Protein AF-0000000072325919 (afdb_homodimer)

Sequence (540 aa):
MHAIIQIKIVNRNCNIVEYPRAKKIVVSGDIHGDFTQLVFKCCVQYEMTDTLIIVAGDCGFGFERPGYYEAVYNRCRDRLSKSNNWIAFIRGNHDNPAYFNRLPIKHQRWRTLSDYSVIKACGHTILCVGGATSIDRTLRMASNKFHLPNPADPLMPNLYWSNELPEFNKEKLNAIDQQCAVDTVITHTSPSFCELSSHNFLESWATHDADLLDDVRYERQVMDQIYDYLYSKNHPLSNWYYGHFHESWHAEIDQVRYHMLDIMELREILMHAIIQIKIVNRNCNIVEYPRAKKIVVSGDIHGDFTQLVFKCCVQYEMTDTLIIVAGDCGFGFERPGYYEAVYNRCRDRLSKSNNWIAFIRGNHDNPAYFNRLPIKHQRWRTLSDYSVIKACGHTILCVGGATSIDRTLRMASNKFHLPNPADPLMPNLYWSNELPEFNKEKLNAIDQQCAVDTVITHTSPSFCELSSHNFLESWATHDADLLDDVRYERQVMDQIYDYLYSKNHPLSNWYYGHFHESWHAEIDQVRYHMLDIMELREIL

pLDDT: mean 91.69, std 12.48, range [25.23, 98.88]

Radius of gyration: 23.76 Å; Cα contacts (8 Å, |Δi|>4): 1228; chains: 2; bounding box: 55×72×59 Å

InterPro domains:
  IPR004843 Calcineurin-like, phosphoesterase domain [PF00149] (24-192)
  IPR029052 Metallo-dependent phosphatase-like [G3DSA:3.60.21.10] (20-259)
  IPR029052 Metallo-dependent phosphatase-like [SSF56300] (24-250)

Foldseek 3Di:
DPPDFPQCPPDVLEGETELAQAQWEKEFFAAQQVPVVLLCCQCPVVVAASYEYEYLANPNAQQDFPVVVVVVCVVRVVSCVVRVAAYEYAHEQQHQLCCAVVWPFDDPRTTYHHAQYWYDYNNATEHEWEAADDLCVVVQCVDPQADDQDPVCSSHHHRGDPPRATDQDVPSVVVCLVPDQHAEYRYADAAPPDDDPDPVVSVVSCVRPVCRVVRNVVSNVSRVVVVVSSVVSPRNHAEYEHENRQDFDWDDDPNHIYTYHHHGRMDIDD/DPPDFPQCPPDVLEGETELAQAQWEKEFFAAQQVPVVLLCCQCPVVVAASYEYEYLANHNAQQDFPVVVVVVCVVRVVSCVVRVAAYEYAHEQQHQLCCAVVWPFDDPRTTYHHAQYWYDYNNATEHEWEAADDLCVVVQCVDPQADDQDPVCSSHHHRGDPPRATDQDVPSVVVCLVPDQHAEYRYADAAPPPDDPDPVVSVVSCVRPVCSVVRNVVSNVSRVVVVVSSVVSPRNHQEYEHENRQDFDWDDDPNHIYTYHHHGRMDIDD

Secondary structure (DSSP, 8-state):
------EEEEETTEEEEE-TT--EEEEE---TT-HHHHHIIIIIIS---SEEEEEES---TTSS-HHHHHHHHHHHHHHHHHHT-EEEEE--TTS-THHHHS---EETTEEE--TTEEEEETTEEEEEE-----TTHHHHHHSTT-----TT-TTS--S--TT-S----HHHHHHHHTT----EEEESS--TTS----HHHHHHHHTT-TTHHHHHHHHHHHHHHHHHHHHHTT----EEEE-SS---EEEEETTEEEEE--TT-EEE--/------EEEEETTEEEEE-TT--EEEEE---TT-HHHHHIIIIIIS---SEEEEE-S---TTSS-HHHHHHHHHHHHHHHHHHT-EEEE---TTS-THHHHS---EETTEEE--TTEEEEETTEEEEEE-----TTHHHHHHSTT-----TT-TTS--S--TT-S----HHHHHHHHTT----EEEESS--TTS----HHHHHHHHTT-TTHHHHHHHHHHHHHHHHHHHHHTT----EEEE-SS---EEEEETTEEEEE--TT-EEE--

Nearest PDB structures (foldseek):
  8dzk-assembly5_E  TM=5.997E-01  e=1.905E-08  Entamoeba histolytica
  5uki-assembly1_A  TM=5.700E-01  e=2.705E-08  Entamoeba histolytica
  5k78-assembly3_C  TM=5.866E-01  e=1.166E-07  Entamoeba histolytica
  3tgh-assembly1_A  TM=4.791E-01  e=5.914E-04  Plasmodium falciparum 3D7
  3dsc-assembly1_A  TM=3.867E-01  e=5.448E-03  Pyrococcus furiosus

Solvent-accessible surface area (backbone atoms only — not comparable to full-atom values): 28036 Å² total; per-residue (Å²): 130,80,80,69,67,56,68,52,72,74,50,100,60,28,49,38,40,44,38,88,76,30,72,43,42,32,38,28,10,26,44,71,52,43,60,65,57,50,48,41,45,42,44,59,73,64,54,45,55,26,27,34,35,35,32,21,8,23,49,34,50,30,64,47,48,68,69,53,56,52,52,54,44,66,71,42,47,62,56,31,58,75,30,47,31,33,38,40,36,36,39,10,34,63,18,44,59,51,49,26,72,67,37,80,42,69,48,88,50,41,25,43,41,37,71,63,22,32,39,37,41,75,90,41,28,32,40,32,40,30,16,22,69,60,77,56,46,64,62,36,62,68,34,90,69,36,61,77,86,43,87,93,45,66,60,57,49,37,63,70,56,93,78,18,54,46,76,77,53,68,69,44,50,50,45,36,59,77,74,46,65,40,28,30,38,38,20,7,48,54,37,71,89,49,92,67,82,68,66,69,63,53,52,66,44,32,76,75,32,89,60,46,63,59,48,51,51,46,40,16,48,38,36,40,51,52,50,51,50,41,55,75,70,65,34,66,54,39,38,35,39,22,16,82,72,62,41,78,47,73,51,74,56,96,74,23,39,38,37,38,21,18,66,60,32,76,44,70,66,129,130,82,80,69,62,55,67,51,71,75,52,101,61,29,48,38,40,44,38,87,76,31,72,44,41,34,39,26,10,27,44,69,51,43,60,64,56,51,48,41,45,42,45,60,74,65,56,45,53,27,26,34,35,36,32,21,7,24,50,36,50,30,63,48,49,70,69,52,55,51,52,53,44,65,70,41,48,62,57,31,57,75,30,48,31,32,36,41,36,33,38,10,36,63,19,41,60,50,49,26,73,69,38,79,42,68,48,88,49,41,27,43,42,37,72,63,23,32,38,38,42,73,90,42,29,30,40,32,41,31,16,22,71,60,75,58,45,64,62,34,63,67,35,90,67,35,58,78,88,43,88,94,44,68,61,59,50,36,63,70,55,92,79,18,54,46,76,76,52,68,69,44,50,50,44,36,60,76,74,47,64,40,27,31,38,39,20,7,46,56,37,69,90,46,91,68,82,67,66,70,62,53,52,65,43,32,76,74,31,88,60,45,64,59,47,50,51,47,41,16,48,37,37,42,50,52,50,51,50,41,54,75,70,66,33,65,55,39,37,36,39,21,16,80,72,62,39,77,48,72,50,75,56,96,75,23,38,37,38,38,22,18,68,59,33,74,44,70,66,128

Organism: Xylanibacter ruminicola (strain ATCC 19189 / DSM 19721 / CIP 105475 / JCM 8958 / 23) (NCBI:txid264731)

Structure (mmCIF, N/CA/C/O backbone):
data_AF-0000000072325919-model_v1
#
loop_
_entity.id
_entity.type
_entity.pdbx_description
1 polymer 'Calcineurin-like phosphoesterase domain-containing protein'
#
loop_
_atom_site.group_PDB
_atom_site.id
_atom_site.type_symbol
_atom_site.label_atom_id
_atom_site.label_alt_id
_atom_site.label_comp_id
_atom_site.label_asym_id
_atom_site.label_entity_id
_atom_site.label_seq_id
_atom_site.pdbx_PDB_ins_code
_atom_site.Cartn_x
_atom_site.Cartn_y
_atom_site.Cartn_z
_atom_site.occupancy
_atom_site.B_iso_or_equiv
_atom_site.auth_seq_id
_atom_site.auth_comp_id
_atom_site.auth_asym_id
_atom_site.auth_atom_id
_atom_site.pdbx_PDB_model_num
ATOM 1 N N . MET A 1 1 ? -28.641 -22.234 -2.959 1 25.23 1 MET A N 1
ATOM 2 C CA . MET A 1 1 ? -27.797 -23.25 -3.605 1 25.23 1 MET A CA 1
ATOM 3 C C . MET A 1 1 ? -26.328 -22.875 -3.477 1 25.23 1 MET A C 1
ATOM 5 O O . MET A 1 1 ? -25.922 -21.781 -3.861 1 25.23 1 MET A O 1
ATOM 9 N N . HIS A 1 2 ? -25.734 -23.406 -2.467 1 31.44 2 HIS A N 1
ATOM 10 C CA . HIS A 1 2 ? -24.344 -23.234 -2.055 1 31.44 2 HIS A CA 1
ATOM 11 C C . HIS A 1 2 ? -23.391 -23.516 -3.209 1 31.44 2 HIS A C 1
ATOM 13 O O . HIS A 1 2 ? -23.344 -24.641 -3.727 1 31.44 2 HIS A O 1
ATOM 19 N N . ALA A 1 3 ? -23.266 -22.578 -4.07 1 37.12 3 ALA A N 1
ATOM 20 C CA . ALA A 1 3 ? -22.375 -22.828 -5.203 1 37.12 3 ALA A CA 1
ATOM 21 C C . ALA A 1 3 ? -21.031 -23.391 -4.738 1 37.12 3 ALA A C 1
ATOM 23 O O . ALA A 1 3 ? -20.297 -22.719 -4.016 1 37.12 3 ALA A O 1
ATOM 24 N N . ILE A 1 4 ? -20.953 -24.75 -4.656 1 37.59 4 ILE A N 1
ATOM 25 C CA . ILE A 1 4 ? -19.844 -25.547 -4.168 1 37.59 4 ILE A CA 1
ATOM 26 C C . ILE A 1 4 ? -18.641 -25.391 -5.102 1 37.59 4 ILE A C 1
ATOM 28 O O . ILE A 1 4 ? -18.766 -25.547 -6.32 1 37.59 4 ILE A O 1
ATOM 32 N N . ILE A 1 5 ? -17.703 -24.531 -4.758 1 47.22 5 ILE A N 1
ATOM 33 C CA . ILE A 1 5 ? -16.406 -24.625 -5.402 1 47.22 5 ILE A CA 1
ATOM 34 C C . ILE A 1 5 ? -15.984 -26.078 -5.539 1 47.22 5 ILE A C 1
ATOM 36 O O . ILE A 1 5 ? -16.094 -26.859 -4.586 1 47.22 5 ILE A O 1
ATOM 40 N N . GLN A 1 6 ? -16 -26.703 -6.793 1 43.34 6 GLN A N 1
ATOM 41 C CA . GLN A 1 6 ? -15.453 -28.047 -6.977 1 43.34 6 GLN A CA 1
ATOM 42 C C . GLN A 1 6 ? -13.938 -28.016 -7.086 1 43.34 6 GLN A C 1
ATOM 44 O O . GLN A 1 6 ? -13.383 -27.375 -7.988 1 43.34 6 GLN A O 1
ATOM 49 N N . ILE A 1 7 ? -13.297 -27.984 -5.969 1 46.97 7 ILE A N 1
ATOM 50 C CA . ILE A 1 7 ? -11.859 -28.219 -6.004 1 46.97 7 ILE A CA 1
ATOM 51 C C . ILE A 1 7 ? -11.586 -29.656 -6.457 1 46.97 7 ILE A C 1
ATOM 53 O O . ILE A 1 7 ? -12.008 -30.609 -5.801 1 46.97 7 ILE A O 1
ATOM 57 N N . LYS A 1 8 ? -11.477 -29.938 -7.793 1 45.47 8 LYS A N 1
ATOM 58 C CA . LYS A 1 8 ? -11.148 -31.281 -8.281 1 45.47 8 LYS A CA 1
ATOM 59 C C . LYS A 1 8 ? -9.648 -31.547 -8.164 1 45.47 8 LYS A C 1
ATOM 61 O O . LYS A 1 8 ? -8.836 -30.875 -8.805 1 45.47 8 LYS A O 1
ATOM 66 N N . ILE A 1 9 ? -9.258 -32 -7.008 1 44.94 9 ILE A N 1
ATOM 67 C CA . ILE A 1 9 ? -7.887 -32.5 -6.934 1 44.94 9 ILE A CA 1
ATOM 68 C C . ILE A 1 9 ? -7.727 -33.688 -7.852 1 44.94 9 ILE A C 1
ATOM 70 O O . ILE A 1 9 ? -8.227 -34.781 -7.555 1 44.94 9 ILE A O 1
ATOM 74 N N . VAL A 1 10 ? -7.66 -33.562 -9.156 1 45.66 10 VAL A N 1
ATOM 75 C CA . VAL A 1 10 ? -7.656 -34.688 -10.062 1 45.66 10 VAL A CA 1
ATOM 76 C C . VAL A 1 10 ? -6.418 -35.562 -9.812 1 45.66 10 VAL A C 1
ATOM 78 O O . VAL A 1 10 ? -6.527 -36.75 -9.578 1 45.66 10 VAL A O 1
ATOM 81 N N . ASN A 1 11 ? -5.148 -35.062 -10.391 1 50.66 11 ASN A N 1
ATOM 82 C CA . ASN A 1 11 ? -3.883 -35.781 -10.289 1 50.66 11 ASN A CA 1
ATOM 83 C C . ASN A 1 11 ? -2.996 -35.188 -9.188 1 50.66 11 ASN A C 1
ATOM 85 O O . ASN A 1 11 ? -3.047 -34 -8.914 1 50.66 11 ASN A O 1
ATOM 89 N N . ARG A 1 12 ? -2.59 -36.094 -8.172 1 58.03 12 ARG A N 1
ATOM 90 C CA . ARG A 1 12 ? -1.839 -35.844 -6.953 1 58.03 12 ARG A CA 1
ATOM 91 C C . ARG A 1 12 ? -0.802 -34.75 -7.168 1 58.03 12 ARG A C 1
ATOM 93 O O . ARG A 1 12 ? -0.478 -34 -6.246 1 58.03 12 ARG A O 1
ATOM 100 N N . ASN A 1 13 ? -0.359 -34.469 -8.508 1 74.25 13 ASN A N 1
ATOM 101 C CA . ASN A 1 13 ? 0.747 -33.531 -8.703 1 74.25 13 ASN A CA 1
ATOM 102 C C . ASN A 1 13 ? 0.279 -32.25 -9.359 1 74.25 13 ASN A C 1
ATOM 104 O O . ASN A 1 13 ? 1.083 -31.344 -9.617 1 74.25 13 ASN A O 1
ATOM 108 N N . CYS A 1 14 ? -1.04 -32.188 -9.656 1 83.56 14 CYS A N 1
ATOM 109 C CA . CYS A 1 14 ? -1.566 -30.984 -10.281 1 83.56 14 CYS A CA 1
ATOM 110 C C . CYS A 1 14 ? -2.775 -30.469 -9.516 1 83.56 14 CYS A C 1
ATOM 112 O O . CYS A 1 14 ? -3.83 -31.094 -9.5 1 83.56 14 CYS A O 1
ATOM 114 N N . ASN A 1 15 ? -2.609 -29.375 -8.844 1 91.88 15 ASN A N 1
ATOM 115 C CA . ASN A 1 15 ? -3.695 -28.734 -8.109 1 91.88 15 ASN A CA 1
ATOM 116 C C . ASN A 1 15 ? -4.52 -27.812 -9.008 1 91.88 15 ASN A C 1
ATOM 118 O O . ASN A 1 15 ? -4.078 -26.719 -9.344 1 91.88 15 ASN A O 1
ATOM 122 N N . ILE A 1 16 ? -5.68 -28.312 -9.422 1 95.06 16 ILE A N 1
ATOM 123 C CA . ILE A 1 16 ? -6.562 -27.531 -10.289 1 95.06 16 ILE A CA 1
ATOM 124 C C . ILE A 1 16 ? -7.73 -26.984 -9.477 1 95.06 16 ILE A C 1
ATOM 126 O O . ILE A 1 16 ? -8.414 -27.734 -8.773 1 95.06 16 ILE A O 1
ATOM 130 N N . VAL A 1 17 ? -7.938 -25.719 -9.508 1 95.62 17 VAL A N 1
ATOM 131 C CA . VAL A 1 17 ? -9.055 -25.062 -8.844 1 95.62 17 VAL A CA 1
ATOM 132 C C . VAL A 1 17 ? -9.977 -24.438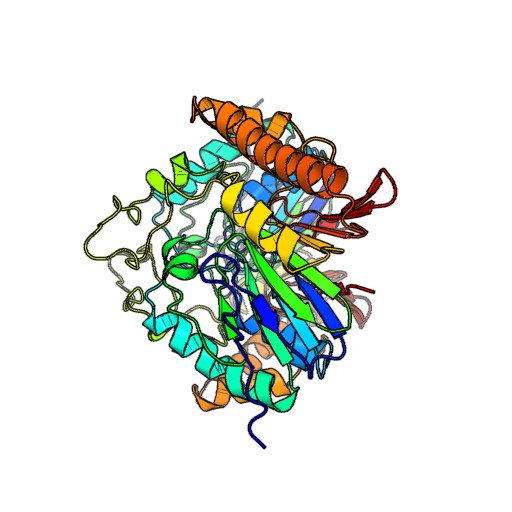 -9.891 1 95.62 17 VAL A C 1
ATOM 134 O O . VAL A 1 17 ? -9.531 -23.672 -10.75 1 95.62 17 VAL A O 1
ATOM 137 N N . GLU A 1 18 ? -11.266 -24.719 -9.789 1 96.31 18 GLU A N 1
ATOM 138 C CA . GLU A 1 18 ? -12.211 -24.25 -10.797 1 96.31 18 GLU A CA 1
ATOM 139 C C . GLU A 1 18 ? -13.219 -23.266 -10.211 1 96.31 18 GLU A C 1
ATOM 141 O O . GLU A 1 18 ? -13.648 -23.422 -9.07 1 96.31 18 GLU A O 1
ATOM 146 N N . TYR A 1 19 ? -13.531 -22.281 -10.992 1 97.06 19 TYR A N 1
ATOM 147 C CA . TYR A 1 19 ? -14.586 -21.312 -10.672 1 97.06 19 TYR A CA 1
ATOM 148 C C . TYR A 1 19 ? -15.625 -21.25 -11.781 1 97.06 19 TYR A C 1
ATOM 150 O O . TYR A 1 19 ? -15.695 -20.266 -12.523 1 97.06 19 TYR A O 1
ATOM 158 N N . PRO A 1 20 ? -16.469 -22.203 -11.836 1 96.19 20 PRO A N 1
ATOM 159 C CA . PRO A 1 20 ? -17.391 -22.328 -12.969 1 96.19 20 PRO A CA 1
ATOM 160 C C . PRO A 1 20 ? -18.438 -21.234 -13.023 1 96.19 20 PRO A C 1
ATOM 162 O O . PRO A 1 20 ? -19.031 -20.984 -14.078 1 96.19 20 PRO A O 1
ATOM 165 N N . ARG A 1 21 ? -18.688 -20.531 -11.922 1 96.56 21 ARG A N 1
ATOM 166 C CA . ARG A 1 21 ? -19.734 -19.531 -11.883 1 96.56 21 ARG A CA 1
ATOM 167 C C . ARG A 1 21 ? -19.172 -18.141 -12.164 1 96.56 21 ARG A C 1
ATOM 169 O O . ARG A 1 21 ? -19.938 -17.172 -12.258 1 96.56 21 ARG A O 1
ATOM 176 N N . ALA A 1 22 ? -17.844 -18.094 -12.188 1 98.12 22 ALA A N 1
ATOM 177 C CA . ALA A 1 22 ? -17.25 -16.797 -12.508 1 98.12 22 ALA A CA 1
ATOM 178 C C . ALA A 1 22 ? -17.516 -16.406 -13.961 1 98.12 22 ALA A C 1
ATOM 180 O O . ALA A 1 22 ? -17.438 -17.25 -14.859 1 98.12 22 ALA A O 1
ATOM 181 N N . LYS A 1 23 ? -17.844 -15.156 -14.188 1 98.5 23 LYS A N 1
ATOM 182 C CA . LYS A 1 23 ? -18.094 -14.656 -15.531 1 98.5 23 LYS A CA 1
ATOM 183 C C . LYS A 1 23 ? -16.984 -13.719 -16 1 98.5 23 LYS A C 1
ATOM 185 O O . LYS A 1 23 ? -16.875 -13.422 -17.188 1 98.5 23 LYS A O 1
ATOM 190 N N . LYS A 1 24 ? -16.234 -13.234 -15.031 1 98.56 24 LYS A N 1
ATOM 191 C CA . LYS A 1 24 ? -15.086 -12.375 -15.305 1 98.56 24 LYS A CA 1
ATOM 192 C C . LYS A 1 24 ? -13.898 -12.75 -14.43 1 98.56 24 LYS A C 1
ATOM 194 O O . LYS A 1 24 ? -14.07 -13.32 -13.344 1 98.56 24 LYS A O 1
ATOM 199 N N . ILE A 1 25 ? -12.711 -12.508 -14.938 1 98.81 25 ILE A N 1
ATOM 200 C CA . ILE A 1 25 ? -11.5 -12.648 -14.141 1 98.81 25 ILE A CA 1
ATOM 201 C C . ILE A 1 25 ? -10.742 -11.32 -14.109 1 98.81 25 ILE A C 1
ATOM 203 O O . ILE A 1 25 ? -10.523 -10.695 -15.148 1 98.81 25 ILE A O 1
ATOM 207 N N . VAL A 1 26 ? -10.391 -10.898 -12.898 1 98.81 26 VAL A N 1
ATOM 208 C CA . VAL A 1 26 ? -9.602 -9.695 -12.703 1 98.81 26 VAL A CA 1
ATOM 209 C C . VAL A 1 26 ? -8.336 -10.023 -11.906 1 98.81 26 VAL A C 1
ATOM 211 O O . VAL A 1 26 ? -8.398 -10.758 -10.914 1 98.81 26 VAL A O 1
ATOM 214 N N . VAL A 1 27 ? -7.195 -9.539 -12.406 1 98.81 27 VAL A N 1
ATOM 215 C CA . VAL A 1 27 ? -5.934 -9.719 -11.695 1 98.81 27 VAL A CA 1
ATOM 216 C C . VAL A 1 27 ? -5.566 -8.43 -10.969 1 98.81 27 VAL A C 1
ATOM 218 O O . VAL A 1 27 ? -5.695 -7.336 -11.523 1 98.81 27 VAL A O 1
ATOM 221 N N . SER A 1 28 ? -5.215 -8.539 -9.719 1 98.44 28 SER A N 1
ATOM 222 C CA . SER A 1 28 ? -4.777 -7.398 -8.922 1 98.44 28 SER A CA 1
ATOM 223 C C . SER A 1 28 ? -3.27 -7.422 -8.695 1 98.44 28 SER A C 1
ATOM 225 O O . SER A 1 28 ? -2.689 -8.484 -8.461 1 98.44 28 SER A O 1
ATOM 227 N N . GLY A 1 29 ? -2.648 -6.23 -8.727 1 97.06 29 GLY A N 1
ATOM 228 C CA . GLY A 1 29 ? -1.296 -6.109 -8.203 1 97.06 29 GLY A CA 1
ATOM 229 C C . GLY A 1 29 ? -1.225 -6.262 -6.695 1 97.06 29 GLY A C 1
ATOM 230 O O . GLY A 1 29 ? -2.199 -6.668 -6.059 1 97.06 29 GLY A O 1
ATOM 231 N N . ASP A 1 30 ? -0.077 -5.98 -6.145 1 96.75 30 ASP A N 1
ATOM 232 C CA . ASP A 1 30 ? 0.191 -6.152 -4.719 1 96.75 30 ASP A CA 1
ATOM 233 C C . ASP A 1 30 ? -0.844 -5.414 -3.873 1 96.75 30 ASP A C 1
ATOM 235 O O . ASP A 1 30 ? -1.235 -4.293 -4.199 1 96.75 30 ASP A O 1
ATOM 239 N N . ILE A 1 31 ? -1.271 -6.082 -2.746 1 95.75 31 ILE A N 1
ATOM 240 C CA . ILE A 1 31 ? -2.254 -5.391 -1.921 1 95.75 31 ILE A CA 1
ATOM 241 C C . ILE A 1 31 ? -1.648 -5.07 -0.556 1 95.75 31 ILE A C 1
ATOM 243 O O . ILE A 1 31 ? -2.203 -4.277 0.206 1 95.75 31 ILE A O 1
ATOM 247 N N . HIS A 1 32 ? -0.582 -5.699 -0.179 1 92.88 32 HIS A N 1
ATOM 248 C CA . HIS A 1 32 ? 0.231 -5.383 0.99 1 92.88 32 HIS A CA 1
ATOM 249 C C . HIS A 1 32 ? -0.614 -5.367 2.26 1 92.88 32 HIS A C 1
ATOM 251 O O . HIS A 1 32 ? -0.499 -4.449 3.076 1 92.88 32 HIS A O 1
ATOM 257 N N . GLY A 1 33 ? -1.508 -6.32 2.344 1 91.81 33 GLY A N 1
ATOM 258 C CA . GLY A 1 33 ? -2.256 -6.496 3.578 1 91.81 33 GLY A CA 1
ATOM 259 C C . GLY A 1 33 ? -3.592 -5.781 3.572 1 91.81 33 GLY A C 1
ATOM 260 O O . GLY A 1 33 ? -4.398 -5.953 4.488 1 91.81 33 GLY A O 1
ATOM 261 N N . ASP A 1 34 ? -3.854 -4.996 2.561 1 90.19 34 ASP A N 1
ATOM 262 C CA . ASP A 1 34 ? -5.102 -4.242 2.516 1 90.19 34 ASP A CA 1
ATOM 263 C C . ASP A 1 34 ? -6.219 -5.066 1.873 1 90.19 34 ASP A C 1
ATOM 265 O O . ASP A 1 34 ? -6.812 -4.648 0.877 1 90.19 34 ASP A O 1
ATOM 269 N N . PHE A 1 35 ? -6.598 -6.141 2.537 1 94.62 35 PHE A N 1
ATOM 270 C CA . PHE A 1 35 ? -7.609 -7.086 2.07 1 94.62 35 PHE A CA 1
ATOM 271 C C . PHE A 1 35 ? -8.977 -6.414 1.974 1 94.62 35 PHE A C 1
ATOM 273 O O . PHE A 1 35 ? -9.68 -6.566 0.973 1 94.62 35 PHE A O 1
ATOM 280 N N . THR A 1 36 ? -9.32 -5.668 2.953 1 90.44 36 THR A N 1
ATOM 281 C CA . THR A 1 36 ? -10.633 -5.051 3.008 1 90.44 36 THR A CA 1
ATOM 282 C C . THR A 1 36 ? -10.781 -3.984 1.928 1 90.44 36 THR A C 1
ATOM 284 O O . THR A 1 36 ? -11.859 -3.807 1.361 1 90.44 36 THR A O 1
ATOM 287 N N . GLN A 1 37 ? -9.648 -3.297 1.706 1 89.06 37 GLN A N 1
ATOM 288 C CA . GLN A 1 37 ? -9.68 -2.297 0.645 1 89.06 37 GLN A CA 1
ATOM 289 C C . GLN A 1 37 ? -9.906 -2.947 -0.718 1 89.06 37 GLN A C 1
ATOM 291 O O . GLN A 1 37 ? -10.602 -2.395 -1.569 1 89.06 37 GLN A O 1
ATOM 296 N N . LEU A 1 38 ? -9.281 -4.035 -0.922 1 95.19 38 LEU A N 1
ATOM 297 C CA . LEU A 1 38 ? -9.492 -4.75 -2.174 1 95.19 38 LEU A CA 1
ATOM 298 C C . LEU A 1 38 ? -10.961 -5.117 -2.35 1 95.19 38 LEU A C 1
ATOM 300 O O . LEU A 1 38 ? -11.539 -4.898 -3.42 1 95.19 38 LEU A O 1
ATOM 304 N N . VAL A 1 39 ? -11.555 -5.656 -1.301 1 95 39 VAL A N 1
ATOM 305 C CA . VAL A 1 39 ? -12.953 -6.055 -1.35 1 95 39 VAL A CA 1
ATOM 306 C C . VAL A 1 39 ? -13.836 -4.824 -1.573 1 95 39 VAL A C 1
ATOM 308 O O . VAL A 1 39 ? -14.773 -4.863 -2.377 1 95 39 VAL A O 1
ATOM 311 N N . PHE A 1 40 ? -13.531 -3.75 -0.902 1 89.88 40 PHE A N 1
ATOM 312 C CA . PHE A 1 40 ? -14.266 -2.504 -1.095 1 89.88 40 PHE A CA 1
ATOM 313 C C . PHE A 1 40 ? -14.188 -2.049 -2.547 1 89.88 40 PHE A C 1
ATOM 315 O O . PHE A 1 40 ? -15.211 -1.732 -3.16 1 89.88 40 PHE A O 1
ATOM 322 N N . LYS A 1 41 ? -12.961 -2.012 -3.059 1 91.38 41 LYS A N 1
ATOM 323 C CA . LYS A 1 41 ? -12.734 -1.552 -4.426 1 91.38 41 LYS A CA 1
ATOM 324 C C . LYS A 1 41 ? -13.492 -2.414 -5.43 1 91.38 41 LYS A C 1
ATOM 326 O O . LYS A 1 41 ? -14.195 -1.893 -6.301 1 91.38 41 LYS A O 1
ATOM 331 N N . CYS A 1 42 ? -13.461 -3.703 -5.242 1 95.62 42 CYS A N 1
ATOM 332 C CA . CYS A 1 42 ? -14.047 -4.617 -6.215 1 95.62 42 CYS A CA 1
ATOM 333 C C . CYS A 1 42 ? -15.562 -4.695 -6.051 1 95.62 42 CYS A C 1
ATOM 335 O O . CYS A 1 42 ? -16.297 -4.625 -7.035 1 95.62 42 CYS A O 1
ATOM 337 N N . CYS A 1 43 ? -16.031 -4.754 -4.824 1 94.06 43 CYS A N 1
ATOM 338 C CA . CYS A 1 43 ? -17.438 -5.074 -4.582 1 94.06 43 CYS A CA 1
ATOM 339 C C . CYS A 1 43 ? -18.266 -3.803 -4.473 1 94.06 43 CYS A C 1
ATOM 341 O O . CYS A 1 43 ? -19.453 -3.809 -4.797 1 94.06 43 CYS A O 1
ATOM 343 N N . VAL A 1 44 ? -17.688 -2.758 -4.016 1 89.25 44 VAL A N 1
ATOM 344 C CA . VAL A 1 44 ? -18.469 -1.565 -3.725 1 89.25 44 VAL A CA 1
ATOM 345 C C . VAL A 1 44 ? -18.141 -0.469 -4.734 1 89.25 44 VAL A C 1
ATOM 347 O O . VAL A 1 44 ? -19.031 0.023 -5.438 1 89.25 44 VAL A O 1
ATOM 350 N N . GLN A 1 45 ? -16.922 -0.158 -4.871 1 85.75 45 GLN A N 1
ATOM 351 C CA . GLN A 1 45 ? -16.531 0.94 -5.754 1 85.75 45 GLN A CA 1
ATOM 352 C C . GLN A 1 45 ? -16.812 0.596 -7.211 1 85.75 45 GLN A C 1
ATOM 354 O O . GLN A 1 45 ? -17.453 1.374 -7.93 1 85.75 45 GLN A O 1
ATOM 359 N N . TYR A 1 46 ? -16.328 -0.6 -7.621 1 92.31 46 TYR A N 1
ATOM 360 C CA . TYR A 1 46 ? -16.469 -0.972 -9.023 1 92.31 46 TYR A CA 1
ATOM 361 C C . TYR A 1 46 ? -17.688 -1.861 -9.227 1 92.31 46 TYR A C 1
ATOM 363 O O . TYR A 1 46 ? -18.031 -2.207 -10.359 1 92.31 46 TYR A O 1
ATOM 371 N N . GLU A 1 47 ? -18.359 -2.311 -8.133 1 94.31 47 GLU A N 1
ATOM 372 C CA . GLU A 1 47 ? -19.594 -3.092 -8.156 1 94.31 47 GLU A CA 1
ATOM 373 C C . GLU A 1 47 ? -19.453 -4.32 -9.047 1 94.31 47 GLU A C 1
ATOM 375 O O . GLU A 1 47 ? -20.328 -4.621 -9.859 1 94.31 47 GLU A O 1
ATOM 380 N N . MET A 1 48 ? -18.281 -4.93 -8.945 1 96.94 48 MET A N 1
ATOM 381 C CA . MET A 1 48 ? -18.062 -6.164 -9.695 1 96.94 48 MET A CA 1
ATOM 382 C C . MET A 1 48 ? -18.922 -7.297 -9.156 1 96.94 48 MET A C 1
ATOM 384 O O . MET A 1 48 ? -19.094 -7.43 -7.941 1 96.94 48 MET A O 1
ATOM 388 N N . THR A 1 49 ? -19.5 -8.062 -10.117 1 98.31 49 THR A N 1
ATOM 389 C CA . THR A 1 49 ? -20.266 -9.25 -9.75 1 98.31 49 THR A CA 1
ATOM 390 C C . THR A 1 49 ? -19.797 -10.461 -10.555 1 98.31 49 THR A C 1
ATOM 392 O O . THR A 1 49 ? -19.281 -10.32 -11.664 1 98.31 49 THR A O 1
ATOM 395 N N . ASP A 1 50 ? -19.969 -11.656 -9.969 1 98.62 50 ASP A N 1
ATOM 396 C CA . ASP A 1 50 ? -19.625 -12.906 -10.625 1 98.62 50 ASP A CA 1
ATOM 397 C C . ASP A 1 50 ? -18.172 -12.875 -11.133 1 98.62 50 ASP A C 1
ATOM 399 O O . ASP A 1 50 ? -17.906 -13.273 -12.266 1 98.62 50 ASP A O 1
ATOM 403 N N . THR A 1 51 ? -17.281 -12.281 -10.281 1 98.75 51 THR A N 1
ATOM 404 C CA . THR A 1 51 ? -15.922 -12.023 -10.711 1 98.75 51 THR A CA 1
ATOM 405 C C . THR A 1 51 ? -14.93 -12.789 -9.836 1 98.75 51 THR A C 1
ATOM 407 O O . THR A 1 51 ? -15.047 -12.789 -8.609 1 98.75 51 THR A O 1
ATOM 410 N N . LEU A 1 52 ? -14.016 -13.5 -10.5 1 98.75 52 LEU A N 1
ATOM 411 C CA . LEU A 1 52 ? -12.844 -14.031 -9.812 1 98.75 52 LEU A CA 1
ATOM 412 C C . LEU A 1 52 ? -11.711 -13.016 -9.797 1 98.75 52 LEU A C 1
ATOM 414 O O . LEU A 1 52 ? -11.258 -12.57 -10.859 1 98.75 52 LEU A O 1
ATOM 418 N N . ILE A 1 53 ? -11.305 -12.625 -8.578 1 98.81 53 ILE A N 1
ATOM 419 C CA . ILE A 1 53 ? -10.172 -11.719 -8.398 1 98.81 53 ILE A CA 1
ATOM 420 C C . ILE A 1 53 ? -8.938 -12.508 -7.98 1 98.81 53 ILE A C 1
ATOM 422 O O . ILE A 1 53 ? -8.969 -13.25 -7 1 98.81 53 ILE A O 1
ATOM 426 N N . ILE A 1 54 ? -7.859 -12.406 -8.758 1 98.88 54 ILE A N 1
ATOM 427 C CA . ILE A 1 54 ? -6.617 -13.102 -8.445 1 98.88 54 ILE A CA 1
ATOM 428 C C . ILE A 1 54 ? -5.535 -12.094 -8.078 1 98.88 54 ILE A C 1
ATOM 430 O O . ILE A 1 54 ? -5.199 -11.211 -8.867 1 98.88 54 ILE A O 1
ATOM 434 N N . VAL A 1 55 ? -4.984 -12.148 -6.855 1 98.88 55 VAL A N 1
ATOM 435 C CA . VAL A 1 55 ? -3.924 -11.25 -6.414 1 98.88 55 VAL A CA 1
ATOM 436 C C . VAL A 1 55 ? -2.564 -11.836 -6.785 1 98.88 55 VAL A C 1
ATOM 438 O O . VAL A 1 55 ? -2.23 -12.953 -6.379 1 98.88 55 VAL A O 1
ATOM 441 N N . ALA A 1 56 ? -1.773 -11.055 -7.5 1 98.62 56 ALA A N 1
ATOM 442 C CA . ALA A 1 56 ? -0.515 -11.547 -8.062 1 98.62 56 ALA A CA 1
ATOM 443 C C . ALA A 1 56 ? 0.624 -11.398 -7.055 1 98.62 56 ALA A C 1
ATOM 445 O O . ALA A 1 56 ? 1.706 -10.922 -7.398 1 98.62 56 ALA A O 1
ATOM 446 N N . GLY A 1 57 ? 0.363 -11.695 -5.824 1 98.31 57 GLY A N 1
ATOM 447 C CA . GLY A 1 57 ? 1.417 -11.766 -4.824 1 98.31 57 GLY A CA 1
ATOM 448 C C . GLY A 1 57 ? 1.498 -10.531 -3.953 1 98.31 57 GLY A C 1
ATOM 449 O O . GLY A 1 57 ? 0.837 -9.523 -4.23 1 98.31 57 GLY A O 1
ATOM 450 N N . ASP A 1 58 ? 2.309 -10.695 -2.854 1 97.75 58 ASP A N 1
ATOM 451 C CA . ASP A 1 58 ? 2.414 -9.664 -1.825 1 97.75 58 ASP A CA 1
ATOM 452 C C . ASP A 1 58 ? 1.035 -9.258 -1.313 1 97.75 58 ASP A C 1
ATOM 454 O O . ASP A 1 58 ? 0.686 -8.078 -1.329 1 97.75 58 ASP A O 1
ATOM 458 N N . CYS A 1 59 ? 0.394 -10.312 -0.868 1 98.12 59 CYS A N 1
ATOM 459 C CA . CYS A 1 59 ? -0.956 -10.188 -0.327 1 98.12 59 CYS A CA 1
ATOM 460 C C . CYS A 1 59 ? -0.927 -9.641 1.094 1 98.12 59 CYS A C 1
ATOM 462 O O . CYS A 1 59 ? -1.727 -8.766 1.442 1 98.12 59 CYS A O 1
ATOM 464 N N . GLY A 1 60 ? 0.009 -10.086 1.84 1 96.06 60 GLY A N 1
ATOM 465 C CA . GLY A 1 60 ? 0.115 -9.633 3.219 1 96.06 60 GLY A CA 1
ATOM 466 C C . GLY A 1 60 ? 0.02 -10.766 4.227 1 96.06 60 GLY A C 1
ATOM 467 O O . GLY A 1 60 ? -0.027 -10.531 5.434 1 96.06 60 GLY A O 1
ATOM 468 N N . PHE A 1 61 ? 0.049 -12.031 3.789 1 97.12 61 PHE A N 1
ATOM 469 C CA . PHE A 1 61 ? -0.036 -13.164 4.707 1 97.12 61 PHE A CA 1
ATOM 470 C C . PHE A 1 61 ? 1.296 -13.391 5.414 1 97.12 61 PHE A C 1
ATOM 472 O O . PHE A 1 61 ? 2.35 -13.406 4.77 1 97.12 61 PHE A O 1
ATOM 479 N N . GLY A 1 62 ? 1.246 -13.586 6.699 1 95.19 62 GLY A N 1
ATOM 480 C CA . GLY A 1 62 ? 2.443 -13.961 7.434 1 95.19 62 GLY A CA 1
ATOM 481 C C . GLY A 1 62 ? 2.893 -12.906 8.422 1 95.19 62 GLY A C 1
ATOM 482 O O . GLY A 1 62 ? 3.713 -13.188 9.305 1 95.19 62 GLY A O 1
ATOM 483 N N . PHE A 1 63 ? 2.301 -11.703 8.328 1 91.44 63 PHE A N 1
ATOM 484 C CA . PHE A 1 63 ? 2.662 -10.633 9.25 1 91.44 63 PHE A CA 1
ATOM 485 C C . PHE A 1 63 ? 1.83 -10.711 10.523 1 91.44 63 PHE A C 1
ATOM 487 O O . PHE A 1 63 ? 2.156 -10.062 11.523 1 91.44 63 PHE A O 1
ATOM 494 N N . GLU A 1 64 ? 0.741 -11.461 10.469 1 90.06 64 GLU A N 1
ATOM 495 C CA . GLU A 1 64 ? -0.166 -11.672 11.594 1 90.06 64 GLU A CA 1
ATOM 496 C C . GLU A 1 64 ? -0.441 -13.156 11.812 1 90.06 64 GLU A C 1
ATOM 498 O O . GLU A 1 64 ? -0.055 -13.992 10.992 1 90.06 64 GLU A O 1
ATOM 503 N N . ARG A 1 65 ? -1.062 -13.422 12.906 1 90.06 65 ARG A N 1
ATOM 504 C CA . ARG A 1 65 ? -1.467 -14.789 13.188 1 90.06 65 ARG A CA 1
ATOM 505 C C . ARG A 1 65 ? -2.688 -15.188 12.367 1 90.06 65 ARG A C 1
ATOM 507 O O . ARG A 1 65 ? -3.424 -14.32 11.883 1 90.06 65 ARG A O 1
ATOM 514 N N . PRO A 1 66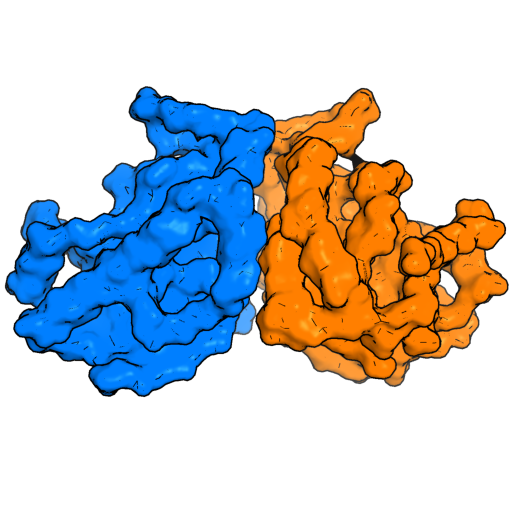 ? -2.887 -16.5 12.203 1 92.06 66 PRO A N 1
ATOM 515 C CA . PRO A 1 66 ? -4.008 -16.969 11.391 1 92.06 66 PRO A CA 1
ATOM 516 C C . PRO A 1 66 ? -5.348 -16.375 11.828 1 92.06 66 PRO A C 1
ATOM 518 O O . PRO A 1 66 ? -6.203 -16.078 10.992 1 92.06 66 PRO A O 1
ATOM 521 N N . GLY A 1 67 ? -5.492 -16.219 13.141 1 91.5 67 GLY A N 1
ATOM 522 C CA . GLY A 1 67 ? -6.734 -15.656 13.656 1 91.5 67 GLY A CA 1
ATOM 523 C C . GLY A 1 67 ? -7.055 -14.289 13.086 1 91.5 67 GLY A C 1
ATOM 524 O O . GLY A 1 67 ? -8.227 -13.953 12.883 1 91.5 67 GLY A O 1
ATOM 525 N N . TYR A 1 68 ? -6.051 -13.492 12.797 1 90.12 68 TYR A N 1
ATOM 526 C CA . TYR A 1 68 ? -6.234 -12.172 12.195 1 90.12 68 TYR A CA 1
ATOM 527 C C . TYR A 1 68 ? -6.859 -12.289 10.812 1 90.12 68 TYR A C 1
ATOM 529 O O . TYR A 1 68 ? -7.816 -11.578 10.492 1 90.12 68 TYR A O 1
ATOM 537 N N . TYR A 1 69 ? -6.395 -13.109 10.008 1 93.62 69 TYR A N 1
ATOM 538 C CA . TYR A 1 69 ? -6.875 -13.258 8.633 1 93.62 69 TYR A CA 1
ATOM 539 C C . TYR A 1 69 ? -8.297 -13.812 8.609 1 93.62 69 TYR A C 1
ATOM 541 O O . TYR A 1 69 ? -9.086 -13.453 7.734 1 93.62 69 TYR A O 1
ATOM 549 N N . GLU A 1 70 ? -8.586 -14.672 9.555 1 93.12 70 GLU A N 1
ATOM 550 C CA . GLU A 1 70 ? -9.961 -15.133 9.703 1 93.12 70 GLU A CA 1
ATOM 551 C C . GLU A 1 70 ? -10.898 -13.977 10.039 1 93.12 70 GLU A C 1
ATOM 553 O O . GLU A 1 70 ? -12.016 -13.898 9.516 1 93.12 70 GLU A O 1
ATOM 558 N N . ALA A 1 71 ? -10.422 -13.164 10.945 1 89.56 71 ALA A N 1
ATOM 559 C CA . ALA A 1 71 ? -11.227 -12 11.312 1 89.56 71 ALA A CA 1
ATOM 560 C C . ALA A 1 71 ? -11.43 -11.078 10.117 1 89.56 71 ALA A C 1
ATOM 562 O O . ALA A 1 71 ? -12.531 -10.555 9.906 1 89.56 71 ALA A O 1
ATOM 563 N N . VAL A 1 72 ? -10.383 -10.836 9.32 1 91 72 VAL A N 1
ATOM 564 C CA . VAL A 1 72 ? -10.492 -10.016 8.117 1 91 72 VAL A CA 1
ATOM 565 C C . VAL A 1 72 ? -11.5 -10.633 7.152 1 91 72 VAL A C 1
ATOM 567 O O . VAL A 1 72 ? -12.359 -9.93 6.609 1 91 72 VAL A O 1
ATOM 570 N N . TYR A 1 73 ? -11.367 -11.953 6.941 1 93.75 73 TYR A N 1
ATOM 571 C CA . TYR A 1 73 ? -12.305 -12.641 6.062 1 93.75 73 TYR A CA 1
ATOM 572 C C . TYR A 1 73 ? -13.742 -12.438 6.535 1 93.75 73 TYR A C 1
ATOM 574 O O . TYR A 1 73 ? -14.633 -12.18 5.727 1 93.75 73 TYR A O 1
ATOM 582 N N . ASN A 1 74 ? -13.969 -12.578 7.785 1 91 74 ASN A N 1
ATOM 583 C CA . ASN A 1 74 ? -15.312 -12.438 8.344 1 91 74 ASN A CA 1
ATOM 584 C C . ASN A 1 74 ? -15.891 -11.047 8.078 1 91 74 ASN A C 1
ATOM 586 O O . ASN A 1 74 ? -17.094 -10.898 7.914 1 91 74 ASN A O 1
ATOM 590 N N . ARG A 1 75 ? -15.023 -10.117 7.965 1 87.69 75 ARG A N 1
ATOM 591 C CA . ARG A 1 75 ? -15.469 -8.758 7.668 1 87.69 75 ARG A CA 1
ATOM 592 C C . ARG A 1 75 ? -15.812 -8.609 6.188 1 87.69 75 ARG A C 1
ATOM 594 O O . ARG A 1 75 ? -16.609 -7.746 5.812 1 87.69 75 ARG A O 1
ATOM 601 N N . CYS A 1 76 ? -15.219 -9.422 5.348 1 92.56 76 CYS A N 1
ATOM 602 C CA . CYS A 1 76 ? -15.328 -9.266 3.9 1 92.56 76 CYS A CA 1
ATOM 603 C C . CYS A 1 76 ? -16.344 -10.25 3.322 1 92.56 76 CYS A C 1
ATOM 605 O O . CYS A 1 76 ? -16.875 -10.031 2.238 1 92.56 76 CYS A O 1
ATOM 607 N N . ARG A 1 77 ? -16.625 -11.328 4.02 1 93.88 77 ARG A N 1
ATOM 608 C CA . ARG A 1 77 ? -17.297 -12.492 3.461 1 93.88 77 ARG A CA 1
ATOM 609 C C . ARG A 1 77 ? -18.703 -12.133 2.967 1 93.88 77 ARG A C 1
ATOM 611 O O . ARG A 1 77 ? -19.141 -12.633 1.933 1 93.88 77 ARG A O 1
ATOM 618 N N . ASP A 1 78 ? -19.453 -11.281 3.689 1 92.88 78 ASP A N 1
ATOM 619 C CA . ASP A 1 78 ? -20.812 -10.945 3.283 1 92.88 78 ASP A CA 1
ATOM 620 C C . ASP A 1 78 ? -20.812 -10.18 1.962 1 92.88 78 ASP A C 1
ATOM 622 O O . ASP A 1 78 ? -21.656 -10.438 1.094 1 92.88 78 ASP A O 1
ATOM 626 N N . ARG A 1 79 ? -19.906 -9.281 1.856 1 92.19 79 ARG A N 1
ATOM 627 C CA . ARG A 1 79 ? -19.812 -8.516 0.618 1 92.19 79 ARG A CA 1
ATOM 628 C C . ARG A 1 79 ? -19.422 -9.414 -0.553 1 92.19 79 ARG A C 1
ATOM 630 O O . ARG A 1 79 ? -19.969 -9.289 -1.647 1 92.19 79 ARG A O 1
ATOM 637 N N . LEU A 1 80 ? -18.484 -10.258 -0.33 1 96.56 80 LEU A N 1
ATOM 638 C CA . LEU A 1 80 ? -18.078 -11.203 -1.368 1 96.56 80 LEU A CA 1
ATOM 639 C C . LEU A 1 80 ? -19.25 -12.078 -1.792 1 96.56 80 LEU A C 1
ATOM 641 O O . LEU A 1 80 ? -19.453 -12.305 -2.986 1 96.56 80 LEU A O 1
ATOM 645 N N . SER A 1 81 ? -19.984 -12.531 -0.819 1 96.56 81 SER A N 1
ATOM 646 C CA . SER A 1 81 ? -21.125 -13.391 -1.093 1 96.56 81 SER A CA 1
ATOM 647 C C . SER A 1 81 ? -22.203 -12.641 -1.857 1 96.56 81 SER A C 1
ATOM 649 O O . SER A 1 81 ? -22.719 -13.141 -2.861 1 96.56 81 SER A O 1
ATOM 651 N N . LYS A 1 82 ? -22.531 -11.453 -1.411 1 95.25 82 LYS A N 1
ATOM 652 C CA . LYS A 1 82 ? -23.578 -10.656 -2.037 1 95.25 82 LYS A CA 1
ATOM 653 C C . LYS A 1 82 ? -23.25 -10.359 -3.496 1 95.25 82 LYS A C 1
ATOM 655 O O . LYS A 1 82 ? -24.125 -10.383 -4.355 1 95.25 82 LYS A O 1
ATOM 660 N N . SER A 1 83 ? -22 -10.078 -3.791 1 97.12 83 SER A N 1
ATOM 661 C CA . SER A 1 83 ? -21.578 -9.734 -5.145 1 97.12 83 SER A CA 1
ATOM 662 C C . SER A 1 83 ? -21.234 -10.984 -5.949 1 97.12 83 SER A C 1
ATOM 664 O O . SER A 1 83 ? -20.984 -10.906 -7.152 1 97.12 83 SER A O 1
ATOM 666 N N . ASN A 1 84 ? -21.219 -12.172 -5.352 1 98.25 84 ASN A N 1
ATOM 667 C CA . ASN A 1 84 ? -20.797 -13.422 -5.969 1 98.25 84 ASN A CA 1
ATOM 668 C C . ASN A 1 84 ? -19.391 -13.32 -6.539 1 98.25 84 ASN A C 1
ATOM 670 O O . ASN A 1 84 ? -19.156 -13.656 -7.703 1 98.25 84 ASN A O 1
ATOM 674 N N . ASN A 1 85 ? -18.531 -12.773 -5.723 1 98.56 85 ASN A N 1
ATOM 675 C CA . ASN A 1 85 ? -17.125 -12.617 -6.078 1 98.56 85 ASN A CA 1
ATOM 676 C C . ASN A 1 85 ? -16.234 -13.602 -5.309 1 98.56 85 ASN A C 1
ATOM 678 O O . ASN A 1 85 ? -16.625 -14.078 -4.238 1 98.56 85 ASN A O 1
ATOM 682 N N . TRP A 1 86 ? -15.07 -13.961 -5.891 1 98.5 86 TRP A N 1
ATOM 683 C CA . TRP A 1 86 ? -14.055 -14.82 -5.297 1 98.5 86 TRP A CA 1
ATOM 684 C C . TRP A 1 86 ? -12.688 -14.148 -5.348 1 98.5 86 TRP A C 1
ATOM 686 O O . TRP A 1 86 ? -12.398 -13.383 -6.27 1 98.5 86 TRP A O 1
ATOM 696 N N . ILE A 1 87 ? -11.922 -14.445 -4.352 1 98.69 87 ILE A N 1
ATOM 697 C CA . ILE A 1 87 ? -10.539 -13.984 -4.375 1 98.69 87 ILE A CA 1
ATOM 698 C C . ILE A 1 87 ? -9.594 -15.172 -4.215 1 98.69 87 ILE A C 1
ATOM 700 O O . ILE A 1 87 ? -9.766 -15.992 -3.307 1 98.69 87 ILE A O 1
ATOM 704 N N . ALA A 1 88 ? -8.703 -15.336 -5.105 1 98.56 88 ALA A N 1
ATOM 705 C CA . ALA A 1 88 ? -7.602 -16.297 -5.016 1 98.56 88 ALA A CA 1
ATOM 706 C C . ALA A 1 88 ? -6.262 -15.578 -4.875 1 98.56 88 ALA A C 1
ATOM 708 O O . ALA A 1 88 ? -6 -14.594 -5.57 1 98.56 88 ALA A O 1
ATOM 709 N N . PHE A 1 89 ? -5.414 -16.047 -3.939 1 98.69 89 PHE A N 1
ATOM 710 C CA . PHE A 1 89 ? -4.156 -15.383 -3.631 1 98.69 89 PHE A CA 1
ATOM 711 C C . PHE A 1 89 ? -2.967 -16.234 -4.07 1 98.69 89 PHE A C 1
ATOM 713 O O . PHE A 1 89 ? -2.885 -17.406 -3.727 1 98.69 89 PHE A O 1
ATOM 720 N N . ILE A 1 90 ? -2.133 -15.57 -4.797 1 98.25 90 ILE A N 1
ATOM 721 C CA . ILE A 1 90 ? -0.827 -16.125 -5.133 1 98.25 90 ILE A CA 1
ATOM 722 C C . ILE A 1 90 ? 0.248 -15.5 -4.254 1 98.25 90 ILE A C 1
ATOM 724 O O . ILE A 1 90 ? 0.135 -14.328 -3.867 1 98.25 90 ILE A O 1
ATOM 728 N N . ARG A 1 91 ? 1.313 -16.234 -3.912 1 98.06 91 ARG A N 1
ATOM 729 C CA . ARG A 1 91 ? 2.281 -15.711 -2.955 1 98.06 91 ARG A CA 1
ATOM 730 C C . ARG A 1 91 ? 3.24 -14.734 -3.627 1 98.06 91 ARG A C 1
ATOM 732 O O . ARG A 1 91 ? 3.623 -14.93 -4.781 1 98.06 91 ARG A O 1
ATOM 739 N N . GLY A 1 92 ? 3.615 -13.68 -2.92 1 98.5 92 GLY A N 1
ATOM 740 C CA . GLY A 1 92 ? 4.738 -12.828 -3.271 1 98.5 92 GLY A CA 1
ATOM 741 C C . GLY A 1 92 ? 5.949 -13.039 -2.383 1 98.5 92 GLY A C 1
ATOM 742 O O . GLY A 1 92 ? 6.047 -14.055 -1.689 1 98.5 92 GLY A O 1
ATOM 743 N N . ASN A 1 93 ? 6.914 -12.156 -2.467 1 98.25 93 ASN A N 1
ATOM 744 C CA . ASN A 1 93 ? 8.094 -12.297 -1.622 1 98.25 93 ASN A CA 1
ATOM 745 C C . ASN A 1 93 ? 7.809 -11.883 -0.182 1 98.25 93 ASN A C 1
ATOM 747 O O . ASN A 1 93 ? 8.477 -12.344 0.745 1 98.25 93 ASN A O 1
ATOM 751 N N . HIS A 1 94 ? 6.797 -11.094 -0.006 1 96.75 94 HIS A N 1
ATOM 752 C CA . HIS A 1 94 ? 6.422 -10.656 1.335 1 96.75 94 HIS A CA 1
ATOM 753 C C . HIS A 1 94 ? 5.227 -11.438 1.857 1 96.75 94 HIS A C 1
ATOM 755 O O . HIS A 1 94 ? 4.434 -10.922 2.65 1 96.75 94 HIS A O 1
ATOM 761 N N . ASP A 1 95 ? 5.086 -12.609 1.368 1 98 95 ASP A N 1
ATOM 762 C CA . ASP A 1 95 ? 4.094 -13.547 1.879 1 98 95 ASP A CA 1
ATOM 763 C C . ASP A 1 95 ? 4.762 -14.789 2.469 1 98 95 ASP A C 1
ATOM 765 O O . ASP A 1 95 ? 5.641 -15.383 1.844 1 98 95 ASP A O 1
ATOM 769 N N . ASN A 1 96 ? 4.348 -15.156 3.682 1 97.81 96 ASN A N 1
ATOM 770 C CA . ASN A 1 96 ? 4.832 -16.391 4.277 1 97.81 96 ASN A CA 1
ATOM 771 C C . ASN A 1 96 ? 4.457 -17.609 3.432 1 97.81 96 ASN A C 1
ATOM 773 O O . ASN A 1 96 ? 3.279 -17.938 3.305 1 97.81 96 ASN A O 1
ATOM 777 N N . PRO A 1 97 ? 5.477 -18.328 2.918 1 97.5 97 PRO A N 1
ATOM 778 C CA . PRO A 1 97 ? 5.18 -19.469 2.059 1 97.5 97 PRO A CA 1
ATOM 779 C C . PRO A 1 97 ? 4.305 -20.516 2.75 1 97.5 97 PRO A C 1
ATOM 781 O O . PRO A 1 97 ? 3.531 -21.219 2.09 1 97.5 97 PRO A O 1
ATOM 784 N N . ALA A 1 98 ? 4.316 -20.609 4.035 1 96.88 98 ALA A N 1
ATOM 785 C CA . ALA A 1 98 ? 3.559 -21.625 4.77 1 96.88 98 ALA A CA 1
ATOM 786 C C . ALA A 1 98 ? 2.057 -21.422 4.574 1 96.88 98 ALA A C 1
ATOM 788 O O . ALA A 1 98 ? 1.29 -22.391 4.613 1 96.88 98 ALA A O 1
ATOM 789 N N . TYR A 1 99 ? 1.658 -20.219 4.371 1 97.5 99 TYR A N 1
ATOM 790 C CA . TYR A 1 99 ? 0.242 -19.938 4.152 1 97.5 99 TYR A CA 1
ATOM 791 C C . TYR A 1 99 ? -0.204 -20.453 2.785 1 97.5 99 TYR A C 1
ATOM 793 O O . TYR A 1 99 ? -1.402 -20.562 2.521 1 97.5 99 TYR A O 1
ATOM 801 N N . PHE A 1 100 ? 0.674 -20.75 1.897 1 97.38 100 PHE A N 1
ATOM 802 C CA . PHE A 1 100 ? 0.362 -21.156 0.533 1 97.38 100 PHE A CA 1
ATOM 803 C C . PHE A 1 100 ? 0.664 -22.641 0.327 1 97.38 100 PHE A C 1
ATOM 805 O O . PHE A 1 100 ? 0.177 -23.25 -0.627 1 97.38 100 PHE A O 1
ATOM 812 N N . ASN A 1 101 ? 1.475 -23.188 1.193 1 92.12 101 ASN A N 1
ATOM 813 C CA . ASN A 1 101 ? 1.794 -24.609 1.13 1 92.12 101 ASN A CA 1
ATOM 814 C C . ASN A 1 101 ? 0.843 -25.438 1.992 1 92.12 101 ASN A C 1
ATOM 816 O O . ASN A 1 101 ? 0.402 -26.5 1.581 1 92.12 101 ASN A O 1
ATOM 820 N N . ARG A 1 102 ? 0.511 -24.875 3.131 1 83.19 102 ARG A N 1
ATOM 821 C CA . ARG A 1 102 ? -0.337 -25.594 4.07 1 83.19 102 ARG A CA 1
ATOM 822 C C . ARG A 1 102 ? -1.804 -25.219 3.887 1 83.19 102 ARG A C 1
ATOM 824 O O . ARG A 1 102 ? -2.693 -25.906 4.395 1 83.19 102 ARG A O 1
ATOM 831 N N . LEU A 1 103 ? -2.033 -24.203 3.291 1 83.88 103 LEU A N 1
ATOM 832 C CA . LEU A 1 103 ? -3.328 -23.719 2.836 1 83.88 103 LEU A CA 1
ATOM 833 C C . LEU A 1 103 ? -4.285 -23.531 4.012 1 83.88 103 LEU A C 1
ATOM 835 O O . LEU A 1 103 ? -5.406 -24.047 3.986 1 83.88 103 LEU A O 1
ATOM 839 N N . PRO A 1 104 ? -3.859 -22.766 5.02 1 83.44 104 PRO A N 1
ATOM 840 C CA . PRO A 1 104 ? -4.785 -22.5 6.125 1 83.44 104 PRO A CA 1
ATOM 841 C C . PRO A 1 104 ? -5.938 -21.594 5.723 1 83.44 104 PRO A C 1
ATOM 843 O O . PRO A 1 104 ? -6.957 -21.531 6.418 1 83.44 104 PRO A O 1
ATOM 846 N N . ILE A 1 105 ? -5.785 -20.844 4.672 1 91.38 105 ILE A N 1
ATOM 847 C CA . ILE A 1 105 ? -6.828 -20 4.105 1 91.38 105 ILE A CA 1
ATOM 848 C C . ILE A 1 105 ? -7.535 -20.734 2.973 1 91.38 105 ILE A C 1
ATOM 850 O O . ILE A 1 105 ? -7.055 -20.75 1.838 1 91.38 105 ILE A O 1
ATOM 854 N N . LYS A 1 106 ? -8.695 -21.328 3.242 1 93.62 106 LYS A N 1
ATOM 855 C CA . LYS A 1 106 ? -9.328 -22.219 2.271 1 93.62 106 LYS A CA 1
ATOM 856 C C . LYS A 1 106 ? -10.844 -22.016 2.254 1 93.62 106 LYS A C 1
ATOM 858 O O . LYS A 1 106 ? -11.602 -22.984 2.158 1 93.62 106 LYS A O 1
ATOM 863 N N . HIS A 1 107 ? -11.242 -20.766 2.43 1 94.88 107 HIS A N 1
ATOM 864 C CA . HIS A 1 107 ? -12.664 -20.469 2.303 1 94.88 107 HIS A CA 1
ATOM 865 C C . HIS A 1 107 ? -13.117 -20.562 0.851 1 94.88 107 HIS A C 1
ATOM 867 O O . HIS A 1 107 ? -12.297 -20.469 -0.068 1 94.88 107 HIS A O 1
ATOM 873 N N . GLN A 1 108 ? -14.359 -20.703 0.663 1 92.56 108 GLN A N 1
ATOM 874 C CA . GLN A 1 108 ? -14.93 -20.844 -0.672 1 92.56 108 GLN A CA 1
ATOM 875 C C . GLN A 1 108 ? -14.633 -19.609 -1.528 1 92.56 108 GLN A C 1
ATOM 877 O O . GLN A 1 108 ? -14.312 -19.734 -2.711 1 92.56 108 GLN A O 1
ATOM 882 N N . ARG A 1 109 ? -14.758 -18.469 -0.983 1 96.19 109 ARG A N 1
ATOM 883 C CA . ARG A 1 109 ? -14.648 -17.25 -1.777 1 96.19 109 ARG A CA 1
ATOM 884 C C . ARG A 1 109 ? -13.352 -16.516 -1.471 1 96.19 109 ARG A C 1
ATOM 886 O O . ARG A 1 109 ? -13.172 -15.359 -1.868 1 96.19 109 ARG A O 1
ATOM 893 N N . TRP A 1 110 ? -12.469 -17.125 -0.766 1 95.38 110 TRP A N 1
ATOM 894 C CA . TRP A 1 110 ? -11.242 -16.516 -0.271 1 95.38 110 TRP A CA 1
ATOM 895 C C . TRP A 1 110 ? -10.203 -17.578 0.067 1 95.38 110 TRP A C 1
ATOM 897 O O . TRP A 1 110 ? -10.289 -18.234 1.105 1 95.38 110 TRP A O 1
ATOM 907 N N . ARG A 1 111 ? -9.172 -17.75 -0.817 1 96.69 111 ARG A N 1
ATOM 908 C CA . ARG A 1 111 ? -8.242 -18.828 -0.535 1 96.69 111 ARG A CA 1
ATOM 909 C C . ARG A 1 111 ? -6.863 -18.531 -1.113 1 96.69 111 ARG A C 1
ATOM 911 O O . ARG A 1 111 ? -6.742 -17.812 -2.098 1 96.69 111 ARG A O 1
ATOM 918 N N . THR A 1 112 ? -5.855 -19.078 -0.491 1 98.06 112 THR A N 1
ATOM 919 C CA . THR A 1 112 ? -4.5 -19.078 -1.026 1 98.06 112 THR A CA 1
ATOM 920 C C . THR A 1 112 ? -4.266 -20.297 -1.918 1 98.06 112 THR A C 1
ATOM 922 O O . THR A 1 112 ? -4.895 -21.328 -1.73 1 98.06 112 THR A O 1
ATOM 925 N N . LEU A 1 113 ? -3.406 -20.172 -2.873 1 97.62 113 LEU A N 1
ATOM 926 C CA . LEU A 1 113 ? -3.053 -21.266 -3.779 1 97.62 113 LEU A CA 1
ATOM 927 C C . LEU A 1 113 ? -1.562 -21.578 -3.701 1 97.62 113 LEU A C 1
ATOM 929 O O . LEU A 1 113 ? -0.737 -20.672 -3.625 1 97.62 113 LEU A O 1
ATOM 933 N N . SER A 1 114 ? -1.261 -22.844 -3.721 1 97.12 114 SER A N 1
ATOM 934 C CA . SER A 1 114 ? 0.142 -23.234 -3.771 1 97.12 114 SER A CA 1
ATOM 935 C C . SER A 1 114 ? 0.747 -22.953 -5.145 1 97.12 114 SER A C 1
ATOM 937 O O . SER A 1 114 ? 0.027 -22.875 -6.141 1 97.12 114 SER A O 1
ATOM 939 N N . ASP A 1 115 ? 2.055 -22.797 -5.145 1 97.94 115 ASP A N 1
ATOM 940 C CA . ASP A 1 115 ? 2.748 -22.672 -6.422 1 97.94 115 ASP A CA 1
ATOM 941 C C . ASP A 1 115 ? 2.416 -23.828 -7.348 1 97.94 115 ASP A C 1
ATOM 943 O O . ASP A 1 115 ? 2.27 -24.969 -6.898 1 97.94 115 ASP A O 1
ATOM 947 N N . TYR A 1 116 ? 2.232 -23.453 -8.648 1 98 116 TYR A N 1
ATOM 948 C CA . TYR A 1 116 ? 1.941 -24.391 -9.734 1 98 116 TYR A CA 1
ATOM 949 C C . TYR A 1 116 ? 0.519 -24.922 -9.625 1 98 116 TYR A C 1
ATOM 951 O O . TYR A 1 116 ? 0.213 -26 -10.141 1 98 116 TYR A O 1
ATOM 959 N N . SER A 1 117 ? -0.31 -24.25 -8.914 1 97.25 117 SER A N 1
ATOM 960 C CA . SER A 1 117 ? -1.745 -24.469 -9.062 1 97.25 117 SER A CA 1
ATOM 961 C C . SER A 1 117 ? -2.258 -23.938 -10.391 1 97.25 117 SER A C 1
ATOM 963 O O . SER A 1 117 ? -1.68 -23 -10.953 1 97.25 117 SER A O 1
ATOM 965 N N . VAL A 1 118 ? -3.301 -24.562 -10.867 1 98.19 118 VAL A N 1
ATOM 966 C CA . VAL A 1 118 ? -3.949 -24.125 -12.094 1 98.19 118 VAL A CA 1
ATOM 967 C C . VAL A 1 118 ? -5.387 -23.703 -11.805 1 98.19 118 VAL A C 1
ATOM 969 O O . VAL A 1 118 ? -6.129 -24.438 -11.133 1 98.19 118 VAL A O 1
ATOM 972 N N . ILE A 1 119 ? -5.746 -22.516 -12.242 1 98.12 119 ILE A N 1
ATOM 973 C CA . ILE A 1 119 ? -7.121 -22.031 -12.133 1 98.12 119 ILE A CA 1
ATOM 974 C C . ILE A 1 119 ? -7.836 -22.203 -13.477 1 98.12 119 ILE A C 1
ATOM 976 O O . ILE A 1 119 ? -7.281 -21.859 -14.523 1 98.12 119 ILE A O 1
ATOM 980 N N . LYS A 1 120 ? -8.992 -22.719 -13.453 1 97.81 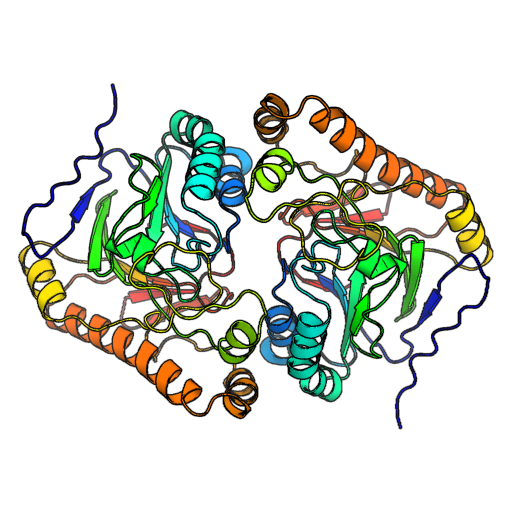120 LYS A N 1
ATOM 981 C CA . LYS A 1 120 ? -9.867 -22.734 -14.625 1 97.81 120 LYS A CA 1
ATOM 982 C C . LYS A 1 120 ? -11.109 -21.891 -14.398 1 97.81 120 LYS A C 1
ATOM 984 O O . LYS A 1 120 ? -11.883 -22.141 -13.477 1 97.81 120 LYS A O 1
ATOM 989 N N . ALA A 1 121 ? -11.234 -20.922 -15.172 1 97.94 121 ALA A N 1
ATOM 990 C CA . ALA A 1 121 ? -12.383 -20.016 -15.094 1 97.94 121 ALA A CA 1
ATOM 991 C C . ALA A 1 121 ? -12.555 -19.25 -16.391 1 97.94 121 ALA A C 1
ATOM 993 O O . ALA A 1 121 ? -11.57 -18.891 -17.047 1 97.94 121 ALA A O 1
ATOM 994 N N . CYS A 1 122 ? -13.797 -19.016 -16.844 1 98.12 122 CYS A N 1
ATOM 995 C CA . CYS A 1 122 ? -14.141 -18.172 -17.984 1 98.12 122 CYS A CA 1
ATOM 996 C C . CYS A 1 122 ? -13.406 -18.594 -19.234 1 98.12 122 CYS A C 1
ATOM 998 O O . CYS A 1 122 ? -12.953 -17.75 -20.016 1 98.12 122 CYS A O 1
ATOM 1000 N N . GLY A 1 123 ? -13.148 -19.875 -19.344 1 97.25 123 GLY A N 1
ATOM 1001 C CA . GLY A 1 123 ? -12.508 -20.406 -20.547 1 97.25 123 GLY A CA 1
ATOM 1002 C C . GLY A 1 123 ? -10.992 -20.297 -20.516 1 97.25 123 GLY A C 1
ATOM 1003 O O . GLY A 1 123 ? -10.32 -20.656 -21.469 1 97.25 123 GLY A O 1
ATOM 1004 N N . HIS A 1 124 ? -10.484 -19.781 -19.391 1 98.44 124 HIS A N 1
ATOM 1005 C CA . HIS A 1 124 ? -9.039 -19.656 -19.266 1 98.44 124 HIS A CA 1
ATOM 1006 C C . HIS A 1 124 ? -8.469 -20.766 -18.375 1 98.44 124 HIS A C 1
ATOM 1008 O O . HIS A 1 124 ? -9.141 -21.219 -17.453 1 98.44 124 HIS A O 1
ATOM 1014 N N . THR A 1 125 ? -7.328 -21.188 -18.719 1 98.5 125 THR A N 1
ATOM 1015 C CA . THR A 1 125 ? -6.48 -22.047 -17.906 1 98.5 125 THR A CA 1
ATOM 1016 C C . THR A 1 125 ? -5.234 -21.312 -17.438 1 98.5 125 THR A C 1
ATOM 1018 O O . THR A 1 125 ? -4.34 -21.016 -18.234 1 98.5 125 THR A O 1
ATOM 1021 N N . ILE A 1 126 ? -5.172 -21.047 -16.094 1 98.81 126 ILE A N 1
ATOM 1022 C CA . ILE A 1 126 ? -4.215 -20.078 -15.57 1 98.81 126 ILE A CA 1
ATOM 1023 C C . ILE A 1 126 ? -3.217 -20.781 -14.656 1 98.81 126 ILE A C 1
ATOM 1025 O O . ILE A 1 126 ? -3.596 -21.328 -13.617 1 98.81 126 ILE A O 1
ATOM 1029 N N . LEU A 1 127 ? -1.96 -20.766 -15.055 1 98.88 127 LEU A N 1
ATOM 1030 C CA . LEU A 1 127 ? -0.889 -21.266 -14.195 1 98.88 127 LEU A CA 1
ATOM 1031 C C . LEU A 1 127 ? -0.47 -20.203 -13.188 1 98.88 127 LEU A C 1
ATOM 1033 O O . LEU A 1 127 ? -0.212 -19.062 -13.562 1 98.88 127 LEU A O 1
ATOM 1037 N N . CYS A 1 128 ? -0.383 -20.562 -11.891 1 98.62 128 CYS A N 1
ATOM 1038 C CA . CYS A 1 128 ? -0.048 -19.625 -10.828 1 98.62 128 CYS A CA 1
ATOM 1039 C C . CYS A 1 128 ? 1.269 -20 -10.156 1 98.62 128 CYS A C 1
ATOM 1041 O O . CYS A 1 128 ? 1.404 -21.109 -9.625 1 98.62 128 CYS A O 1
ATOM 1043 N N . VAL A 1 129 ? 2.252 -19.125 -10.25 1 98.75 129 VAL A N 1
ATOM 1044 C CA . VAL A 1 129 ? 3.541 -19.344 -9.602 1 98.75 129 VAL A CA 1
ATOM 1045 C C . VAL A 1 129 ? 3.98 -18.078 -8.875 1 98.75 129 VAL A C 1
ATOM 1047 O O . VAL A 1 129 ? 4.113 -17.016 -9.484 1 98.75 129 VAL A O 1
ATOM 1050 N N . GLY A 1 130 ? 4.168 -18.203 -7.574 1 98.44 130 GLY A N 1
ATOM 1051 C CA . GLY A 1 130 ? 4.504 -17.047 -6.766 1 98.44 130 GLY A CA 1
ATOM 1052 C C . GLY A 1 130 ? 5.969 -17 -6.367 1 98.44 130 GLY A C 1
ATOM 1053 O O . GLY A 1 130 ? 6.773 -17.797 -6.855 1 98.44 130 GLY A O 1
ATOM 1054 N N . GLY A 1 131 ? 6.328 -16.062 -5.582 1 98.44 131 GLY A N 1
ATOM 1055 C CA . GLY A 1 131 ? 7.672 -15.867 -5.055 1 98.44 131 GLY A CA 1
ATOM 1056 C C . GLY A 1 131 ? 8.438 -14.766 -5.762 1 98.44 131 GLY A C 1
ATOM 1057 O O . GLY A 1 131 ? 8.164 -14.461 -6.926 1 98.44 131 GLY A O 1
ATOM 1058 N N . ALA A 1 132 ? 9.32 -14.25 -5.098 1 98.25 132 ALA A N 1
ATOM 1059 C CA . ALA A 1 132 ? 10.273 -13.234 -5.559 1 98.25 132 ALA A CA 1
ATOM 1060 C C . ALA A 1 132 ? 11.336 -12.961 -4.496 1 98.25 132 ALA A C 1
ATOM 1062 O O . ALA A 1 132 ? 11.492 -13.734 -3.545 1 98.25 132 ALA A O 1
ATOM 1063 N N . THR A 1 133 ? 12.148 -11.977 -4.836 1 96.81 133 THR A N 1
ATOM 1064 C CA . THR A 1 133 ? 13.219 -11.625 -3.916 1 96.81 133 THR A CA 1
ATOM 1065 C C . THR A 1 133 ? 12.875 -10.352 -3.145 1 96.81 133 THR A C 1
ATOM 1067 O O . THR A 1 133 ? 12.445 -9.359 -3.738 1 96.81 133 THR A O 1
ATOM 1070 N N . SER A 1 134 ? 13 -10.414 -1.821 1 95.94 134 SER A N 1
ATOM 1071 C CA . SER A 1 134 ? 12.914 -9.211 -1.008 1 95.94 134 SER A CA 1
ATOM 1072 C C . SER A 1 134 ? 14.211 -8.414 -1.064 1 95.94 134 SER A C 1
ATOM 1074 O O . SER A 1 134 ? 15.211 -8.789 -0.448 1 95.94 134 SER A O 1
ATOM 1076 N N . ILE A 1 135 ? 14.195 -7.301 -1.72 1 90.88 135 ILE A N 1
ATOM 1077 C CA . ILE A 1 135 ? 15.422 -6.527 -1.869 1 90.88 135 ILE A CA 1
ATOM 1078 C C . ILE A 1 135 ? 15.773 -5.859 -0.542 1 90.88 135 ILE A C 1
ATOM 1080 O O . ILE A 1 135 ? 16.938 -5.496 -0.312 1 90.88 135 ILE A O 1
ATOM 1084 N N . ASP A 1 136 ? 14.773 -5.711 0.348 1 90.19 136 ASP A N 1
ATOM 1085 C CA . ASP A 1 136 ? 14.977 -5.035 1.626 1 90.19 136 ASP A CA 1
ATOM 1086 C C . ASP A 1 136 ? 15.164 -6.047 2.756 1 90.19 136 ASP A C 1
ATOM 1088 O O . ASP A 1 136 ? 14.969 -5.715 3.928 1 90.19 136 ASP A O 1
ATOM 1092 N N . ARG A 1 137 ? 15.469 -7.262 2.426 1 94.31 137 ARG A N 1
ATOM 1093 C CA . ARG A 1 137 ? 15.477 -8.336 3.412 1 94.31 137 ARG A CA 1
ATOM 1094 C C . ARG A 1 137 ? 16.453 -8.023 4.547 1 94.31 137 ARG A C 1
ATOM 1096 O O . ARG A 1 137 ? 16.188 -8.375 5.703 1 94.31 137 ARG A O 1
ATOM 1103 N N . THR A 1 138 ? 17.594 -7.375 4.293 1 91 138 THR A N 1
ATOM 1104 C CA . THR A 1 138 ? 18.547 -7.086 5.363 1 91 138 THR A CA 1
ATOM 1105 C C . THR A 1 138 ? 17.938 -6.109 6.367 1 91 138 THR A C 1
ATOM 1107 O O . THR A 1 138 ? 18.172 -6.223 7.574 1 91 138 THR A O 1
ATOM 1110 N N . LEU A 1 139 ? 17.188 -5.176 5.891 1 86.44 139 LEU A N 1
ATOM 1111 C CA . LEU A 1 139 ? 16.5 -4.242 6.773 1 86.44 139 LEU A CA 1
ATOM 1112 C C . LEU A 1 139 ? 15.422 -4.957 7.586 1 86.44 139 LEU A C 1
ATOM 1114 O O . LEU A 1 139 ? 15.266 -4.695 8.781 1 86.44 139 LEU A O 1
ATOM 1118 N N . ARG A 1 140 ? 14.688 -5.816 6.965 1 90.31 140 ARG A N 1
ATOM 1119 C CA . ARG A 1 140 ? 13.633 -6.574 7.641 1 90.31 140 ARG A CA 1
ATOM 1120 C C . ARG A 1 140 ? 14.219 -7.477 8.719 1 90.31 140 ARG A C 1
ATOM 1122 O O . ARG A 1 140 ? 13.672 -7.57 9.82 1 90.31 140 ARG A O 1
ATOM 1129 N N . MET A 1 141 ? 15.336 -8.086 8.398 1 90.5 141 MET A N 1
ATOM 1130 C CA . MET A 1 141 ? 15.984 -8.984 9.344 1 90.5 141 MET A CA 1
ATOM 1131 C C . MET A 1 141 ? 16.594 -8.203 10.508 1 90.5 141 MET A C 1
ATOM 1133 O O . MET A 1 141 ? 16.859 -8.773 11.57 1 90.5 141 MET A O 1
ATOM 1137 N N . ALA A 1 142 ? 16.844 -6.93 10.32 1 84.31 142 ALA A N 1
ATOM 1138 C CA . ALA A 1 142 ? 17.422 -6.094 11.367 1 84.31 142 ALA A CA 1
ATOM 1139 C C . ALA A 1 142 ? 16.344 -5.582 12.312 1 84.31 142 ALA A C 1
ATOM 1141 O O . ALA A 1 142 ? 16.641 -5.066 13.391 1 84.31 142 ALA A O 1
ATOM 1142 N N . SER A 1 143 ? 15.086 -5.738 11.93 1 84.88 143 SER A N 1
ATOM 1143 C CA . SER A 1 143 ? 13.961 -5.324 12.758 1 84.88 143 SER A CA 1
ATOM 1144 C C . SER A 1 143 ? 13.875 -6.168 14.023 1 84.88 143 SER A C 1
ATOM 1146 O O . SER A 1 143 ? 14.172 -7.363 14.008 1 84.88 143 SER A O 1
ATOM 1148 N N . ASN A 1 144 ? 13.398 -5.582 15.125 1 80.94 144 ASN A N 1
ATOM 1149 C CA . ASN A 1 144 ? 13.211 -6.305 16.375 1 80.94 144 ASN A CA 1
ATOM 1150 C C . ASN A 1 144 ? 12.039 -7.277 16.297 1 80.94 144 ASN A C 1
ATOM 1152 O O . ASN A 1 144 ? 11.875 -8.133 17.156 1 80.94 144 ASN A O 1
ATOM 1156 N N . LYS A 1 145 ? 11.312 -7.23 15.273 1 85.19 145 LYS A N 1
ATOM 1157 C CA . LYS A 1 145 ? 10.156 -8.109 15.094 1 85.19 145 LYS A CA 1
ATOM 1158 C C . LYS A 1 145 ? 10.531 -9.344 14.273 1 85.19 145 LYS A C 1
ATOM 1160 O O . LYS A 1 145 ? 9.734 -10.273 14.148 1 85.19 145 LYS A O 1
ATOM 1165 N N . PHE A 1 146 ? 11.68 -9.258 13.758 1 89.38 146 PHE A N 1
ATOM 1166 C CA . PHE A 1 146 ? 12.148 -10.422 13.008 1 89.38 146 PHE A CA 1
ATOM 1167 C C . PHE A 1 146 ? 12.578 -11.531 13.961 1 89.38 146 PHE A C 1
ATOM 1169 O O . PHE A 1 146 ? 13.195 -11.266 14.992 1 89.38 146 PHE A O 1
ATOM 1176 N N . HIS A 1 147 ? 12.219 -12.789 13.57 1 90.31 147 HIS A N 1
ATOM 1177 C CA . HIS A 1 147 ? 12.719 -13.953 14.281 1 90.31 147 HIS A CA 1
ATOM 1178 C C . HIS A 1 147 ? 13.094 -15.078 13.312 1 90.31 147 HIS A C 1
ATOM 1180 O O . HIS A 1 147 ? 12.508 -15.18 12.234 1 90.31 147 HIS A O 1
ATOM 1186 N N . LEU A 1 148 ? 14 -15.852 13.797 1 89.75 148 LEU A N 1
ATOM 1187 C CA . LEU A 1 148 ? 14.367 -17.016 13 1 89.75 148 LEU A CA 1
ATOM 1188 C C . LEU A 1 148 ? 13.18 -17.984 12.867 1 89.75 148 LEU A C 1
ATOM 1190 O O . LEU A 1 148 ? 12.414 -18.156 13.82 1 89.75 148 LEU A O 1
ATOM 1194 N N . PRO A 1 149 ? 13.125 -18.5 11.641 1 86.44 149 PRO A N 1
ATOM 1195 C CA . PRO A 1 149 ? 12.016 -19.422 11.438 1 86.44 149 PRO A CA 1
ATOM 1196 C C . PRO A 1 149 ? 11.938 -20.5 12.516 1 86.44 149 PRO A C 1
ATOM 1198 O O . PRO A 1 149 ? 12.977 -21.016 12.969 1 86.44 149 PRO A O 1
ATOM 1201 N N . ASN A 1 150 ? 10.781 -20.703 13.023 1 90.38 150 ASN A N 1
ATOM 1202 C CA . ASN A 1 150 ? 10.477 -21.781 13.953 1 90.38 150 ASN A CA 1
ATOM 1203 C C . ASN A 1 150 ? 9.727 -22.922 13.273 1 90.38 150 ASN A C 1
ATOM 1205 O O . ASN A 1 150 ? 8.531 -22.797 12.992 1 90.38 150 ASN A O 1
ATOM 1209 N N . PRO A 1 151 ? 10.375 -24.062 13.023 1 90.38 151 PRO A N 1
ATOM 1210 C CA . PRO A 1 151 ? 9.719 -25.188 12.328 1 90.38 151 PRO A CA 1
ATOM 1211 C C . PRO A 1 151 ? 8.469 -25.672 13.055 1 90.38 151 PRO A C 1
ATOM 1213 O O . PRO A 1 151 ? 7.559 -26.219 12.422 1 90.38 151 PRO A O 1
ATOM 1216 N N . ALA A 1 152 ? 8.453 -25.5 14.375 1 92.88 152 ALA A N 1
ATOM 1217 C CA . ALA A 1 152 ? 7.324 -25.969 15.172 1 92.88 152 ALA A CA 1
ATOM 1218 C C . ALA A 1 152 ? 6.117 -25.047 15 1 92.88 152 ALA A C 1
ATOM 1220 O O . ALA A 1 152 ? 4.984 -25.438 15.297 1 92.88 152 ALA A O 1
ATOM 1221 N N . ASP A 1 153 ? 6.344 -23.875 14.523 1 94.56 153 ASP A N 1
ATOM 1222 C CA . ASP A 1 153 ? 5.27 -22.922 14.281 1 94.56 153 ASP A CA 1
ATOM 1223 C C . ASP A 1 153 ? 5.508 -22.141 12.992 1 94.56 153 ASP A C 1
ATOM 1225 O O . ASP A 1 153 ? 5.789 -20.938 13.023 1 94.56 153 ASP A O 1
ATOM 1229 N N . PRO A 1 154 ? 5.281 -22.781 11.859 1 94.81 154 PRO A N 1
ATOM 1230 C CA . PRO A 1 154 ? 5.59 -22.172 10.562 1 94.81 154 PRO A CA 1
ATOM 1231 C C . PRO A 1 154 ? 4.707 -20.969 10.25 1 94.81 154 PRO A C 1
ATOM 1233 O O . PRO A 1 154 ? 5 -20.203 9.328 1 94.81 154 PRO A O 1
ATOM 1236 N N . LEU A 1 155 ? 3.645 -20.797 11.031 1 95 155 LEU A N 1
ATOM 1237 C CA . LEU A 1 155 ? 2.713 -19.703 10.758 1 95 155 LEU A CA 1
ATOM 1238 C C . LEU A 1 155 ? 2.941 -18.531 11.719 1 95 155 LEU A C 1
ATOM 1240 O O . LEU A 1 155 ? 2.178 -17.562 11.719 1 95 155 LEU A O 1
ATOM 1244 N N . MET A 1 156 ? 4.023 -18.625 12.562 1 93.19 156 MET A N 1
ATOM 1245 C CA . MET A 1 156 ? 4.363 -17.516 13.453 1 93.19 156 MET A CA 1
ATOM 1246 C C . MET A 1 156 ? 4.668 -16.25 12.656 1 93.19 156 MET A C 1
ATOM 1248 O O . MET A 1 156 ? 5.387 -16.297 11.656 1 93.19 156 MET A O 1
ATOM 1252 N N . PRO A 1 157 ? 4.062 -15.094 13.047 1 92.88 157 PRO A N 1
ATOM 1253 C CA . PRO A 1 157 ? 4.301 -13.852 12.305 1 92.88 157 PRO A CA 1
ATOM 1254 C C . PRO A 1 157 ? 5.785 -13.508 12.188 1 92.88 157 PRO A C 1
ATOM 1256 O O . PRO A 1 157 ? 6.551 -13.75 13.125 1 92.88 157 PRO A O 1
ATOM 1259 N N . ASN A 1 158 ? 6.207 -12.977 11.094 1 94.56 158 ASN A N 1
ATOM 1260 C CA . ASN A 1 158 ? 7.586 -12.586 10.82 1 94.56 158 ASN A CA 1
ATOM 1261 C C . ASN A 1 158 ? 7.656 -11.477 9.773 1 94.56 158 ASN A C 1
ATOM 1263 O O . ASN A 1 158 ? 6.625 -11 9.297 1 94.56 158 ASN A O 1
ATOM 1267 N N . LEU A 1 159 ? 8.828 -11.047 9.43 1 92.81 159 LEU A N 1
ATOM 1268 C CA . LEU A 1 159 ? 9 -9.953 8.477 1 92.81 159 LEU A CA 1
ATOM 1269 C C . LEU A 1 159 ? 9.695 -10.438 7.211 1 92.81 159 LEU A C 1
ATOM 1271 O O . LEU A 1 159 ? 9.695 -9.75 6.188 1 92.81 159 LEU A O 1
ATOM 1275 N N . TYR A 1 160 ? 10.266 -11.625 7.352 1 95.69 160 TYR A N 1
ATOM 1276 C CA . TYR A 1 160 ? 11.031 -12.164 6.234 1 95.69 160 TYR A CA 1
ATOM 1277 C C . TYR A 1 160 ? 11.078 -13.688 6.285 1 95.69 160 TYR A C 1
ATOM 1279 O O . TYR A 1 160 ? 11.109 -14.273 7.367 1 95.69 160 TYR A O 1
ATOM 1287 N N . TRP A 1 161 ? 11.07 -14.336 5.09 1 96.69 161 TRP A N 1
ATOM 1288 C CA . TRP A 1 161 ? 11.156 -15.789 4.938 1 96.69 161 TRP A CA 1
ATOM 1289 C C . TRP A 1 161 ? 12.195 -16.156 3.879 1 96.69 161 TRP A C 1
ATOM 1291 O O . TRP A 1 161 ? 12.062 -15.781 2.713 1 96.69 161 TRP A O 1
ATOM 1301 N N . SER A 1 162 ? 13.148 -16.969 4.262 1 95.56 162 SER A N 1
ATOM 1302 C CA . SER A 1 162 ? 14.281 -17.266 3.389 1 95.56 162 SER A CA 1
ATOM 1303 C C . SER A 1 162 ? 13.859 -18.109 2.193 1 95.56 162 SER A C 1
ATOM 1305 O O . SER A 1 162 ? 14.555 -18.156 1.177 1 95.56 162 SER A O 1
ATOM 1307 N N . ASN A 1 163 ? 12.734 -18.812 2.295 1 96.5 163 ASN A N 1
ATOM 1308 C CA . ASN A 1 163 ? 12.242 -19.609 1.188 1 96.5 163 ASN A CA 1
ATOM 1309 C C . ASN A 1 163 ? 11.266 -18.828 0.312 1 96.5 163 ASN A C 1
ATOM 1311 O O . ASN A 1 163 ? 10.336 -19.406 -0.257 1 96.5 163 ASN A O 1
ATOM 1315 N N . GLU A 1 164 ? 11.453 -17.484 0.158 1 98 164 GLU A N 1
ATOM 1316 C CA . GLU A 1 164 ? 10.57 -16.594 -0.6 1 98 164 GLU A CA 1
ATOM 1317 C C . GLU A 1 164 ? 10.789 -16.766 -2.102 1 98 164 GLU A C 1
ATOM 1319 O O . GLU A 1 164 ? 9.914 -16.422 -2.9 1 98 164 GLU A O 1
ATOM 1324 N N . LEU A 1 165 ? 11.898 -17.297 -2.578 1 98.38 165 LEU A N 1
ATOM 1325 C CA . LEU A 1 165 ? 12.25 -17.344 -3.992 1 98.38 165 LEU A CA 1
ATOM 1326 C C . LEU A 1 165 ? 11.344 -18.312 -4.742 1 98.38 165 LEU A C 1
ATOM 1328 O O . LEU A 1 165 ? 10.898 -19.312 -4.18 1 98.38 165 LEU A O 1
ATOM 1332 N N . PRO A 1 166 ? 11.008 -17.969 -6.008 1 98.56 166 PRO A N 1
ATOM 1333 C CA . PRO A 1 166 ? 10.328 -18.969 -6.82 1 98.56 166 PRO A CA 1
ATOM 1334 C C . PRO A 1 166 ? 11.227 -20.156 -7.148 1 98.56 166 PRO A C 1
ATOM 1336 O O . PRO A 1 166 ? 12.453 -20.047 -7.121 1 98.56 166 PRO A O 1
ATOM 1339 N N . GLU A 1 167 ? 10.602 -21.25 -7.402 1 97.94 167 GLU A N 1
ATOM 1340 C CA . GLU A 1 167 ? 11.32 -22.469 -7.77 1 97.94 167 GLU A CA 1
ATOM 1341 C C . GLU A 1 167 ? 10.781 -23.062 -9.07 1 97.94 167 GLU A C 1
ATOM 1343 O O . GLU A 1 167 ? 9.57 -23.125 -9.273 1 97.94 167 GLU A O 1
ATOM 1348 N N . PHE A 1 168 ? 11.742 -23.359 -9.922 1 98.62 168 PHE A N 1
ATOM 1349 C CA . PHE A 1 168 ? 11.352 -24.109 -11.117 1 98.62 168 PHE A CA 1
ATOM 1350 C C . PHE A 1 168 ? 11.07 -25.562 -10.773 1 98.62 168 PHE A C 1
ATOM 1352 O O . PHE A 1 168 ? 11.891 -26.234 -10.156 1 98.62 168 PHE A O 1
ATOM 1359 N N . ASN A 1 169 ? 9.93 -26.047 -11.094 1 98 169 ASN A N 1
ATOM 1360 C CA . ASN A 1 169 ? 9.531 -27.422 -10.812 1 98 169 ASN A CA 1
ATOM 1361 C C . ASN A 1 169 ? 9.039 -28.125 -12.062 1 98 169 ASN A C 1
ATOM 1363 O O . ASN A 1 169 ? 7.848 -28.078 -12.375 1 98 169 ASN A O 1
ATOM 1367 N N . LYS A 1 170 ? 9.898 -28.812 -12.688 1 97.19 170 LYS A N 1
ATOM 1368 C CA . LYS A 1 170 ? 9.602 -29.484 -13.953 1 97.19 170 LYS A CA 1
ATOM 1369 C C . LYS A 1 170 ? 8.562 -30.578 -13.766 1 97.19 170 LYS A C 1
ATOM 1371 O O . LYS A 1 170 ? 7.719 -30.797 -14.633 1 97.19 170 LYS A O 1
ATOM 1376 N N . GLU A 1 171 ? 8.656 -31.281 -12.633 1 96.5 171 GLU A N 1
ATOM 1377 C CA . GLU A 1 171 ? 7.711 -32.344 -12.352 1 96.5 171 GLU A CA 1
ATOM 1378 C C . GLU A 1 171 ? 6.277 -31.828 -12.305 1 96.5 171 GLU A C 1
ATOM 1380 O O . GLU A 1 171 ? 5.371 -32.438 -12.891 1 96.5 171 GLU A O 1
ATOM 1385 N N . LYS A 1 172 ? 6.098 -30.719 -11.641 1 96.81 172 LYS A N 1
ATOM 1386 C CA . LYS A 1 172 ? 4.766 -30.125 -11.555 1 96.81 172 LYS A CA 1
ATOM 1387 C C . LYS A 1 172 ? 4.301 -29.625 -12.922 1 96.81 172 LYS A C 1
ATOM 1389 O O . LYS A 1 172 ? 3.135 -29.781 -13.281 1 96.81 172 LYS A O 1
ATOM 1394 N N . LEU A 1 173 ? 5.195 -29.078 -13.703 1 97.94 173 LEU A N 1
ATOM 1395 C CA . LEU A 1 173 ? 4.852 -28.594 -15.039 1 97.94 173 LEU A CA 1
ATOM 1396 C C . LEU A 1 173 ? 4.461 -29.766 -15.945 1 97.94 173 LEU A C 1
ATOM 1398 O O . LEU A 1 173 ? 3.523 -29.641 -16.734 1 97.94 173 LEU A O 1
ATOM 1402 N N . ASN A 1 174 ? 5.164 -30.844 -15.789 1 96.88 174 ASN A N 1
ATOM 1403 C CA . ASN A 1 174 ? 4.828 -32.031 -16.562 1 96.88 174 ASN A CA 1
ATOM 1404 C C . ASN A 1 174 ? 3.426 -32.531 -16.234 1 96.88 174 ASN A C 1
ATOM 1406 O O . ASN A 1 174 ? 2.672 -32.906 -17.141 1 96.88 174 ASN A O 1
ATOM 1410 N N . ALA A 1 175 ? 3.189 -32.562 -14.953 1 96.44 175 ALA A N 1
ATOM 1411 C CA . ALA A 1 175 ? 1.861 -33 -14.531 1 96.44 175 ALA A CA 1
ATOM 1412 C C . ALA A 1 175 ? 0.778 -32.094 -15.102 1 96.44 175 ALA A C 1
ATOM 1414 O O . ALA A 1 175 ? -0.273 -32.562 -15.539 1 96.44 175 ALA A O 1
ATOM 1415 N N . ILE A 1 176 ? 1.009 -30.797 -15.133 1 96.62 176 ILE A N 1
ATOM 1416 C CA . ILE A 1 176 ? 0.065 -29.812 -15.656 1 96.62 176 ILE A CA 1
ATOM 1417 C C . ILE A 1 176 ? -0.092 -30 -17.156 1 96.62 176 ILE A C 1
ATOM 1419 O O . ILE A 1 176 ? -1.21 -29.984 -17.688 1 96.62 176 ILE A O 1
ATOM 1423 N N . ASP A 1 177 ? 1 -30.203 -17.828 1 94.31 177 ASP A N 1
ATOM 1424 C CA . ASP A 1 177 ? 1.02 -30.375 -19.266 1 94.31 177 ASP A CA 1
ATOM 1425 C C . ASP A 1 177 ? 0.137 -31.547 -19.688 1 94.31 177 ASP A C 1
ATOM 1427 O O . ASP A 1 177 ? -0.506 -31.5 -20.75 1 94.31 177 ASP A O 1
ATOM 1431 N N . GLN A 1 178 ? 0.041 -32.5 -18.891 1 92.31 178 GLN A N 1
ATOM 1432 C CA . GLN A 1 178 ? -0.725 -33.719 -19.203 1 92.31 178 GLN A CA 1
ATOM 1433 C C . GLN A 1 178 ? -2.225 -33.469 -19.078 1 92.31 178 GLN A C 1
ATOM 1435 O O . GLN A 1 178 ? -3.035 -34.219 -19.641 1 92.31 178 GLN A O 1
ATOM 1440 N N . GLN A 1 179 ? -2.535 -32.375 -18.453 1 92.12 179 GLN A N 1
ATOM 1441 C CA . GLN A 1 179 ? -3.941 -32.219 -18.078 1 92.12 179 GLN A CA 1
ATOM 1442 C C . GLN A 1 179 ? -4.523 -30.922 -18.609 1 92.12 179 GLN A C 1
ATOM 1444 O O . GLN A 1 179 ? -5.742 -30.797 -18.766 1 92.12 179 GLN A O 1
ATOM 1449 N N . CYS A 1 180 ? -3.668 -30 -18.812 1 92.81 180 CYS A N 1
ATOM 1450 C CA . CYS A 1 180 ? -4.16 -28.656 -19.062 1 92.81 180 CYS A CA 1
ATOM 1451 C C . CYS A 1 180 ? -3.4 -28 -20.219 1 92.81 180 CYS A C 1
ATOM 1453 O O . CYS A 1 180 ? -2.23 -28.312 -20.453 1 92.81 180 CYS A O 1
ATOM 1455 N N . ALA A 1 181 ? -4.105 -27.203 -20.938 1 96.94 181 ALA A N 1
ATOM 1456 C CA . ALA A 1 181 ? -3.486 -26.266 -21.859 1 96.94 181 ALA A CA 1
ATOM 1457 C C . ALA A 1 181 ? -3.488 -24.844 -21.297 1 96.94 181 ALA A C 1
ATOM 1459 O O . ALA A 1 181 ? -4.523 -24.188 -21.281 1 96.94 181 ALA A O 1
ATOM 1460 N N . VAL A 1 182 ? -2.338 -24.406 -20.906 1 98.62 182 VAL A N 1
ATOM 1461 C CA . VAL A 1 182 ? -2.211 -23.125 -20.203 1 98.62 182 VAL A CA 1
ATOM 1462 C C . VAL A 1 182 ? -2.227 -21.984 -21.203 1 98.62 182 VAL A C 1
ATOM 1464 O O . VAL A 1 182 ? -1.435 -21.953 -22.141 1 98.62 182 VAL A O 1
ATOM 1467 N N . ASP A 1 183 ? -3.146 -21.047 -21 1 98.69 183 ASP A N 1
ATOM 1468 C CA . ASP A 1 183 ? -3.182 -19.891 -21.906 1 98.69 183 ASP A CA 1
ATOM 1469 C C . ASP A 1 183 ? -2.791 -18.609 -21.172 1 98.69 183 ASP A C 1
ATOM 1471 O O . ASP A 1 183 ? -2.506 -17.594 -21.812 1 98.69 183 ASP A O 1
ATOM 1475 N N . THR A 1 184 ? -2.754 -18.625 -19.875 1 98.88 184 THR A N 1
ATOM 1476 C CA . THR A 1 184 ? -2.432 -17.469 -19.047 1 98.88 184 THR A CA 1
ATOM 1477 C C . THR A 1 184 ? -1.534 -17.875 -17.875 1 98.88 184 THR A C 1
ATOM 1479 O O . THR A 1 184 ? -1.713 -18.938 -17.297 1 98.88 184 THR A O 1
ATOM 1482 N N . VAL A 1 185 ? -0.556 -17.031 -17.547 1 98.88 185 VAL A N 1
ATOM 1483 C CA . VAL A 1 185 ? 0.299 -17.219 -16.391 1 98.88 185 VAL A CA 1
ATOM 1484 C C . VAL A 1 185 ? 0.197 -16.016 -15.461 1 98.88 185 VAL A C 1
ATOM 1486 O O . VAL A 1 185 ? 0.183 -14.867 -15.93 1 98.88 185 VAL A O 1
ATOM 1489 N N . ILE A 1 186 ? 0.028 -16.25 -14.156 1 98.88 186 ILE A N 1
ATOM 1490 C CA . ILE A 1 186 ? 0.108 -15.203 -13.141 1 98.88 186 ILE A CA 1
ATOM 1491 C C . ILE A 1 186 ? 1.232 -15.523 -12.164 1 98.88 186 ILE A C 1
ATOM 1493 O O . ILE A 1 186 ? 1.226 -16.578 -11.523 1 98.88 186 ILE A O 1
ATOM 1497 N N . THR A 1 187 ? 2.209 -14.672 -12.133 1 98.81 187 THR A N 1
ATOM 1498 C CA . THR A 1 187 ? 3.35 -14.781 -11.227 1 98.81 187 THR A CA 1
ATOM 1499 C C . THR A 1 187 ? 3.498 -13.523 -10.383 1 98.81 187 THR A C 1
ATOM 1501 O O . THR A 1 187 ? 2.719 -12.578 -10.531 1 98.81 187 THR A O 1
ATOM 1504 N N . HIS A 1 188 ? 4.391 -13.531 -9.422 1 98.44 188 HIS A N 1
ATOM 1505 C CA . HIS A 1 188 ? 4.68 -12.305 -8.688 1 98.44 188 HIS A CA 1
ATOM 1506 C C . HIS A 1 188 ? 5.797 -11.508 -9.359 1 98.44 188 HIS A C 1
ATOM 1508 O O . HIS A 1 188 ? 5.688 -10.297 -9.516 1 98.44 188 HIS A O 1
ATOM 1514 N N . THR A 1 189 ? 6.836 -12.242 -9.758 1 97.19 189 THR A N 1
ATOM 1515 C CA . THR A 1 189 ? 7.887 -11.617 -10.562 1 97.19 189 THR A CA 1
ATOM 1516 C C . THR A 1 189 ? 7.723 -11.977 -12.039 1 97.19 189 THR A C 1
ATOM 1518 O O . THR A 1 189 ? 6.688 -12.508 -12.438 1 97.19 189 THR A O 1
ATOM 1521 N N . SER A 1 190 ? 8.727 -11.609 -12.914 1 96.75 190 SER A N 1
ATOM 1522 C CA . SER A 1 190 ? 8.5 -11.727 -14.352 1 96.75 190 SER A CA 1
ATOM 1523 C C . SER A 1 190 ? 9.734 -12.258 -15.07 1 96.75 190 SER A C 1
ATOM 1525 O O . SER A 1 190 ? 10.828 -12.273 -14.5 1 96.75 190 SER A O 1
ATOM 1527 N N . PRO A 1 191 ? 9.562 -12.727 -16.266 1 96.94 191 PRO A N 1
ATOM 1528 C CA . PRO A 1 191 ? 10.703 -13.133 -17.078 1 96.94 191 PRO A CA 1
ATOM 1529 C C . PRO A 1 191 ? 11.719 -12 -17.266 1 96.94 191 PRO A C 1
ATOM 1531 O O . PRO A 1 191 ? 11.367 -10.828 -17.156 1 96.94 191 PRO A O 1
ATOM 1534 N N . SER A 1 192 ? 12.953 -12.391 -17.594 1 94.88 192 SER A N 1
ATOM 1535 C CA . SER A 1 192 ? 14.062 -11.445 -17.656 1 94.88 192 SER A CA 1
ATOM 1536 C C . SER A 1 192 ? 13.906 -10.492 -18.844 1 94.88 192 SER A C 1
ATOM 1538 O O . SER A 1 192 ? 14.477 -9.398 -18.828 1 94.88 192 SER A O 1
ATOM 1540 N N . PHE A 1 193 ? 13.109 -10.859 -19.844 1 93.88 193 PHE A N 1
ATOM 1541 C CA . PHE A 1 193 ? 12.984 -10.031 -21.047 1 93.88 193 PHE A CA 1
ATOM 1542 C C . PHE A 1 193 ? 11.883 -8.992 -20.859 1 93.88 193 PHE A C 1
ATOM 1544 O O . PHE A 1 193 ? 11.695 -8.125 -21.719 1 93.88 193 PHE A O 1
ATOM 1551 N N . CYS A 1 194 ? 11.109 -9.117 -19.75 1 90.56 194 CYS A N 1
ATOM 1552 C CA . CYS A 1 194 ? 10.141 -8.078 -19.422 1 90.56 194 CYS A CA 1
ATOM 1553 C C . CYS A 1 194 ? 10.82 -6.879 -18.781 1 90.56 194 CYS A C 1
ATOM 1555 O O . CYS A 1 194 ? 11.891 -7.016 -18.172 1 90.56 194 CYS A O 1
ATOM 1557 N N . GLU A 1 195 ? 10.18 -5.711 -18.969 1 67.44 195 GLU A N 1
ATOM 1558 C CA . GLU A 1 195 ? 10.75 -4.445 -18.5 1 67.44 195 GLU A CA 1
ATOM 1559 C C . GLU A 1 195 ? 11.031 -4.484 -17 1 67.44 195 GLU A C 1
ATOM 1561 O O . GLU A 1 195 ? 10.234 -5.016 -16.234 1 67.44 195 GLU A O 1
ATOM 1566 N N . LEU A 1 196 ? 12.352 -4.414 -16.672 1 63.12 196 LEU A N 1
ATOM 1567 C CA . LEU A 1 196 ? 12.688 -4.227 -15.258 1 63.12 196 LEU A CA 1
ATOM 1568 C C . LEU A 1 196 ? 12.891 -2.75 -14.938 1 63.12 196 LEU A C 1
ATOM 1570 O O . LEU A 1 196 ? 13.273 -1.968 -15.812 1 63.12 196 LEU A O 1
ATOM 1574 N N . SER A 1 197 ? 12.266 -2.357 -13.859 1 56.97 197 SER A N 1
ATOM 1575 C CA . SER A 1 197 ? 12.703 -1.053 -13.375 1 56.97 197 SER A CA 1
ATOM 1576 C C . SER A 1 197 ? 14.227 -0.957 -13.344 1 56.97 197 SER A C 1
ATOM 1578 O O . SER A 1 197 ? 14.922 -1.965 -13.484 1 56.97 197 SER A O 1
ATOM 1580 N N . SER A 1 198 ? 14.844 0.187 -12.75 1 59.41 198 SER A N 1
ATOM 1581 C CA . SER A 1 198 ? 16.156 0.83 -12.828 1 59.41 198 SER A CA 1
ATOM 1582 C C . SER A 1 198 ? 17.203 0.027 -12.078 1 59.41 198 SER A C 1
ATOM 1584 O O . SER A 1 198 ? 17.031 -0.292 -10.898 1 59.41 198 SER A O 1
ATOM 1586 N N . HIS A 1 199 ? 18.156 -0.554 -12.695 1 61.06 199 HIS A N 1
ATOM 1587 C CA . HIS A 1 199 ? 19.375 -1.184 -12.203 1 61.06 199 HIS A CA 1
ATOM 1588 C C . HIS A 1 199 ? 19.969 -0.38 -11.055 1 61.06 199 HIS A C 1
ATOM 1590 O O . HIS A 1 199 ? 20.453 -0.954 -10.078 1 61.06 199 HIS A O 1
ATOM 1596 N N . ASN A 1 200 ? 19.906 0.815 -11.203 1 65.44 200 ASN A N 1
ATOM 1597 C CA . ASN A 1 200 ? 20.562 1.688 -10.227 1 65.44 200 ASN A CA 1
ATOM 1598 C C . ASN A 1 200 ? 19.922 1.552 -8.844 1 65.44 200 ASN A C 1
ATOM 1600 O O . ASN A 1 200 ? 20.625 1.59 -7.828 1 65.44 200 ASN A O 1
ATOM 1604 N N . PHE A 1 201 ? 18.734 1.258 -8.766 1 76.44 201 PHE A N 1
ATOM 1605 C CA . PHE A 1 201 ? 18.062 1.121 -7.488 1 76.44 201 PHE A CA 1
ATOM 1606 C C . PHE A 1 201 ? 18.484 -0.166 -6.785 1 76.44 201 PHE A C 1
ATOM 1608 O O . PHE A 1 201 ? 18.766 -0.16 -5.59 1 76.44 201 PHE A O 1
ATOM 1615 N N . LEU A 1 202 ? 18.734 -1.171 -7.547 1 83.25 202 LEU A N 1
ATOM 1616 C CA . LEU A 1 202 ? 19.109 -2.471 -6.996 1 83.25 202 LEU A CA 1
ATOM 1617 C C . LEU A 1 202 ? 20.516 -2.438 -6.43 1 83.25 202 LEU A C 1
ATOM 1619 O O . LEU A 1 202 ? 20.812 -3.105 -5.434 1 83.25 202 LEU A O 1
ATOM 1623 N N . GLU A 1 203 ? 21.359 -1.595 -7.012 1 82.12 203 GLU A N 1
ATOM 1624 C CA . GLU A 1 203 ? 22.766 -1.533 -6.605 1 82.12 203 GLU A CA 1
ATOM 1625 C C . GLU A 1 203 ? 22.906 -0.99 -5.184 1 82.12 203 GLU A C 1
ATOM 1627 O O . GLU A 1 203 ? 23.766 -1.438 -4.426 1 82.12 203 GLU A O 1
ATOM 1632 N N . SER A 1 204 ? 22.109 -0.084 -4.859 1 80.81 204 SER A N 1
ATOM 1633 C CA . SER A 1 204 ? 22.172 0.49 -3.521 1 80.81 204 SER A CA 1
ATOM 1634 C C . SER A 1 204 ? 21.812 -0.542 -2.459 1 80.81 204 SER A C 1
ATOM 1636 O O . SER A 1 204 ? 22.391 -0.553 -1.372 1 80.81 204 SER A O 1
ATOM 1638 N N . TRP A 1 205 ? 20.891 -1.365 -2.805 1 86.25 205 TRP A N 1
ATOM 1639 C CA . TRP A 1 205 ? 20.5 -2.432 -1.889 1 86.25 205 TRP A CA 1
ATOM 1640 C C . TRP A 1 205 ? 21.562 -3.516 -1.825 1 86.25 205 TRP A C 1
ATOM 1642 O O . TRP A 1 205 ? 21.812 -4.098 -0.765 1 86.25 205 TRP A O 1
ATOM 1652 N N . ALA A 1 206 ? 22.188 -3.699 -2.92 1 89.69 206 ALA A N 1
ATOM 1653 C CA . ALA A 1 206 ? 23.172 -4.77 -3.043 1 89.69 206 ALA A CA 1
ATOM 1654 C C . ALA A 1 206 ? 24.422 -4.473 -2.211 1 89.69 206 ALA A C 1
ATOM 1656 O O . ALA A 1 206 ? 25.172 -5.383 -1.856 1 89.69 206 ALA A O 1
ATOM 1657 N N . THR A 1 207 ? 24.641 -3.201 -1.821 1 88.06 207 THR A N 1
ATOM 1658 C CA . THR A 1 207 ? 25.781 -2.83 -0.99 1 88.06 207 THR A CA 1
ATOM 1659 C C . THR A 1 207 ? 25.672 -3.477 0.389 1 88.06 207 THR A C 1
ATOM 1661 O O . THR A 1 207 ? 26.688 -3.703 1.053 1 88.06 207 THR A O 1
ATOM 1664 N N . HIS A 1 208 ? 24.469 -3.881 0.795 1 87.81 208 HIS A N 1
ATOM 1665 C CA . HIS A 1 208 ? 24.25 -4.422 2.133 1 87.81 208 HIS A CA 1
ATOM 1666 C C . HIS A 1 208 ? 23.844 -5.887 2.076 1 87.81 208 HIS A C 1
ATOM 1668 O O . HIS A 1 208 ? 23.469 -6.469 3.098 1 87.81 208 HIS A O 1
ATOM 1674 N N . ASP A 1 209 ? 23.859 -6.453 0.923 1 93.44 209 ASP A N 1
ATOM 1675 C CA . ASP A 1 209 ? 23.422 -7.828 0.682 1 93.44 209 ASP A CA 1
ATOM 1676 C C . ASP A 1 209 ? 24.172 -8.438 -0.503 1 93.44 209 ASP A C 1
ATOM 1678 O O . ASP A 1 209 ? 23.75 -8.297 -1.651 1 93.44 209 ASP A O 1
ATOM 1682 N N . ALA A 1 210 ? 25.219 -9.211 -0.217 1 94.25 210 ALA A N 1
ATOM 1683 C CA . ALA A 1 210 ? 26.141 -9.695 -1.236 1 94.25 210 ALA A CA 1
ATOM 1684 C C . ALA A 1 210 ? 25.453 -10.664 -2.191 1 94.25 210 ALA A C 1
ATOM 1686 O O . ALA A 1 210 ? 25.859 -10.797 -3.35 1 94.25 210 ALA A O 1
ATOM 1687 N N . ASP A 1 211 ? 24.375 -11.32 -1.739 1 96.12 211 ASP A N 1
ATOM 1688 C CA . ASP A 1 211 ? 23.719 -12.352 -2.541 1 96.12 211 ASP A CA 1
ATOM 1689 C C . ASP A 1 211 ? 22.531 -11.773 -3.309 1 96.12 211 ASP A C 1
ATOM 1691 O O . ASP A 1 211 ? 21.906 -12.469 -4.121 1 96.12 211 ASP A O 1
ATOM 1695 N N . LEU A 1 212 ? 22.188 -10.477 -3.141 1 95.38 212 LEU A N 1
ATOM 1696 C CA . LEU A 1 212 ? 20.938 -9.898 -3.629 1 95.38 212 LEU A CA 1
ATOM 1697 C C . LEU A 1 212 ? 20.875 -9.969 -5.152 1 95.38 212 LEU A C 1
ATOM 1699 O O . LEU A 1 212 ? 19.859 -10.406 -5.707 1 95.38 212 LEU A O 1
ATOM 1703 N N . LEU A 1 213 ? 21.969 -9.539 -5.824 1 94.19 213 LEU A N 1
ATOM 1704 C CA . LEU A 1 213 ? 21.938 -9.477 -7.281 1 94.19 213 LEU A CA 1
ATOM 1705 C C . LEU A 1 213 ? 21.781 -10.867 -7.883 1 94.19 213 LEU A C 1
ATOM 1707 O O . LEU A 1 213 ? 21.094 -11.047 -8.883 1 94.19 213 LEU A O 1
ATOM 1711 N N . ASP A 1 214 ? 22.422 -11.859 -7.289 1 96 214 ASP A N 1
ATOM 1712 C CA . ASP A 1 214 ? 22.281 -13.242 -7.758 1 96 214 ASP A CA 1
ATOM 1713 C C . ASP A 1 214 ? 20.859 -13.75 -7.574 1 96 214 ASP A C 1
ATOM 1715 O O . ASP A 1 214 ? 20.312 -14.422 -8.453 1 96 214 ASP A O 1
ATOM 1719 N N . ASP A 1 215 ? 20.266 -13.445 -6.438 1 96.69 215 ASP A N 1
ATOM 1720 C CA . ASP A 1 215 ? 18.906 -13.891 -6.16 1 96.69 215 ASP A CA 1
ATOM 1721 C C . ASP A 1 215 ? 17.906 -13.242 -7.109 1 96.69 215 ASP A C 1
ATOM 1723 O O . ASP A 1 215 ? 16.969 -13.883 -7.57 1 96.69 215 ASP A O 1
ATOM 1727 N N . VAL A 1 216 ? 18.109 -11.961 -7.395 1 95.06 216 VAL A N 1
ATOM 1728 C CA . VAL A 1 216 ? 17.25 -11.234 -8.32 1 95.06 216 VAL A CA 1
ATOM 1729 C C . VAL A 1 216 ? 17.375 -11.836 -9.727 1 95.06 216 VAL A C 1
ATOM 1731 O O . VAL A 1 216 ? 16.391 -12 -10.43 1 95.06 216 VAL A O 1
ATOM 1734 N N . ARG A 1 217 ? 18.609 -12.172 -10.125 1 94.56 217 ARG A N 1
ATOM 1735 C CA . ARG A 1 217 ? 18.812 -12.836 -11.414 1 94.56 217 ARG A CA 1
ATOM 1736 C C . ARG A 1 217 ? 18.125 -14.195 -11.445 1 94.56 217 ARG A C 1
ATOM 1738 O O . ARG A 1 217 ? 17.484 -14.555 -12.438 1 94.56 217 ARG A O 1
ATOM 1745 N N . TYR A 1 218 ? 18.266 -14.914 -10.391 1 97.12 218 TYR A N 1
ATOM 1746 C CA . TYR A 1 218 ? 17.703 -16.266 -10.297 1 97.12 218 TYR A CA 1
ATOM 1747 C C . TYR A 1 218 ? 16.188 -16.234 -10.43 1 97.12 218 TYR A C 1
ATOM 1749 O O . TYR A 1 218 ? 15.609 -17.062 -11.141 1 97.12 218 TYR A O 1
ATOM 1757 N N . GLU A 1 219 ? 15.5 -15.289 -9.727 1 97.12 219 GLU A N 1
ATOM 1758 C CA . GLU A 1 219 ? 14.039 -15.266 -9.781 1 97.12 219 GLU A CA 1
ATOM 1759 C C . GLU A 1 219 ? 13.539 -15.055 -11.203 1 97.12 219 GLU A C 1
ATOM 1761 O O . GLU A 1 219 ? 12.539 -15.648 -11.617 1 97.12 219 GLU A O 1
ATOM 1766 N N . ARG A 1 220 ? 14.258 -14.281 -11.953 1 96.12 220 ARG A N 1
ATOM 1767 C CA . ARG A 1 220 ? 13.875 -14.023 -13.336 1 96.12 220 ARG A CA 1
ATOM 1768 C C . ARG A 1 220 ? 14.172 -15.234 -14.219 1 96.12 220 ARG A C 1
ATOM 1770 O O . ARG A 1 220 ? 13.406 -15.539 -15.133 1 96.12 220 ARG A O 1
ATOM 1777 N N . GLN A 1 221 ? 15.273 -15.867 -13.93 1 97.69 221 GLN A N 1
ATOM 1778 C CA . GLN A 1 221 ? 15.625 -17.078 -14.672 1 97.69 221 GLN A CA 1
ATOM 1779 C C . GLN A 1 221 ? 14.562 -18.156 -14.5 1 97.69 221 GLN A C 1
ATOM 1781 O O . GLN A 1 221 ? 14.258 -18.891 -15.453 1 97.69 221 GLN A O 1
ATOM 1786 N N . VAL A 1 222 ? 14.055 -18.266 -13.32 1 98.69 222 VAL A N 1
ATOM 1787 C CA . VAL A 1 222 ? 12.992 -19.234 -13.07 1 98.69 222 VAL A CA 1
ATOM 1788 C C . VAL A 1 222 ? 11.789 -18.922 -13.961 1 98.69 222 VAL A C 1
ATOM 1790 O O . VAL A 1 222 ? 11.195 -19.828 -14.547 1 98.69 222 VAL A O 1
ATOM 1793 N N . MET A 1 223 ? 11.414 -17.641 -14.156 1 98.44 223 MET A N 1
ATOM 1794 C CA . MET A 1 223 ? 10.305 -17.25 -15.016 1 98.44 223 MET A CA 1
ATOM 1795 C C . MET A 1 223 ? 10.617 -17.562 -16.484 1 98.44 223 MET A C 1
ATOM 1797 O O . MET A 1 223 ? 9.734 -17.984 -17.234 1 98.44 223 MET A O 1
ATOM 1801 N N . ASP A 1 224 ? 11.914 -17.344 -16.828 1 98.38 224 ASP A N 1
ATOM 1802 C CA . ASP A 1 224 ? 12.336 -17.703 -18.188 1 98.38 224 ASP A CA 1
ATOM 1803 C C . ASP A 1 224 ? 12.148 -19.203 -18.453 1 98.38 224 ASP A C 1
ATOM 1805 O O . ASP A 1 224 ? 11.68 -19.594 -19.516 1 98.38 224 ASP A O 1
ATOM 1809 N N . GLN A 1 225 ? 12.492 -19.969 -17.453 1 98.81 225 GLN A N 1
ATOM 1810 C CA . GLN A 1 225 ? 12.391 -21.422 -17.594 1 98.81 225 GLN A CA 1
ATOM 1811 C C . GLN A 1 225 ? 10.938 -21.859 -17.734 1 98.81 225 GLN A C 1
ATOM 1813 O O . GLN A 1 225 ? 10.633 -22.75 -18.516 1 98.81 225 GLN A O 1
ATOM 1818 N N . ILE A 1 226 ? 10.086 -21.234 -16.969 1 98.81 226 ILE A N 1
ATOM 1819 C CA . ILE A 1 226 ? 8.664 -21.562 -17.062 1 98.81 226 ILE A CA 1
ATOM 1820 C C . ILE A 1 226 ? 8.133 -21.172 -18.438 1 98.81 226 ILE A C 1
ATOM 1822 O O . ILE A 1 226 ? 7.43 -21.969 -19.078 1 98.81 226 ILE A O 1
ATOM 1826 N N . TYR A 1 227 ? 8.508 -20.016 -18.875 1 98.56 227 TYR A N 1
ATOM 1827 C CA . TYR A 1 227 ? 8.133 -19.562 -20.203 1 98.56 227 TYR A CA 1
ATOM 1828 C C . TYR A 1 227 ? 8.602 -20.547 -21.266 1 98.56 227 TYR A C 1
ATOM 1830 O O . TYR A 1 227 ? 7.816 -20.969 -22.125 1 98.56 227 TYR A O 1
ATOM 1838 N N . ASP A 1 228 ? 9.828 -20.906 -21.234 1 98.38 228 ASP A N 1
ATOM 1839 C CA . ASP A 1 228 ? 10.422 -21.797 -22.203 1 98.38 228 ASP A CA 1
ATOM 1840 C C . ASP A 1 228 ? 9.719 -23.156 -22.219 1 98.38 228 ASP A C 1
ATOM 1842 O O . ASP A 1 228 ? 9.484 -23.734 -23.281 1 98.38 228 ASP A O 1
ATOM 1846 N N . TYR A 1 229 ? 9.438 -23.594 -21.031 1 98.69 229 TYR A N 1
ATOM 1847 C CA . TYR A 1 229 ? 8.742 -24.875 -20.922 1 98.69 229 TYR A CA 1
ATOM 1848 C C . TYR A 1 229 ? 7.383 -24.812 -21.609 1 98.69 229 TYR A C 1
ATOM 1850 O O . TYR A 1 229 ? 7.062 -25.672 -22.438 1 98.69 229 TYR A O 1
ATOM 1858 N N . LEU A 1 230 ? 6.586 -23.812 -21.281 1 98.5 230 LEU A N 1
ATOM 1859 C CA . LEU A 1 230 ? 5.242 -23.703 -21.844 1 98.5 230 LEU A CA 1
ATOM 1860 C C . LEU A 1 230 ? 5.297 -23.562 -23.359 1 98.5 230 LEU A C 1
ATOM 1862 O O . LEU A 1 230 ? 4.492 -24.172 -24.078 1 98.5 230 LEU A O 1
ATOM 1866 N N . TYR A 1 231 ? 6.23 -22.844 -23.812 1 97.19 231 TYR A N 1
ATOM 1867 C CA . TYR A 1 231 ? 6.418 -22.672 -25.25 1 97.19 231 TYR A CA 1
ATOM 1868 C C . TYR A 1 231 ? 6.809 -23.984 -25.906 1 97.19 231 TYR A C 1
ATOM 1870 O O . TYR A 1 231 ? 6.246 -24.359 -26.938 1 97.19 231 TYR A O 1
ATOM 1878 N N . SER A 1 232 ? 7.738 -24.656 -25.297 1 97.81 232 SER A N 1
ATOM 1879 C CA . SER A 1 232 ? 8.242 -25.891 -25.859 1 97.81 232 SER A CA 1
ATOM 1880 C C . SER A 1 232 ? 7.145 -26.953 -25.938 1 97.81 232 SER A C 1
ATOM 1882 O O . SER A 1 232 ? 7.176 -27.828 -26.812 1 97.81 232 SER A O 1
ATOM 1884 N N . LYS A 1 233 ? 6.172 -26.906 -25.047 1 98.06 233 LYS A N 1
ATOM 1885 C CA . LYS A 1 233 ? 5.086 -27.891 -25 1 98.06 233 LYS A CA 1
ATOM 1886 C C . LYS A 1 233 ? 3.863 -27.375 -25.766 1 98.06 233 LYS A C 1
ATOM 1888 O O . LYS A 1 233 ? 2.795 -28 -25.703 1 98.06 233 LYS A O 1
ATOM 1893 N N . ASN A 1 234 ? 3.975 -26.266 -26.453 1 97.44 234 ASN A N 1
ATOM 1894 C CA . ASN A 1 234 ? 2.973 -25.688 -27.344 1 97.44 234 ASN A CA 1
ATOM 1895 C C . ASN A 1 234 ? 1.706 -25.312 -26.578 1 97.44 234 ASN A C 1
ATOM 1897 O O . ASN A 1 234 ? 0.595 -25.547 -27.062 1 97.44 234 ASN A O 1
ATOM 1901 N N . HIS A 1 235 ? 1.88 -24.891 -25.297 1 98.44 235 HIS A N 1
ATOM 1902 C CA . HIS A 1 235 ? 0.746 -24.281 -24.609 1 98.44 235 HIS A CA 1
ATOM 1903 C C . HIS A 1 235 ? 0.305 -23 -25.312 1 98.44 235 HIS A C 1
ATOM 1905 O O . HIS A 1 235 ? 1.139 -22.25 -25.828 1 98.44 235 HIS A O 1
ATOM 1911 N N . PRO A 1 236 ? -0.979 -22.734 -25.438 1 98.31 236 PRO A N 1
ATOM 1912 C CA . PRO A 1 236 ? -1.451 -21.531 -26.125 1 98.31 236 PRO A CA 1
ATOM 1913 C C . PRO A 1 236 ? -1.317 -20.266 -25.281 1 98.31 236 PRO A C 1
ATOM 1915 O O . PRO A 1 236 ? -2.283 -19.516 -25.125 1 98.31 236 PRO A O 1
ATOM 1918 N N . LEU A 1 237 ? -0.139 -20.031 -24.75 1 98.44 237 LEU A N 1
ATOM 1919 C CA . LEU A 1 237 ? 0.128 -18.906 -23.875 1 98.44 237 LEU A CA 1
ATOM 1920 C C . LEU A 1 237 ? -0.148 -17.578 -24.578 1 98.44 237 LEU A C 1
ATOM 1922 O O . LEU A 1 237 ? 0.406 -17.312 -25.656 1 98.44 237 LEU A O 1
ATOM 1926 N N . SER A 1 238 ? -1.023 -16.734 -23.938 1 98.25 238 SER A N 1
ATOM 1927 C CA . SER A 1 238 ? -1.386 -15.469 -24.562 1 98.25 238 SER A CA 1
ATOM 1928 C C . SER A 1 238 ? -1.27 -14.312 -23.578 1 98.25 238 SER A C 1
ATOM 1930 O O . SER A 1 238 ? -1.162 -13.148 -23.984 1 98.25 238 SER A O 1
ATOM 1932 N N . ASN A 1 239 ? -1.269 -14.633 -22.266 1 98.56 239 ASN A N 1
ATOM 1933 C CA . ASN A 1 239 ? -1.215 -13.578 -21.266 1 98.56 239 ASN A CA 1
ATOM 1934 C C . ASN A 1 239 ? -0.269 -13.938 -20.125 1 98.56 239 ASN A C 1
ATOM 1936 O O . ASN A 1 239 ? -0.191 -15.102 -19.719 1 98.56 239 ASN A O 1
ATOM 1940 N N . TRP A 1 240 ? 0.386 -12.938 -19.625 1 98.62 240 TRP A N 1
ATOM 1941 C CA . TRP A 1 240 ? 1.212 -13.039 -18.422 1 98.62 240 TRP A CA 1
ATOM 1942 C C . TRP A 1 240 ? 1.033 -11.812 -17.531 1 98.62 240 TRP A C 1
ATOM 1944 O O . TRP A 1 240 ? 1.303 -10.688 -17.953 1 98.62 240 TRP A O 1
ATOM 1954 N N . TYR A 1 241 ? 0.563 -12.016 -16.328 1 98.56 241 TYR A N 1
ATOM 1955 C CA . TYR A 1 241 ? 0.382 -10.938 -15.352 1 98.56 241 TYR A CA 1
ATOM 1956 C C . TYR A 1 241 ? 1.345 -11.094 -14.18 1 98.56 241 TYR A C 1
ATOM 1958 O O . TYR A 1 241 ? 1.607 -12.203 -13.727 1 98.56 241 TYR A O 1
ATOM 1966 N N . TYR A 1 242 ? 1.834 -9.961 -13.703 1 97.62 242 TYR A N 1
ATOM 1967 C CA . TYR A 1 242 ? 2.723 -10 -12.547 1 97.62 242 TYR A CA 1
ATOM 1968 C C . TYR A 1 242 ? 2.699 -8.68 -11.797 1 97.62 242 TYR A C 1
ATOM 1970 O O . TYR A 1 242 ? 2.203 -7.672 -12.305 1 97.62 242 TYR A O 1
ATOM 1978 N N . GLY A 1 243 ? 3.061 -8.688 -10.516 1 95.75 243 GLY A N 1
ATOM 1979 C CA . GLY A 1 243 ? 3.189 -7.52 -9.664 1 95.75 243 GLY A CA 1
ATOM 1980 C C . GLY A 1 243 ? 4.621 -7.234 -9.25 1 95.75 243 GLY A C 1
ATOM 1981 O O . GLY A 1 243 ? 5.488 -7.039 -10.102 1 95.75 243 GLY A O 1
ATOM 1982 N N . HIS A 1 244 ? 4.941 -7.156 -8.047 1 94.19 244 HIS A N 1
ATOM 1983 C CA . HIS A 1 244 ? 6.266 -7.191 -7.441 1 94.19 244 HIS A CA 1
ATOM 1984 C C . HIS A 1 244 ? 6.98 -5.852 -7.602 1 94.19 244 HIS A C 1
ATOM 1986 O O . HIS A 1 244 ? 7.621 -5.367 -6.664 1 94.19 244 HIS A O 1
ATOM 1992 N N . PHE A 1 245 ? 6.77 -5.156 -8.797 1 90.06 245 PHE A N 1
ATOM 1993 C CA . PHE A 1 245 ? 7.617 -4.02 -9.141 1 90.06 245 PHE A CA 1
ATOM 1994 C C . PHE A 1 245 ? 6.879 -2.707 -8.898 1 90.06 245 PHE A C 1
ATOM 1996 O O . PHE A 1 245 ? 7.465 -1.63 -9.023 1 90.06 245 PHE A O 1
ATOM 2003 N N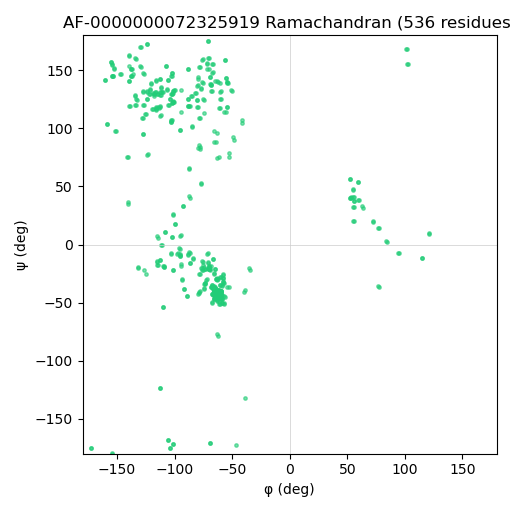 . HIS A 1 246 ? 5.664 -2.721 -8.602 1 88.81 246 HIS A N 1
ATOM 2004 C CA . HIS A 1 246 ? 4.84 -1.59 -8.195 1 88.81 246 HIS A CA 1
ATOM 2005 C C . HIS A 1 246 ? 4.805 -0.515 -9.281 1 88.81 246 HIS A C 1
ATOM 2007 O O . HIS A 1 246 ? 4.898 0.677 -8.977 1 88.81 246 HIS A O 1
ATOM 2013 N N . GLU A 1 247 ? 4.758 -0.921 -10.492 1 86.44 247 GLU A N 1
ATOM 2014 C CA . GLU A 1 247 ? 4.57 -0.054 -11.656 1 86.44 247 GLU A CA 1
ATOM 2015 C C . GLU A 1 247 ? 3.525 -0.627 -12.609 1 86.44 247 GLU A C 1
ATOM 2017 O O . GLU A 1 247 ? 3.172 -1.805 -12.516 1 86.44 247 GLU A O 1
ATOM 2022 N N . SER A 1 248 ? 3.027 0.299 -13.422 1 89.5 248 SER A N 1
ATOM 2023 C CA . SER A 1 248 ? 2.121 -0.141 -14.477 1 89.5 248 SER A CA 1
ATOM 2024 C C . SER A 1 248 ? 2.832 -0.2 -15.82 1 89.5 248 SER A C 1
ATOM 2026 O O . SER A 1 248 ? 3.432 0.786 -16.266 1 89.5 248 SER A O 1
ATOM 2028 N N . TRP A 1 249 ? 2.84 -1.319 -16.422 1 90.88 249 TRP A N 1
ATOM 2029 C CA . TRP A 1 249 ? 3.49 -1.522 -17.719 1 90.88 249 TRP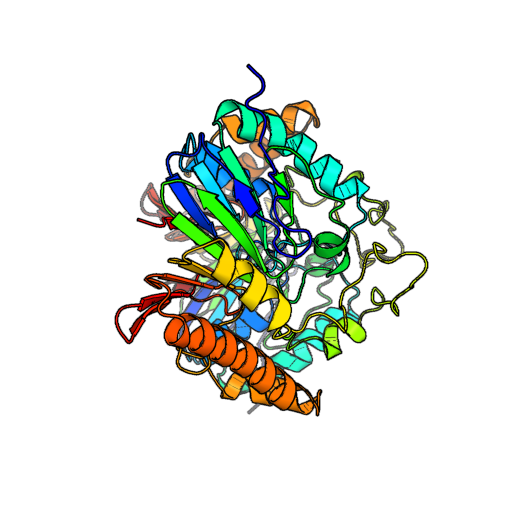 A CA 1
ATOM 2030 C C . TRP A 1 249 ? 2.838 -2.668 -18.484 1 90.88 249 TRP A C 1
ATOM 2032 O O . TRP A 1 249 ? 2.328 -3.615 -17.875 1 90.88 249 TRP A O 1
ATOM 2042 N N . HIS A 1 250 ? 2.766 -2.555 -19.797 1 94 250 HIS A N 1
ATOM 2043 C CA . HIS A 1 250 ? 2.307 -3.662 -20.625 1 94 250 HIS A CA 1
ATOM 2044 C C . HIS A 1 250 ? 3.016 -3.668 -21.984 1 94 250 HIS A C 1
ATOM 2046 O O . HIS A 1 250 ? 3.436 -2.617 -22.469 1 94 250 HIS A O 1
ATOM 2052 N N . ALA A 1 251 ? 3.223 -4.832 -22.469 1 94.94 251 ALA A N 1
ATOM 2053 C CA . ALA A 1 251 ? 3.828 -5.035 -23.781 1 94.94 251 ALA A CA 1
ATOM 2054 C C . ALA A 1 251 ? 3.414 -6.379 -24.375 1 94.94 251 ALA A C 1
ATOM 2056 O O . ALA A 1 251 ? 2.971 -7.273 -23.641 1 94.94 251 ALA A O 1
ATOM 2057 N N . GLU A 1 252 ? 3.451 -6.441 -25.656 1 95.81 252 GLU A N 1
ATOM 2058 C CA . GLU A 1 252 ? 3.309 -7.727 -26.344 1 95.81 252 GLU A CA 1
ATOM 2059 C C . GLU A 1 252 ? 4.652 -8.219 -26.875 1 95.81 252 GLU A C 1
ATOM 2061 O O . GLU A 1 252 ? 5.324 -7.516 -27.625 1 95.81 252 GLU A O 1
ATOM 2066 N N . ILE A 1 253 ? 5.023 -9.312 -26.422 1 95.12 253 ILE A N 1
ATOM 2067 C CA . ILE A 1 253 ? 6.266 -9.945 -26.859 1 95.12 253 ILE A CA 1
ATOM 2068 C C . ILE A 1 253 ? 5.984 -11.375 -27.312 1 95.12 253 ILE A C 1
ATOM 2070 O O . ILE A 1 253 ? 5.473 -12.188 -26.547 1 95.12 253 ILE A O 1
ATOM 2074 N N . ASP A 1 254 ? 6.266 -11.734 -28.562 1 94.44 254 ASP A N 1
ATOM 2075 C CA . ASP A 1 254 ? 6.078 -13.062 -29.141 1 94.44 254 ASP A CA 1
ATOM 2076 C C . ASP A 1 254 ? 4.629 -13.523 -28.984 1 94.44 254 ASP A C 1
ATOM 2078 O O . ASP A 1 254 ? 4.379 -14.641 -28.516 1 94.44 254 ASP A O 1
ATOM 2082 N N . GLN A 1 255 ? 3.742 -12.641 -29.109 1 95.38 255 GLN A N 1
ATOM 2083 C CA . GLN A 1 255 ? 2.305 -12.891 -29.172 1 95.38 255 GLN A CA 1
ATOM 2084 C C . GLN A 1 255 ? 1.74 -13.164 -27.781 1 95.38 255 GLN A C 1
ATOM 2086 O O . GLN A 1 255 ? 0.647 -13.719 -27.641 1 95.38 255 GLN A O 1
ATOM 2091 N N . VAL A 1 256 ? 2.508 -12.859 -26.781 1 97.75 256 VAL A N 1
ATOM 2092 C CA . VAL A 1 256 ? 2.037 -12.922 -25.406 1 97.75 256 VAL A CA 1
ATOM 2093 C C . VAL A 1 256 ? 1.948 -11.516 -24.828 1 97.75 256 VAL A C 1
ATOM 2095 O O . VAL A 1 256 ? 2.854 -10.703 -25.016 1 97.75 256 VAL A O 1
ATOM 2098 N N . ARG A 1 257 ? 0.853 -11.219 -24.234 1 97.94 257 ARG A N 1
ATOM 2099 C CA . ARG A 1 257 ? 0.67 -9.93 -23.578 1 97.94 257 ARG A CA 1
ATOM 2100 C C . ARG A 1 257 ? 1.146 -9.977 -22.125 1 97.94 257 ARG A C 1
ATOM 2102 O O . ARG A 1 257 ? 0.627 -10.75 -21.328 1 97.94 257 ARG A O 1
ATOM 2109 N N . TYR A 1 258 ? 2.113 -9.148 -21.828 1 97.81 258 TYR A N 1
ATOM 2110 C CA . TYR A 1 258 ? 2.648 -9.031 -20.484 1 97.81 258 TYR A CA 1
ATOM 2111 C C . TYR A 1 258 ? 2.107 -7.785 -19.781 1 97.81 258 TYR A C 1
ATOM 2113 O O . TYR A 1 258 ? 2.105 -6.695 -20.359 1 97.81 258 TYR A O 1
ATOM 2121 N N . HIS A 1 259 ? 1.606 -7.992 -18.578 1 97.31 259 HIS A N 1
ATOM 2122 C CA . HIS A 1 259 ? 1.063 -6.891 -17.781 1 97.31 259 HIS A CA 1
ATOM 2123 C C . HIS A 1 259 ? 1.726 -6.812 -16.422 1 97.31 259 HIS A C 1
ATOM 2125 O O . HIS A 1 259 ? 1.601 -7.738 -15.609 1 97.31 259 HIS A O 1
ATOM 2131 N N . MET A 1 260 ? 2.475 -5.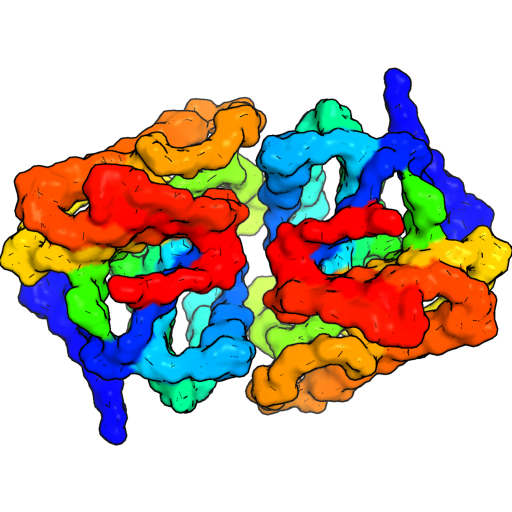762 -16.203 1 95.81 260 MET A N 1
ATOM 2132 C CA . MET A 1 260 ? 2.939 -5.398 -14.867 1 95.81 260 MET A CA 1
ATOM 2133 C C . MET A 1 260 ? 1.895 -4.562 -14.133 1 95.81 260 MET A C 1
ATOM 2135 O O . MET A 1 260 ? 1.451 -3.533 -14.641 1 95.81 260 MET A O 1
ATOM 2139 N N . LEU A 1 261 ? 1.58 -4.988 -12.977 1 95.25 261 LEU A N 1
ATOM 2140 C CA . LEU A 1 261 ? 0.509 -4.301 -12.266 1 95.25 261 LEU A CA 1
ATOM 2141 C C . LEU A 1 261 ? 1.061 -3.521 -11.07 1 95.25 261 LEU A C 1
ATOM 2143 O O . LEU A 1 261 ? 1.842 -4.059 -10.281 1 95.25 261 LEU A O 1
ATOM 2147 N N . ASP A 1 262 ? 0.694 -2.291 -10.93 1 90.94 262 ASP A N 1
ATOM 2148 C CA . ASP A 1 262 ? 1 -1.478 -9.758 1 90.94 262 ASP A CA 1
ATOM 2149 C C . ASP A 1 262 ? 0.188 -1.932 -8.547 1 90.94 262 ASP A C 1
ATOM 2151 O O . ASP A 1 262 ? -0.661 -2.818 -8.664 1 90.94 262 ASP A O 1
ATOM 2155 N N . ILE A 1 263 ? 0.45 -1.344 -7.438 1 91.62 263 ILE A N 1
ATOM 2156 C CA . ILE A 1 263 ? -0.234 -1.688 -6.195 1 91.62 263 ILE A CA 1
ATOM 2157 C C . ILE A 1 263 ? -1.744 -1.574 -6.391 1 91.62 263 ILE A C 1
ATOM 2159 O O . ILE A 1 263 ? -2.248 -0.515 -6.77 1 91.62 263 ILE A O 1
ATOM 2163 N N . MET A 1 264 ? -2.475 -2.688 -6.234 1 93.94 264 MET A N 1
ATOM 2164 C CA . MET A 1 264 ? -3.922 -2.865 -6.301 1 93.94 264 MET A CA 1
ATOM 2165 C C . MET A 1 264 ? -4.473 -2.355 -7.629 1 93.94 264 MET A C 1
ATOM 2167 O O . MET A 1 264 ? -5.602 -1.863 -7.691 1 93.94 264 MET A O 1
ATOM 2171 N N . GLU A 1 265 ? -3.584 -2.25 -8.586 1 93.19 265 GLU A N 1
ATOM 2172 C CA . GLU A 1 265 ? -4.07 -2.061 -9.953 1 93.19 265 GLU A CA 1
ATOM 2173 C C . GLU A 1 265 ? -4.789 -3.309 -10.461 1 93.19 265 GLU A C 1
ATOM 2175 O O . GLU A 1 265 ? -4.312 -4.43 -10.266 1 93.19 265 GLU A O 1
ATOM 2180 N N . LEU A 1 266 ? -5.977 -3.088 -11.031 1 96.44 266 LEU A N 1
ATOM 2181 C CA . LEU A 1 266 ? -6.828 -4.184 -11.484 1 96.44 266 LEU A CA 1
ATOM 2182 C C . LEU A 1 266 ? -6.832 -4.277 -13.008 1 96.44 266 LEU A C 1
ATOM 2184 O O . LEU A 1 266 ? -6.922 -3.26 -13.695 1 96.44 266 LEU A O 1
ATOM 2188 N N . ARG A 1 267 ? -6.66 -5.477 -13.492 1 97.81 267 ARG A N 1
ATOM 2189 C CA . ARG A 1 267 ? -6.719 -5.73 -14.93 1 97.81 267 ARG A CA 1
ATOM 2190 C C . ARG A 1 267 ? -7.57 -6.961 -15.227 1 97.81 267 ARG A C 1
ATOM 2192 O O . ARG A 1 267 ? -7.359 -8.023 -14.648 1 97.81 267 ARG A O 1
ATOM 2199 N N . GLU A 1 268 ? -8.516 -6.836 -16.094 1 98 268 GLU A N 1
ATOM 2200 C CA . GLU A 1 268 ? -9.367 -7.949 -16.484 1 98 268 GLU A CA 1
ATOM 2201 C C . GLU A 1 268 ? -8.672 -8.844 -17.5 1 98 268 GLU A C 1
ATOM 2203 O O . GLU A 1 268 ? -7.98 -8.352 -18.406 1 98 268 GLU A O 1
ATOM 2208 N N . ILE A 1 269 ? -8.789 -10.117 -17.328 1 97.19 269 ILE A N 1
ATOM 2209 C CA . ILE A 1 269 ? -8.367 -11.055 -18.359 1 97.19 269 ILE A CA 1
ATOM 2210 C C . ILE A 1 269 ? -9.453 -11.164 -19.422 1 97.19 269 ILE A C 1
ATOM 2212 O O . ILE A 1 269 ? -10.594 -11.523 -19.125 1 97.19 269 ILE A O 1
ATOM 2216 N N . LEU A 1 270 ? -9.203 -10.828 -20.656 1 89.12 270 LEU A N 1
ATOM 2217 C CA . LEU A 1 270 ? -10.188 -10.828 -21.734 1 89.12 270 LEU A CA 1
ATOM 2218 C C . LEU A 1 270 ? -10.18 -12.156 -22.484 1 89.12 270 LEU A C 1
ATOM 2220 O O . LEU A 1 270 ? -9.133 -12.805 -22.594 1 89.12 270 LEU A O 1
ATOM 2224 N N . MET B 1 1 ? 28.203 22.766 0.173 1 25.41 1 MET B N 1
ATOM 2225 C CA . MET B 1 1 ? 27.375 23.734 0.883 1 25.41 1 MET B CA 1
ATOM 2226 C C . MET B 1 1 ? 26.094 23.078 1.415 1 25.41 1 MET B C 1
ATOM 2228 O O . MET B 1 1 ? 25.328 22.5 0.648 1 25.41 1 MET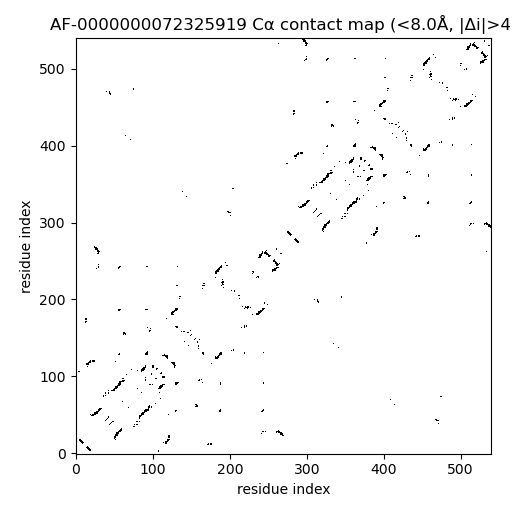 B O 1
ATOM 2232 N N . HIS B 1 2 ? 26.109 22.656 2.615 1 31.09 2 HIS B N 1
ATOM 2233 C CA . HIS B 1 2 ? 25.062 22.031 3.412 1 31.09 2 HIS B CA 1
ATOM 2234 C C . HIS B 1 2 ? 23.797 22.875 3.42 1 31.09 2 HIS B C 1
ATOM 2236 O O . HIS B 1 2 ? 23.797 24 3.914 1 31.09 2 HIS B O 1
ATOM 2242 N N . ALA B 1 3 ? 23.125 22.812 2.324 1 38.22 3 ALA B N 1
ATOM 2243 C CA . ALA B 1 3 ? 21.906 23.625 2.242 1 38.22 3 ALA B CA 1
ATOM 2244 C C . ALA B 1 3 ? 21.031 23.422 3.471 1 38.22 3 ALA B C 1
ATOM 2246 O O . ALA B 1 3 ? 20.578 22.312 3.75 1 38.22 3 ALA B O 1
ATOM 2247 N N . ILE B 1 4 ? 21.281 24.359 4.496 1 38.75 4 ILE B N 1
ATOM 2248 C CA . ILE B 1 4 ? 20.688 24.406 5.824 1 38.75 4 ILE B CA 1
ATOM 2249 C C . ILE B 1 4 ? 19.172 24.641 5.699 1 38.75 4 ILE B C 1
ATOM 2251 O O . ILE B 1 4 ? 18.75 25.578 5.02 1 38.75 4 ILE B O 1
ATOM 2255 N N . ILE B 1 5 ? 18.422 23.594 5.738 1 46.66 5 ILE B N 1
ATOM 2256 C CA . ILE B 1 5 ? 17.016 23.828 6.031 1 46.66 5 ILE B CA 1
ATOM 2257 C C . ILE B 1 5 ? 16.875 24.875 7.137 1 46.66 5 ILE B C 1
ATOM 2259 O O . ILE B 1 5 ? 17.578 24.797 8.148 1 46.66 5 ILE B O 1
ATOM 2263 N N . GLN B 1 6 ? 16.484 26.172 6.844 1 43.03 6 GLN B N 1
ATOM 2264 C CA . GLN B 1 6 ? 16.203 27.141 7.91 1 43.03 6 GLN B CA 1
ATOM 2265 C C . GLN B 1 6 ? 14.828 26.891 8.516 1 43.03 6 GLN B C 1
ATOM 2267 O O . GLN B 1 6 ? 13.812 26.953 7.82 1 43.03 6 GLN B O 1
ATOM 2272 N N . ILE B 1 7 ? 14.766 25.938 9.445 1 47.09 7 ILE B N 1
ATOM 2273 C CA . ILE B 1 7 ? 13.547 25.875 10.242 1 47.09 7 ILE B CA 1
ATOM 2274 C C . ILE B 1 7 ? 13.406 27.141 11.07 1 47.09 7 ILE B C 1
ATOM 2276 O O . ILE B 1 7 ? 14.273 27.453 11.898 1 47.09 7 ILE B O 1
ATOM 2280 N N . LYS B 1 8 ? 12.766 28.281 10.57 1 45.03 8 LYS B N 1
ATOM 2281 C CA . LYS B 1 8 ? 12.523 29.484 11.359 1 45.03 8 LYS B CA 1
ATOM 2282 C C . LYS B 1 8 ? 11.328 29.297 12.289 1 45.03 8 LYS B C 1
ATOM 2284 O O . LYS B 1 8 ? 10.203 29.109 11.828 1 45.03 8 LYS B O 1
ATOM 2289 N N . ILE B 1 9 ? 11.609 28.703 13.445 1 45.03 9 ILE B N 1
ATOM 2290 C CA . ILE B 1 9 ? 10.555 28.75 14.445 1 45.03 9 ILE B CA 1
ATOM 2291 C C . ILE B 1 9 ? 10.25 30.203 14.82 1 45.03 9 ILE B C 1
ATOM 2293 O O . ILE B 1 9 ? 11.047 30.859 15.484 1 45.03 9 ILE B O 1
ATOM 2297 N N . VAL B 1 10 ? 9.57 30.984 14.008 1 45.31 10 VAL B N 1
ATOM 2298 C CA . VAL B 1 10 ? 9.391 32.406 14.273 1 45.31 10 VAL B CA 1
ATOM 2299 C C . VAL B 1 10 ? 8.602 32.594 15.57 1 45.31 10 VAL B C 1
ATOM 2301 O O . VAL B 1 10 ? 9.047 33.312 16.469 1 45.31 10 VAL B O 1
ATOM 2304 N N . ASN B 1 11 ? 7.137 32.375 15.5 1 50.72 11 ASN B N 1
ATOM 2305 C CA . ASN B 1 11 ? 6.238 32.562 16.641 1 50.72 11 ASN B CA 1
ATOM 2306 C C . ASN B 1 11 ? 5.875 31.203 17.266 1 50.72 11 ASN B C 1
ATOM 2308 O O . ASN B 1 11 ? 5.805 30.188 16.578 1 50.72 11 ASN B O 1
ATOM 2312 N N . ARG B 1 12 ? 6.168 31.078 18.625 1 57.94 12 ARG B N 1
ATOM 2313 C CA . ARG B 1 12 ? 6.043 29.891 19.484 1 57.94 12 ARG B CA 1
ATOM 2314 C C . ARG B 1 12 ? 4.832 29.062 19.094 1 57.94 12 ARG B C 1
ATOM 2316 O O . ARG B 1 12 ? 4.836 27.844 19.25 1 57.94 12 ARG B O 1
ATOM 2323 N N . ASN B 1 13 ? 3.768 29.688 18.328 1 74.94 13 ASN B N 1
ATOM 2324 C CA . ASN B 1 13 ? 2.537 28.938 18.094 1 74.94 13 ASN B CA 1
ATOM 2325 C C . ASN B 1 13 ? 2.381 28.562 16.625 1 74.94 13 ASN B C 1
ATOM 2327 O O . ASN B 1 13 ? 1.385 27.953 16.234 1 74.94 13 ASN B O 1
ATOM 2331 N N . CYS B 1 14 ? 3.389 29 15.812 1 84.06 14 CYS B N 1
ATOM 2332 C CA . CYS B 1 14 ? 3.312 28.688 14.391 1 84.06 14 CYS B CA 1
ATOM 2333 C C . CYS B 1 14 ? 4.602 28.031 13.906 1 84.06 14 CYS B C 1
ATOM 2335 O O . CYS B 1 14 ? 5.652 28.672 13.867 1 84.06 14 CYS B O 1
ATOM 2337 N N . ASN B 1 15 ? 4.535 26.781 13.617 1 92.06 15 ASN B N 1
ATOM 2338 C CA . ASN B 1 15 ? 5.68 26.031 13.102 1 92.06 15 ASN B CA 1
ATOM 2339 C C . ASN B 1 15 ? 5.797 26.172 11.586 1 92.06 15 ASN B C 1
ATOM 2341 O O . ASN B 1 15 ? 5.043 25.547 10.844 1 92.06 15 ASN B O 1
ATOM 2345 N N . ILE B 1 16 ? 6.723 27.047 11.156 1 95.19 16 ILE B N 1
ATOM 2346 C CA . ILE B 1 16 ? 6.93 27.266 9.727 1 95.19 16 ILE B CA 1
ATOM 2347 C C . ILE B 1 16 ? 8.203 26.562 9.273 1 95.19 16 ILE B C 1
ATOM 2349 O O . ILE B 1 16 ? 9.273 26.734 9.875 1 95.19 16 ILE B O 1
ATOM 2353 N N . VAL B 1 17 ? 8.117 25.75 8.305 1 95.69 17 VAL B N 1
ATOM 2354 C CA . VAL B 1 17 ? 9.25 25.047 7.707 1 95.69 17 VAL B CA 1
ATOM 2355 C C . VAL B 1 17 ? 9.445 25.516 6.27 1 95.69 17 VAL B C 1
ATOM 2357 O O . VAL B 1 17 ? 8.508 25.484 5.465 1 95.69 17 VAL B O 1
ATOM 2360 N N . GLU B 1 18 ? 10.664 25.891 5.922 1 96.31 18 GLU B N 1
ATOM 2361 C CA . GLU B 1 18 ? 10.922 26.453 4.602 1 96.31 18 GLU B CA 1
ATOM 2362 C C . GLU B 1 18 ? 11.867 25.562 3.797 1 96.31 18 GLU B C 1
ATOM 2364 O O . GLU B 1 18 ? 12.797 24.969 4.352 1 96.31 18 GLU B O 1
ATOM 2369 N N . TYR B 1 19 ? 11.57 25.453 2.539 1 97.06 19 TYR B N 1
ATOM 2370 C CA . TYR B 1 19 ? 12.43 24.781 1.58 1 97.06 19 TYR B CA 1
ATOM 2371 C C . TYR B 1 19 ? 12.812 25.703 0.431 1 97.06 19 TYR B C 1
ATOM 2373 O O . TYR B 1 19 ? 12.328 25.531 -0.692 1 97.06 19 TYR B O 1
ATOM 2381 N N . PRO B 1 20 ? 13.719 26.562 0.659 1 96.19 20 PRO B N 1
ATOM 2382 C CA . PRO B 1 20 ? 14.016 27.625 -0.307 1 96.19 20 PRO B CA 1
ATOM 2383 C C . PRO B 1 20 ? 14.68 27.094 -1.579 1 96.19 20 PRO B C 1
ATOM 2385 O O . PRO B 1 20 ? 14.656 27.766 -2.613 1 96.19 20 PRO B O 1
ATOM 2388 N N . ARG B 1 21 ? 15.258 25.906 -1.547 1 96.62 21 ARG B N 1
ATOM 2389 C CA . ARG B 1 21 ? 15.977 25.391 -2.703 1 96.62 21 ARG B CA 1
ATOM 2390 C C . ARG B 1 21 ? 15.086 24.484 -3.555 1 96.62 21 ARG B C 1
ATOM 2392 O O . ARG B 1 21 ? 15.5 24.031 -4.621 1 96.62 21 ARG B O 1
ATOM 2399 N N . ALA B 1 22 ? 13.906 24.219 -2.99 1 98.12 22 ALA B N 1
ATOM 2400 C CA . ALA B 1 22 ? 12.984 23.422 -3.789 1 98.12 22 ALA B CA 1
ATOM 2401 C C . ALA B 1 22 ? 12.477 24.203 -4.996 1 98.12 22 ALA B C 1
ATOM 2403 O O . ALA B 1 22 ? 12.172 25.391 -4.883 1 98.12 22 ALA B O 1
ATOM 2404 N N . LYS B 1 23 ? 12.398 23.531 -6.129 1 98.5 23 LYS B N 1
ATOM 2405 C CA . LYS B 1 23 ? 11.898 24.156 -7.352 1 98.5 23 LYS B CA 1
ATOM 2406 C C . LYS B 1 23 ? 10.531 23.609 -7.742 1 98.5 23 LYS B C 1
ATOM 2408 O O . LYS B 1 23 ? 9.828 24.203 -8.562 1 98.5 23 LYS B O 1
ATOM 2413 N N . LYS B 1 24 ? 10.234 22.453 -7.184 1 98.56 24 LYS B N 1
ATOM 2414 C CA . LYS B 1 24 ? 8.938 21.812 -7.398 1 98.56 24 LYS B CA 1
ATOM 2415 C C . LYS B 1 24 ? 8.391 21.234 -6.098 1 98.56 24 LYS B C 1
ATOM 2417 O O . LYS B 1 24 ? 9.156 20.922 -5.18 1 98.56 24 LYS B O 1
ATOM 2422 N N . ILE B 1 25 ? 7.082 21.172 -6.008 1 98.81 25 ILE B N 1
ATOM 2423 C CA . ILE B 1 25 ? 6.418 20.484 -4.902 1 98.81 25 ILE B CA 1
ATOM 2424 C C . ILE B 1 25 ? 5.516 19.391 -5.449 1 98.81 25 ILE B C 1
ATOM 2426 O O . ILE B 1 25 ? 4.715 19.625 -6.355 1 98.81 25 ILE B O 1
ATOM 2430 N N . VAL B 1 26 ? 5.68 18.188 -4.895 1 98.81 26 VAL B N 1
ATOM 2431 C CA . VAL B 1 26 ? 4.836 17.047 -5.246 1 98.81 26 VAL B CA 1
ATOM 2432 C C . VAL B 1 26 ? 4.18 16.484 -3.99 1 98.81 26 VAL B C 1
ATOM 2434 O O . VAL B 1 26 ? 4.836 16.328 -2.957 1 98.81 26 VAL B O 1
ATOM 2437 N N . VAL B 1 27 ? 2.861 16.266 -4.074 1 98.81 27 VAL B N 1
ATOM 2438 C CA . VAL B 1 27 ? 2.135 15.648 -2.973 1 98.81 27 VAL B CA 1
ATOM 2439 C C . VAL B 1 27 ? 1.888 14.172 -3.281 1 98.81 27 VAL B C 1
ATOM 2441 O O . VAL B 1 27 ? 1.521 13.812 -4.402 1 98.81 27 VAL B O 1
ATOM 2444 N N . SER B 1 28 ? 2.174 13.32 -2.336 1 98.44 28 SER B N 1
ATOM 2445 C CA . SER B 1 28 ? 1.936 11.883 -2.465 1 98.44 28 SER B CA 1
ATOM 2446 C C . SER B 1 28 ? 0.738 11.445 -1.629 1 98.44 28 SER B C 1
ATOM 2448 O O . SER B 1 28 ? 0.557 11.914 -0.502 1 98.44 28 SER B O 1
ATOM 2450 N N . GLY B 1 29 ? -0.049 10.508 -2.176 1 97.06 29 GLY B N 1
ATOM 2451 C CA . GLY B 1 29 ? -1.002 9.789 -1.343 1 97.06 29 GLY B CA 1
ATOM 2452 C C . GLY B 1 29 ? -0.34 8.852 -0.351 1 97.06 29 GLY B C 1
ATOM 2453 O O . GLY B 1 29 ? 0.877 8.898 -0.162 1 97.06 29 GLY B O 1
ATOM 2454 N N . ASP B 1 30 ? -1.145 8.047 0.297 1 96.75 30 ASP B N 1
ATOM 2455 C CA . ASP B 1 30 ? -0.685 7.137 1.344 1 96.75 30 ASP B CA 1
ATOM 2456 C C . ASP B 1 30 ? 0.447 6.242 0.839 1 96.75 30 ASP B C 1
ATOM 2458 O O . ASP B 1 30 ? 0.405 5.762 -0.294 1 96.75 30 ASP B O 1
ATOM 2462 N N . ILE B 1 31 ? 1.47 6.027 1.736 1 95.81 31 ILE B N 1
ATOM 2463 C CA . ILE B 1 31 ? 2.557 5.172 1.273 1 95.81 31 ILE B CA 1
ATOM 2464 C C . ILE B 1 31 ? 2.594 3.893 2.104 1 95.81 31 ILE B C 1
ATOM 2466 O O . ILE B 1 31 ? 3.258 2.922 1.731 1 95.81 31 ILE B O 1
ATOM 2470 N N . HIS B 1 32 ? 1.982 3.861 3.242 1 92.94 32 HIS B N 1
ATOM 2471 C CA . HIS B 1 32 ? 1.755 2.678 4.062 1 92.94 32 HIS B CA 1
ATOM 2472 C C . HIS B 1 32 ? 3.066 1.964 4.375 1 92.94 32 HIS B C 1
ATOM 2474 O O . HIS B 1 32 ? 3.154 0.739 4.258 1 92.94 32 HIS B O 1
ATOM 2480 N N . GLY B 1 33 ? 4.07 2.76 4.66 1 91.88 33 GLY B N 1
ATOM 2481 C CA . GLY B 1 33 ? 5.32 2.186 5.129 1 91.88 33 GLY B CA 1
ATOM 2482 C C . GLY B 1 33 ? 6.324 1.952 4.016 1 91.88 33 GLY B C 1
ATOM 2483 O O . GLY B 1 33 ? 7.477 1.603 4.273 1 91.88 33 GLY B O 1
ATOM 2484 N N . ASP B 1 34 ? 5.926 2.148 2.787 1 90.31 34 ASP B N 1
ATOM 2485 C CA . ASP B 1 34 ? 6.828 1.902 1.668 1 90.31 34 ASP B CA 1
ATOM 2486 C C . ASP B 1 34 ? 7.664 3.141 1.355 1 90.31 34 ASP B C 1
ATOM 2488 O O . ASP B 1 34 ? 7.637 3.648 0.233 1 90.31 34 ASP B O 1
ATOM 2492 N N . PHE B 1 35 ? 8.516 3.508 2.303 1 94.75 35 PHE B N 1
ATOM 2493 C CA . PHE B 1 35 ? 9.367 4.691 2.219 1 94.75 35 PHE B CA 1
ATOM 2494 C C . PHE B 1 35 ? 10.367 4.559 1.075 1 94.75 35 PHE B C 1
ATOM 2496 O O . PHE B 1 35 ? 10.547 5.492 0.293 1 94.75 35 PHE B O 1
ATOM 2503 N N . THR B 1 36 ? 10.961 3.439 0.959 1 90.38 36 THR B N 1
ATOM 2504 C CA . THR B 1 36 ? 12 3.23 -0.042 1 90.38 36 THR B CA 1
ATOM 2505 C C . THR B 1 36 ? 11.414 3.252 -1.449 1 90.38 36 THR B C 1
ATOM 2507 O O . THR B 1 36 ? 12.047 3.73 -2.389 1 90.38 36 THR B O 1
ATOM 2510 N N . GLN B 1 37 ? 10.195 2.699 -1.524 1 88.94 37 GLN B N 1
ATOM 2511 C CA . GLN B 1 37 ? 9.531 2.734 -2.824 1 88.94 37 GLN B CA 1
ATOM 2512 C C . GLN B 1 37 ? 9.227 4.168 -3.25 1 88.94 37 GLN B C 1
ATOM 2514 O O . GLN B 1 37 ? 9.32 4.504 -4.434 1 88.94 37 GLN B O 1
ATOM 2519 N N . LEU B 1 38 ? 8.82 4.945 -2.332 1 95.19 38 LEU B N 1
ATOM 2520 C CA . LEU B 1 38 ? 8.57 6.348 -2.646 1 95.19 38 LEU B CA 1
ATOM 2521 C C . LEU B 1 38 ? 9.836 7.016 -3.172 1 95.19 38 LEU B C 1
ATOM 2523 O O . LEU B 1 38 ? 9.797 7.715 -4.188 1 95.19 38 LEU B O 1
ATOM 2527 N N . VAL B 1 39 ? 10.938 6.785 -2.475 1 95 39 VAL B N 1
ATOM 2528 C CA . VAL B 1 39 ? 12.211 7.379 -2.875 1 95 39 VAL B CA 1
ATOM 2529 C C . VAL B 1 39 ? 12.617 6.848 -4.246 1 95 39 VAL B C 1
ATOM 2531 O O . VAL B 1 39 ? 13.07 7.609 -5.105 1 95 39 VAL B O 1
ATOM 2534 N N . PHE B 1 40 ? 12.445 5.574 -4.469 1 89.81 40 PHE B N 1
ATOM 2535 C CA . PHE B 1 40 ? 12.742 4.98 -5.77 1 89.81 40 PHE B CA 1
ATOM 2536 C C . PHE B 1 40 ? 11.914 5.645 -6.863 1 89.81 40 PHE B C 1
ATOM 2538 O O . PHE B 1 40 ? 12.453 6.047 -7.898 1 89.81 40 PHE B O 1
ATOM 2545 N N . LYS B 1 41 ? 10.609 5.73 -6.621 1 91.38 41 LYS B N 1
ATOM 2546 C CA . LYS B 1 41 ? 9.695 6.301 -7.605 1 91.38 41 LYS B CA 1
ATOM 2547 C C . LYS B 1 41 ? 10.07 7.746 -7.93 1 91.38 41 LYS B C 1
ATOM 2549 O O . LYS B 1 41 ? 10.172 8.117 -9.102 1 91.38 41 LYS B O 1
ATOM 2554 N N . CYS B 1 42 ? 10.383 8.516 -6.922 1 95.62 42 CYS B N 1
ATOM 2555 C CA . CYS B 1 42 ? 10.633 9.938 -7.113 1 95.62 42 CYS B CA 1
ATOM 2556 C C . CYS B 1 42 ? 12.031 10.188 -7.66 1 95.62 42 CYS B C 1
ATOM 2558 O O . CYS B 1 42 ? 12.203 10.961 -8.602 1 95.62 42 CYS B O 1
ATOM 2560 N N . CYS B 1 43 ? 13.008 9.469 -7.145 1 94.06 43 CYS B N 1
ATOM 2561 C CA . CYS B 1 43 ? 14.398 9.812 -7.434 1 94.06 43 CYS B CA 1
ATOM 2562 C C . CYS B 1 43 ? 14.914 9.016 -8.625 1 94.06 43 CYS B C 1
ATOM 2564 O O . CYS B 1 43 ? 15.797 9.484 -9.352 1 94.06 43 CYS B O 1
ATOM 2566 N N . VAL B 1 44 ? 14.398 7.855 -8.812 1 89.25 44 VAL B N 1
ATOM 2567 C CA . VAL B 1 44 ? 14.977 6.98 -9.828 1 89.25 44 VAL B CA 1
ATOM 2568 C C . VAL B 1 44 ? 14.008 6.84 -11 1 89.25 44 VAL B C 1
ATOM 2570 O O . VAL B 1 44 ? 14.359 7.16 -12.141 1 89.25 44 VAL B O 1
ATOM 2573 N N . GLN B 1 45 ? 12.82 6.469 -10.734 1 85.75 45 GLN B N 1
ATOM 2574 C CA . GLN B 1 45 ? 11.867 6.23 -11.805 1 85.75 45 GLN B CA 1
ATOM 2575 C C . GLN B 1 45 ? 11.508 7.531 -12.523 1 85.75 45 GLN B C 1
ATOM 2577 O O . GLN B 1 45 ? 11.57 7.609 -13.75 1 85.75 45 GLN B O 1
ATOM 2582 N N . TYR B 1 46 ? 11.156 8.555 -11.711 1 92.31 46 TYR B N 1
ATOM 2583 C CA . TYR B 1 46 ? 10.711 9.805 -12.312 1 92.31 46 TYR B CA 1
ATOM 2584 C C . TYR B 1 46 ? 11.859 10.812 -12.375 1 92.31 46 TYR B C 1
ATOM 2586 O O . TYR B 1 46 ? 11.703 11.906 -12.922 1 92.31 46 TYR B O 1
ATOM 2594 N N . GLU B 1 47 ? 13.023 10.516 -11.758 1 94.25 47 GLU B N 1
ATOM 2595 C CA . GLU B 1 47 ? 14.242 11.328 -11.797 1 94.25 47 GLU B CA 1
ATOM 2596 C C . GLU B 1 47 ? 13.953 12.766 -11.391 1 94.25 47 GLU B C 1
ATOM 2598 O O . GLU B 1 47 ? 14.406 13.703 -12.047 1 94.25 47 GLU B O 1
ATOM 2603 N N . MET B 1 48 ? 13.125 12.883 -10.391 1 97 48 MET B N 1
ATOM 2604 C CA . MET B 1 48 ? 12.828 14.211 -9.859 1 97 48 MET B CA 1
ATOM 2605 C C . MET B 1 48 ? 14.055 14.805 -9.172 1 97 48 MET B C 1
ATOM 2607 O O . MET B 1 48 ? 14.789 14.102 -8.477 1 97 48 MET B O 1
ATOM 2611 N N . THR B 1 49 ? 14.258 16.125 -9.453 1 98.31 49 THR B N 1
ATOM 2612 C CA . THR B 1 49 ? 15.328 16.859 -8.789 1 98.31 49 THR B CA 1
ATOM 2613 C C . THR B 1 49 ? 14.797 18.156 -8.203 1 98.31 49 THR B C 1
ATOM 2615 O O . THR B 1 49 ? 13.805 18.719 -8.688 1 98.31 49 THR B O 1
ATOM 2618 N N . ASP B 1 50 ? 15.469 18.625 -7.145 1 98.69 50 ASP B N 1
ATOM 2619 C CA . ASP B 1 50 ? 15.109 19.891 -6.496 1 98.69 50 ASP B CA 1
ATOM 2620 C C . ASP B 1 50 ? 13.625 19.922 -6.137 1 98.69 50 ASP B C 1
ATOM 2622 O O . ASP B 1 50 ? 12.945 20.922 -6.379 1 98.69 50 ASP B O 1
ATOM 2626 N N . THR B 1 51 ? 13.125 18.734 -5.656 1 98.75 51 THR B N 1
ATOM 2627 C CA . THR B 1 51 ? 11.695 18.578 -5.438 1 98.75 51 THR B CA 1
ATOM 2628 C C . THR B 1 51 ? 11.391 18.312 -3.965 1 98.75 51 THR B C 1
ATOM 2630 O O . THR B 1 51 ? 12.062 17.5 -3.328 1 98.75 51 THR B O 1
ATOM 2633 N N . LEU B 1 52 ? 10.445 19.094 -3.428 1 98.81 52 LEU B N 1
ATOM 2634 C CA . LEU B 1 52 ? 9.859 18.766 -2.135 1 98.81 52 LEU B CA 1
ATOM 2635 C C . LEU B 1 52 ? 8.68 17.812 -2.301 1 98.81 52 LEU B C 1
ATOM 2637 O O . LEU B 1 52 ? 7.707 18.125 -2.992 1 98.81 52 LEU B O 1
ATOM 2641 N N . ILE B 1 53 ? 8.797 16.609 -1.697 1 98.81 53 ILE B N 1
ATOM 2642 C CA . ILE B 1 53 ? 7.719 15.633 -1.698 1 98.81 53 ILE B CA 1
ATOM 2643 C C . ILE B 1 53 ? 7 15.656 -0.351 1 98.81 53 ILE B C 1
ATOM 2645 O O . ILE B 1 53 ? 7.633 15.508 0.699 1 98.81 53 ILE B O 1
ATOM 2649 N N . ILE B 1 54 ? 5.695 15.891 -0.365 1 98.88 54 ILE B N 1
ATOM 2650 C CA . ILE B 1 54 ? 4.906 15.922 0.86 1 98.88 54 ILE B CA 1
ATOM 2651 C C . ILE B 1 54 ? 3.934 14.742 0.88 1 98.88 54 ILE B C 1
ATOM 2653 O O . ILE B 1 54 ? 3.1 14.602 -0.017 1 98.88 54 ILE B O 1
ATOM 2657 N N . VAL B 1 55 ? 4.031 13.836 1.855 1 98.88 55 VAL B N 1
ATOM 2658 C CA . VAL B 1 55 ? 3.135 12.695 1.978 1 98.88 55 VAL B CA 1
ATOM 2659 C C . VAL B 1 55 ? 1.907 13.086 2.799 1 98.88 55 VAL B C 1
ATOM 2661 O O . VAL B 1 55 ? 2.033 13.523 3.945 1 98.88 55 VAL B O 1
ATOM 2664 N N . ALA B 1 56 ? 0.731 12.875 2.227 1 98.62 56 ALA B N 1
ATOM 2665 C CA . ALA B 1 56 ? -0.514 13.352 2.822 1 98.62 56 ALA B CA 1
ATOM 2666 C C . ALA B 1 56 ? -1.067 12.336 3.82 1 98.62 56 ALA B C 1
ATOM 2668 O O . ALA B 1 56 ? -2.266 12.047 3.822 1 98.62 56 ALA B O 1
ATOM 2669 N N . GLY B 1 57 ? -0.216 11.734 4.59 1 98.31 57 GLY B N 1
ATOM 2670 C CA . GLY B 1 57 ? -0.653 10.891 5.688 1 98.31 57 GLY B CA 1
ATOM 2671 C C . GLY B 1 57 ? -0.573 9.406 5.371 1 98.31 57 GLY B C 1
ATOM 2672 O O . GLY B 1 57 ? -0.326 9.023 4.223 1 98.31 57 GLY B O 1
ATOM 2673 N N . ASP B 1 58 ? -0.744 8.617 6.48 1 97.75 58 ASP B N 1
ATOM 2674 C CA . ASP B 1 58 ? -0.568 7.168 6.402 1 97.75 58 ASP B CA 1
ATOM 2675 C C . ASP B 1 58 ? 0.777 6.809 5.777 1 97.75 58 ASP B C 1
ATOM 2677 O O . ASP B 1 58 ? 0.833 6.062 4.797 1 97.75 58 ASP B O 1
ATOM 2681 N N . CYS B 1 59 ? 1.757 7.363 6.461 1 98.12 59 CYS B N 1
ATOM 2682 C CA . CYS B 1 59 ? 3.146 7.18 6.059 1 98.12 59 CYS B CA 1
ATOM 2683 C C . CYS B 1 59 ? 3.666 5.816 6.492 1 98.12 59 CYS B C 1
ATOM 2685 O O . CYS B 1 59 ? 4.34 5.129 5.723 1 98.12 59 CYS B O 1
ATOM 2687 N N . GLY B 1 60 ? 3.303 5.426 7.652 1 96.12 60 GLY B N 1
ATOM 2688 C CA . GLY B 1 60 ? 3.758 4.145 8.172 1 96.12 60 GLY B CA 1
ATOM 2689 C C . GLY B 1 60 ? 4.527 4.266 9.469 1 96.12 60 GLY B C 1
ATOM 2690 O O . GLY B 1 60 ? 5.066 3.275 9.977 1 96.12 60 GLY B O 1
ATOM 2691 N N . PHE B 1 61 ? 4.562 5.441 10.102 1 97.19 61 PHE B N 1
ATOM 2692 C CA . PHE B 1 61 ? 5.285 5.617 11.359 1 97.19 61 PHE B CA 1
ATOM 2693 C C . PHE B 1 61 ? 4.5 5.027 12.523 1 97.19 61 PHE B C 1
ATOM 2695 O O . PHE B 1 61 ? 3.301 5.27 12.656 1 97.19 61 PHE B O 1
ATOM 2702 N N . GLY B 1 62 ? 5.168 4.297 13.367 1 95.12 62 GLY B N 1
ATOM 2703 C CA . GLY B 1 62 ? 4.543 3.818 14.594 1 95.12 62 GLY B CA 1
ATOM 2704 C C . GLY B 1 62 ? 4.398 2.309 14.641 1 95.12 62 GLY B C 1
ATOM 2705 O O . GLY B 1 62 ? 4.148 1.737 15.695 1 95.12 62 GLY B O 1
ATOM 2706 N N . PHE B 1 63 ? 4.625 1.643 13.492 1 91.38 63 PHE B N 1
ATOM 2707 C CA . PHE B 1 63 ? 4.52 0.189 13.445 1 91.38 63 PHE B CA 1
ATOM 2708 C C . PHE B 1 63 ? 5.836 -0.465 13.836 1 91.38 63 PHE B C 1
ATOM 2710 O O . PHE B 1 63 ? 5.883 -1.665 14.117 1 91.38 63 PHE B O 1
ATOM 2717 N N . GLU B 1 64 ? 6.906 0.326 13.82 1 90.06 64 GLU B N 1
ATOM 2718 C CA . GLU B 1 64 ? 8.25 -0.12 14.18 1 90.06 64 GLU B CA 1
ATOM 2719 C C . GLU B 1 64 ? 8.891 0.826 15.188 1 90.06 64 GLU B C 1
ATOM 2721 O O . GLU B 1 64 ? 8.352 1.898 15.469 1 90.06 64 GLU B O 1
ATOM 2726 N N . ARG B 1 65 ? 9.977 0.389 15.703 1 89.94 65 ARG B N 1
ATOM 2727 C CA . ARG B 1 65 ? 10.742 1.235 16.609 1 89.94 65 ARG B CA 1
ATOM 2728 C C . ARG B 1 65 ? 11.5 2.32 15.852 1 89.94 65 ARG B C 1
ATOM 2730 O O . ARG B 1 65 ? 11.734 2.189 14.648 1 89.94 65 ARG B O 1
ATOM 2737 N N . PRO B 1 66 ? 11.867 3.379 16.578 1 92 66 PRO B N 1
ATOM 2738 C CA . PRO B 1 66 ? 12.555 4.492 15.914 1 92 66 PRO B CA 1
ATOM 2739 C C . PRO B 1 66 ? 13.797 4.047 15.141 1 92 66 PRO B C 1
ATOM 2741 O O . PRO B 1 66 ? 14.086 4.59 14.07 1 92 66 PRO B O 1
ATOM 2744 N N . GLY B 1 67 ? 14.492 3.072 15.695 1 91.62 67 GLY B N 1
ATOM 2745 C CA . GLY B 1 67 ? 15.688 2.58 15.031 1 91.62 67 GLY B CA 1
ATOM 2746 C C . GLY B 1 67 ? 15.422 2.074 13.625 1 91.62 67 GLY B C 1
ATOM 2747 O O . GLY B 1 67 ? 16.281 2.203 12.742 1 91.62 67 GLY B O 1
ATOM 2748 N N . TYR B 1 68 ? 14.258 1.509 13.383 1 90.31 68 TYR B N 1
ATOM 2749 C CA . TYR B 1 68 ? 13.875 1.034 12.062 1 90.31 68 TYR B CA 1
ATOM 2750 C C . TYR B 1 68 ? 13.797 2.189 11.07 1 90.31 68 TYR B C 1
ATOM 2752 O O . TYR B 1 68 ? 14.328 2.096 9.953 1 90.31 68 TYR B O 1
ATOM 2760 N N . TYR B 1 69 ? 13.195 3.229 11.391 1 93.75 69 TYR B N 1
ATOM 2761 C CA . TYR B 1 69 ? 13.008 4.363 10.5 1 93.75 69 TYR B CA 1
ATOM 2762 C C . TYR B 1 69 ? 14.336 5.055 10.203 1 93.75 69 TYR B C 1
ATOM 2764 O O . TYR B 1 69 ? 14.547 5.57 9.102 1 93.75 69 TYR B O 1
ATOM 2772 N N . GLU B 1 70 ? 15.195 5.07 11.188 1 93.19 70 GLU B N 1
ATOM 2773 C CA . GLU B 1 70 ? 16.547 5.566 10.953 1 93.19 70 GLU B CA 1
ATOM 2774 C C . GLU B 1 70 ? 17.281 4.715 9.914 1 93.19 70 GLU B C 1
ATOM 2776 O O . GLU B 1 70 ? 17.984 5.242 9.055 1 93.19 70 GLU B O 1
ATOM 2781 N N . ALA B 1 71 ? 17.109 3.426 10.094 1 89.81 71 ALA B N 1
ATOM 2782 C CA . ALA B 1 71 ? 17.734 2.518 9.141 1 89.81 71 ALA B CA 1
ATOM 2783 C C . ALA B 1 71 ? 17.172 2.734 7.734 1 89.81 71 ALA B C 1
ATOM 2785 O O . ALA B 1 71 ? 17.922 2.727 6.754 1 89.81 71 ALA B O 1
ATOM 2786 N N . VAL B 1 72 ? 15.859 2.906 7.605 1 91.12 72 VAL B N 1
ATOM 2787 C CA . VAL B 1 72 ? 15.227 3.168 6.316 1 91.12 72 VAL B CA 1
ATOM 2788 C C . VAL B 1 72 ? 15.781 4.465 5.727 1 91.12 72 VAL B C 1
ATOM 2790 O O . VAL B 1 72 ? 16.125 4.516 4.547 1 91.12 72 VAL B O 1
ATOM 2793 N N . TYR B 1 73 ? 15.844 5.512 6.574 1 93.81 73 TYR B N 1
ATOM 2794 C CA . TYR B 1 73 ? 16.391 6.781 6.113 1 93.81 73 TYR B CA 1
ATOM 2795 C C . TYR B 1 73 ? 17.812 6.602 5.578 1 93.81 73 TYR B C 1
ATOM 2797 O O . TYR B 1 73 ? 18.156 7.148 4.531 1 93.81 73 TYR B O 1
ATOM 2805 N N . ASN B 1 74 ? 18.609 5.879 6.273 1 91.12 74 ASN B N 1
ATOM 2806 C CA . ASN B 1 74 ? 20 5.664 5.875 1 91.12 74 ASN B CA 1
ATOM 2807 C C . ASN B 1 74 ? 20.094 4.988 4.508 1 91.12 74 ASN B C 1
ATOM 2809 O O . ASN B 1 74 ? 21.031 5.234 3.75 1 91.12 74 ASN B O 1
ATOM 2813 N N . ARG B 1 75 ? 19.094 4.242 4.203 1 87.81 75 ARG B N 1
ATOM 2814 C CA . ARG B 1 75 ? 19.062 3.586 2.9 1 87.81 75 ARG B CA 1
ATOM 2815 C C . ARG B 1 75 ? 18.641 4.566 1.805 1 87.81 75 ARG B C 1
ATOM 2817 O O . ARG B 1 75 ? 18.984 4.375 0.635 1 87.81 75 ARG B O 1
ATOM 2824 N N . CYS B 1 76 ? 17.922 5.594 2.158 1 92.5 76 CYS B N 1
ATOM 2825 C CA . CYS B 1 76 ? 17.328 6.504 1.187 1 92.5 76 CYS B CA 1
ATOM 2826 C C . CYS B 1 76 ? 18.141 7.789 1.069 1 92.5 76 CYS B C 1
ATOM 2828 O O . CYS B 1 76 ? 18.062 8.484 0.056 1 92.5 76 CYS B O 1
ATOM 2830 N N . ARG B 1 77 ? 18.922 8.117 2.078 1 93.81 77 ARG B N 1
ATOM 2831 C CA . ARG B 1 77 ? 19.5 9.453 2.25 1 93.81 77 ARG B CA 1
ATOM 2832 C C . ARG B 1 77 ? 20.406 9.82 1.079 1 93.81 77 ARG B C 1
ATOM 2834 O O . ARG B 1 77 ? 20.406 10.969 0.629 1 93.81 77 ARG B O 1
ATOM 2841 N N . ASP B 1 78 ? 21.203 8.891 0.552 1 92.88 78 ASP B N 1
ATOM 2842 C CA . ASP B 1 78 ? 22.125 9.203 -0.536 1 92.88 78 ASP B CA 1
ATOM 2843 C C . ASP B 1 78 ? 21.359 9.578 -1.807 1 92.88 78 ASP B C 1
ATOM 2845 O O . ASP B 1 78 ? 21.734 10.516 -2.51 1 92.88 78 ASP B O 1
ATOM 2849 N N . ARG B 1 79 ? 20.328 8.836 -2.061 1 92.25 79 ARG B N 1
ATOM 2850 C CA . ARG B 1 79 ? 19.516 9.133 -3.238 1 92.25 79 ARG B CA 1
ATOM 2851 C C . ARG B 1 79 ? 18.828 10.492 -3.105 1 92.25 79 ARG B C 1
ATOM 2853 O O . ARG B 1 79 ? 18.781 11.266 -4.066 1 92.25 79 ARG B O 1
ATOM 2860 N N . LEU B 1 80 ? 18.297 10.742 -1.961 1 96.5 80 LEU B N 1
ATOM 2861 C CA . LEU B 1 80 ? 17.672 12.031 -1.713 1 96.5 80 LEU B CA 1
ATOM 2862 C C . LEU B 1 80 ? 18.672 13.172 -1.888 1 96.5 80 LEU B C 1
ATOM 2864 O O . LEU B 1 80 ? 18.344 14.188 -2.504 1 96.5 80 LEU B O 1
ATOM 2868 N N . SER B 1 81 ? 19.828 12.961 -1.373 1 96.56 81 SER B N 1
ATOM 2869 C CA . SER B 1 81 ? 20.875 13.984 -1.462 1 96.56 81 SER B CA 1
ATOM 2870 C C . SER B 1 81 ? 21.312 14.203 -2.906 1 96.56 81 SER B C 1
ATOM 2872 O O . SER B 1 81 ? 21.406 15.344 -3.369 1 96.56 81 SER B O 1
ATOM 2874 N N . LYS B 1 82 ? 21.547 13.133 -3.619 1 95.31 82 LYS B N 1
ATOM 2875 C CA . LYS B 1 82 ? 22.016 13.211 -5 1 95.31 82 LYS B CA 1
ATOM 2876 C C . LYS B 1 82 ? 21 13.945 -5.879 1 95.31 82 LYS B C 1
ATOM 2878 O O . LYS B 1 82 ? 21.375 14.719 -6.758 1 95.31 82 LYS B O 1
ATOM 2883 N N . SER B 1 83 ? 19.734 13.703 -5.664 1 97.12 83 SER B N 1
ATOM 2884 C CA . SER B 1 83 ? 18.672 14.305 -6.469 1 97.12 83 SER B CA 1
ATOM 2885 C C . SER B 1 83 ? 18.266 15.672 -5.91 1 97.12 83 SER B C 1
ATOM 2887 O O . SER B 1 83 ? 17.469 16.391 -6.52 1 97.12 83 SER B O 1
ATOM 2889 N N . ASN B 1 84 ? 18.766 16.078 -4.758 1 98.25 84 ASN B N 1
ATOM 2890 C CA . ASN B 1 84 ? 18.375 17.281 -4.051 1 98.25 84 ASN B CA 1
ATOM 2891 C C . ASN B 1 84 ? 16.859 17.328 -3.799 1 98.25 84 ASN B C 1
ATOM 2893 O O . ASN B 1 84 ? 16.203 18.312 -4.117 1 98.25 84 ASN B O 1
ATOM 2897 N N . ASN B 1 85 ? 16.391 16.203 -3.312 1 98.56 85 ASN B N 1
ATOM 2898 C CA . ASN B 1 85 ? 14.977 16.062 -2.971 1 98.56 85 ASN B CA 1
ATOM 2899 C C . ASN B 1 85 ? 14.766 16.047 -1.459 1 98.56 85 ASN B C 1
ATOM 2901 O O . ASN B 1 85 ? 15.68 15.727 -0.704 1 98.56 85 ASN B O 1
ATOM 2905 N N . TRP B 1 86 ? 13.57 16.469 -1 1 98.5 86 TRP B N 1
ATOM 2906 C CA . TRP B 1 86 ? 13.125 16.453 0.392 1 98.5 86 TRP B CA 1
ATOM 2907 C C . TRP B 1 86 ? 11.789 15.742 0.533 1 98.5 86 TRP B C 1
ATOM 2909 O O . TRP B 1 86 ? 10.961 15.781 -0.38 1 98.5 86 TRP B O 1
ATOM 2919 N N . ILE B 1 87 ? 11.648 15.109 1.644 1 98.69 87 ILE B N 1
ATOM 2920 C CA . ILE B 1 87 ? 10.344 14.531 1.951 1 98.69 87 ILE B CA 1
ATOM 2921 C C . ILE B 1 87 ? 9.844 15.062 3.291 1 98.69 87 ILE B C 1
ATOM 2923 O O . ILE B 1 87 ? 10.578 15.047 4.285 1 98.69 87 ILE B O 1
ATOM 2927 N N . ALA B 1 88 ? 8.695 15.609 3.314 1 98.56 88 ALA B N 1
ATOM 2928 C CA . ALA B 1 88 ? 7.98 15.992 4.527 1 98.56 88 ALA B CA 1
ATOM 2929 C C . ALA B 1 88 ? 6.738 15.125 4.73 1 98.56 88 ALA B C 1
ATOM 2931 O O . ALA B 1 88 ? 5.996 14.859 3.785 1 98.56 88 ALA B O 1
ATOM 2932 N N . PHE B 1 89 ? 6.531 14.656 5.984 1 98.69 89 PHE B N 1
ATOM 2933 C CA . PHE B 1 89 ? 5.449 13.727 6.277 1 98.69 89 PHE B CA 1
ATOM 2934 C C . PHE B 1 89 ? 4.395 14.383 7.16 1 98.69 89 PHE B C 1
ATOM 2936 O O . PHE B 1 89 ? 4.719 14.953 8.203 1 98.69 89 PHE B O 1
ATOM 2943 N N . ILE B 1 90 ? 3.207 14.25 6.68 1 98.19 90 ILE B N 1
ATOM 2944 C CA . ILE B 1 90 ? 2.035 14.602 7.473 1 98.19 90 ILE B CA 1
ATOM 2945 C C . ILE B 1 90 ? 1.385 13.336 8.023 1 98.19 90 ILE B C 1
ATOM 2947 O O . ILE B 1 90 ? 1.437 12.273 7.395 1 98.19 90 ILE B O 1
ATOM 2951 N N . ARG B 1 91 ? 0.777 13.398 9.219 1 98.12 91 ARG B N 1
ATOM 2952 C CA . ARG B 1 91 ? 0.279 12.172 9.828 1 98.12 91 ARG B CA 1
ATOM 2953 C C . ARG B 1 91 ? -1.062 11.766 9.227 1 98.12 91 ARG B C 1
ATOM 2955 O O . ARG B 1 91 ? -1.878 12.625 8.883 1 98.12 91 ARG B O 1
ATOM 2962 N N . GLY B 1 92 ? -1.288 10.477 9.078 1 98.5 92 GLY B N 1
ATOM 2963 C CA . GLY B 1 92 ? -2.598 9.898 8.812 1 98.5 92 GLY B CA 1
ATOM 2964 C C . GLY B 1 92 ? -3.191 9.195 10.023 1 98.5 92 GLY B C 1
ATOM 2965 O O . GLY B 1 92 ? -2.756 9.422 11.156 1 98.5 92 GLY B O 1
ATOM 2966 N N . ASN B 1 93 ? -4.242 8.445 9.82 1 98.25 93 ASN B N 1
ATOM 2967 C CA . ASN B 1 93 ? -4.848 7.73 10.938 1 98.25 93 ASN B CA 1
ATOM 2968 C C . ASN B 1 93 ? -4.023 6.512 11.336 1 98.25 93 ASN B C 1
ATOM 2970 O O . ASN B 1 93 ? -4.082 6.062 12.484 1 98.25 93 ASN B O 1
ATOM 2974 N N . HIS B 1 94 ? -3.23 6.035 10.43 1 96.69 94 HIS B N 1
ATOM 2975 C CA . HIS B 1 94 ? -2.385 4.883 10.711 1 96.69 94 HIS B CA 1
ATOM 2976 C C . HIS B 1 94 ? -0.948 5.309 11 1 96.69 94 HIS B C 1
ATOM 2978 O O . HIS B 1 94 ? -0.009 4.555 10.734 1 96.69 94 HIS B O 1
ATOM 2984 N N . ASP B 1 95 ? -0.812 6.492 11.445 1 98 95 ASP B N 1
ATOM 2985 C CA . ASP B 1 95 ? 0.473 6.992 11.922 1 98 95 ASP B CA 1
ATOM 2986 C C . ASP B 1 95 ? 0.416 7.32 13.414 1 98 95 ASP B C 1
ATOM 2988 O O . ASP B 1 95 ? -0.514 7.984 13.867 1 98 95 ASP B O 1
ATOM 2992 N N . ASN B 1 96 ? 1.419 6.832 14.164 1 97.75 96 ASN B N 1
ATOM 2993 C CA . ASN B 1 96 ? 1.523 7.195 15.57 1 97.75 96 ASN B CA 1
ATOM 2994 C C . ASN B 1 96 ? 1.705 8.703 15.75 1 97.75 96 ASN B C 1
ATOM 2996 O O . ASN B 1 96 ? 2.736 9.258 15.367 1 97.75 96 ASN B O 1
ATOM 3000 N N . PRO B 1 97 ? 0.729 9.352 16.422 1 97.5 97 PRO B N 1
ATOM 3001 C CA . PRO B 1 97 ? 0.826 10.805 16.578 1 97.5 97 PRO B CA 1
ATOM 3002 C C . PRO B 1 97 ? 2.109 11.234 17.281 1 97.5 97 PRO B C 1
ATOM 3004 O O . PRO B 1 97 ? 2.617 12.328 17.031 1 97.5 97 PRO B O 1
ATOM 3007 N N . ALA B 1 98 ? 2.697 10.422 18.078 1 96.88 98 ALA B N 1
ATOM 3008 C CA . ALA B 1 98 ? 3.895 10.773 18.828 1 96.88 98 ALA B CA 1
ATOM 3009 C C . ALA B 1 98 ? 5.066 11.07 17.906 1 96.88 98 ALA B C 1
ATOM 3011 O O . ALA B 1 98 ? 5.941 11.875 18.234 1 96.88 98 ALA B O 1
ATOM 3012 N N . TYR B 1 99 ? 5.078 10.438 16.766 1 97.5 99 TYR B N 1
ATOM 3013 C CA . TYR B 1 99 ? 6.152 10.68 15.812 1 97.5 99 TYR B CA 1
ATOM 3014 C C . TYR B 1 99 ? 6.016 12.062 15.188 1 97.5 99 TYR B C 1
ATOM 3016 O O . TYR B 1 99 ? 6.957 12.562 14.57 1 97.5 99 TYR B O 1
ATOM 3024 N N . PHE B 1 100 ? 4.906 12.719 15.297 1 97.38 100 PHE B N 1
ATOM 3025 C CA . PHE B 1 100 ? 4.637 14 14.664 1 97.38 100 PHE B CA 1
ATOM 3026 C C . PHE B 1 100 ? 4.578 15.117 15.703 1 97.38 100 PHE B C 1
ATOM 3028 O O . PHE B 1 100 ? 4.684 16.297 15.359 1 97.38 100 PHE B O 1
ATOM 3035 N N . ASN B 1 101 ? 4.387 14.734 16.938 1 92.06 101 ASN B N 1
ATOM 3036 C CA . ASN B 1 101 ? 4.367 15.703 18.031 1 92.06 101 ASN B CA 1
ATOM 3037 C C . ASN B 1 101 ? 5.75 15.875 18.656 1 92.06 101 ASN B C 1
ATOM 3039 O O . ASN B 1 101 ? 6.16 17 18.969 1 92.06 101 ASN B O 1
ATOM 3043 N N . ARG B 1 102 ? 6.457 14.766 18.766 1 82.81 102 ARG B N 1
ATOM 3044 C CA . ARG B 1 102 ? 7.77 14.797 19.391 1 82.81 102 ARG B CA 1
ATOM 3045 C C . ARG B 1 102 ? 8.883 14.953 18.359 1 82.81 102 ARG B C 1
ATOM 3047 O O . ARG B 1 102 ? 10.031 15.219 18.719 1 82.81 102 ARG B O 1
ATOM 3054 N N . LEU B 1 103 ? 8.594 14.711 17.203 1 83.75 103 LEU B N 1
ATOM 3055 C CA . LEU B 1 103 ? 9.398 14.953 16.016 1 83.75 103 LEU B CA 1
ATOM 3056 C C . LEU B 1 103 ? 10.727 14.211 16.109 1 83.75 103 LEU B C 1
ATOM 3058 O O . LEU B 1 103 ? 11.789 14.805 15.922 1 83.75 103 LEU B O 1
ATOM 3062 N N . PRO B 1 104 ? 10.656 12.891 16.344 1 83.56 104 PRO B N 1
ATOM 3063 C CA . PRO B 1 104 ? 11.906 12.133 16.359 1 83.56 104 PRO B CA 1
ATOM 3064 C C . PRO B 1 104 ? 12.539 12 14.969 1 83.56 104 PRO B C 1
ATOM 3066 O O . PRO B 1 104 ? 13.727 11.695 14.852 1 83.56 104 PRO B O 1
ATOM 3069 N N . ILE B 1 105 ? 11.773 12.172 13.945 1 91.44 105 ILE B N 1
ATOM 3070 C CA . ILE B 1 105 ? 12.242 12.172 12.57 1 91.44 105 ILE B CA 1
ATOM 3071 C C . ILE B 1 105 ? 12.492 13.609 12.109 1 91.44 105 ILE B C 1
ATOM 3073 O O . ILE B 1 105 ? 11.562 14.305 11.695 1 91.44 105 ILE B O 1
ATOM 3077 N N . LYS B 1 106 ? 13.734 14.062 12.133 1 93.44 106 LYS B N 1
ATOM 3078 C CA . LYS B 1 106 ? 14.023 15.477 11.906 1 93.44 106 LYS B CA 1
ATOM 3079 C C . LYS B 1 106 ? 15.281 15.648 11.055 1 93.44 106 LYS B C 1
ATOM 3081 O O . LYS B 1 106 ? 16.078 16.562 11.305 1 93.44 106 LYS B O 1
ATOM 3086 N N . HIS B 1 107 ? 15.461 14.734 10.133 1 94.94 107 HIS B N 1
ATOM 3087 C CA . HIS B 1 107 ? 16.562 14.891 9.195 1 94.94 107 HIS B CA 1
ATOM 3088 C C . HIS B 1 107 ? 16.312 16.047 8.227 1 94.94 107 HIS B C 1
ATOM 3090 O O . HIS B 1 107 ? 15.164 16.438 8.023 1 94.94 107 HIS B O 1
ATOM 3096 N N . GLN B 1 108 ? 17.312 16.516 7.645 1 92.69 108 GLN B N 1
ATOM 3097 C CA . GLN B 1 108 ? 17.219 17.656 6.727 1 92.69 108 GLN B CA 1
ATOM 3098 C C . GLN B 1 108 ? 16.328 17.328 5.535 1 92.69 108 GLN B C 1
ATOM 3100 O O . GLN B 1 108 ? 15.531 18.156 5.105 1 92.69 108 GLN B O 1
ATOM 3105 N N . ARG B 1 109 ? 16.453 16.188 5.008 1 96.31 109 ARG B N 1
ATOM 3106 C CA . ARG B 1 109 ? 15.75 15.859 3.775 1 96.31 109 ARG B CA 1
ATOM 3107 C C . ARG B 1 109 ? 14.617 14.875 4.039 1 96.31 109 ARG B C 1
ATOM 3109 O O . ARG B 1 109 ? 14.055 14.297 3.104 1 96.31 109 ARG B O 1
ATOM 3116 N N . TRP B 1 110 ? 14.305 14.648 5.27 1 95.44 110 TRP B N 1
ATOM 3117 C CA . TRP B 1 110 ? 13.344 13.633 5.691 1 95.44 110 TRP B CA 1
ATOM 3118 C C . TRP B 1 110 ? 12.812 13.938 7.09 1 95.44 110 TRP B C 1
ATOM 3120 O O . TRP B 1 110 ? 13.5 13.719 8.086 1 95.44 110 TRP B O 1
ATOM 3130 N N . ARG B 1 111 ? 11.555 14.453 7.176 1 96.75 111 ARG B N 1
ATOM 3131 C CA . ARG B 1 111 ? 11.102 14.836 8.508 1 96.75 111 ARG B CA 1
ATOM 3132 C C . ARG B 1 111 ? 9.586 14.75 8.617 1 96.75 111 ARG B C 1
ATOM 3134 O O . ARG B 1 111 ? 8.875 14.891 7.613 1 96.75 111 ARG B O 1
ATOM 3141 N N . THR B 1 112 ? 9.102 14.492 9.805 1 98.06 112 THR B N 1
ATOM 3142 C CA . THR B 1 112 ? 7.684 14.586 10.117 1 98.06 112 THR B CA 1
ATOM 3143 C C . THR B 1 112 ? 7.316 16 10.555 1 98.06 112 THR B C 1
ATOM 3145 O O . THR B 1 112 ? 8.156 16.734 11.094 1 98.06 112 THR B O 1
ATOM 3148 N N . LEU B 1 113 ? 6.113 16.406 10.328 1 97.62 113 LEU B N 1
ATOM 3149 C CA . LEU B 1 113 ? 5.609 17.719 10.727 1 97.62 113 LEU B CA 1
ATOM 3150 C C . LEU B 1 113 ? 4.418 17.578 11.672 1 97.62 113 LEU B C 1
ATOM 3152 O O . LEU B 1 113 ? 3.555 16.719 11.461 1 97.62 113 LEU B O 1
ATOM 3156 N N . SER B 1 114 ? 4.41 18.406 12.672 1 97.12 114 SER B N 1
ATOM 3157 C CA . SER B 1 114 ? 3.254 18.438 13.562 1 97.12 114 SER B CA 1
ATOM 3158 C C . SER B 1 114 ? 2.043 19.062 12.875 1 97.12 114 SER B C 1
ATOM 3160 O O . SER B 1 114 ? 2.191 19.828 11.922 1 97.12 114 SER B O 1
ATOM 3162 N N . ASP B 1 115 ? 0.873 18.703 13.359 1 97.94 115 ASP B N 1
ATOM 3163 C CA . ASP B 1 115 ? -0.341 19.344 12.867 1 97.94 115 ASP B CA 1
ATOM 3164 C C . ASP B 1 115 ? -0.242 20.875 12.992 1 97.94 115 ASP B C 1
ATOM 3166 O O . ASP B 1 115 ? 0.319 21.391 13.961 1 97.94 115 ASP B O 1
ATOM 3170 N N . TYR B 1 116 ? -0.751 21.531 11.914 1 98 116 TYR B N 1
ATOM 3171 C CA . TYR B 1 116 ? -0.806 22.984 11.812 1 98 116 TYR B CA 1
ATOM 3172 C C . TYR B 1 116 ? 0.584 23.578 11.586 1 98 116 TYR B C 1
ATOM 3174 O O . TYR B 1 116 ? 0.831 24.734 11.891 1 98 116 TYR B O 1
ATOM 3182 N N . SER B 1 117 ? 1.49 22.781 11.125 1 97.31 117 SER B N 1
ATOM 3183 C CA . SER B 1 117 ? 2.711 23.312 10.539 1 97.31 117 SER B CA 1
ATOM 3184 C C . SER B 1 117 ? 2.434 23.953 9.188 1 97.31 117 SER B C 1
ATOM 3186 O O . SER B 1 117 ? 1.485 23.578 8.492 1 97.31 117 SER B O 1
ATOM 3188 N N . VAL B 1 118 ? 3.248 24.938 8.867 1 98.25 118 VAL B N 1
ATOM 3189 C CA . VAL B 1 118 ? 3.156 25.594 7.574 1 98.25 118 VAL B CA 1
ATOM 3190 C C . VAL B 1 118 ? 4.449 25.391 6.793 1 98.25 118 VAL B C 1
ATOM 3192 O O . VAL B 1 118 ? 5.543 25.594 7.328 1 98.25 118 VAL B O 1
ATOM 3195 N N . ILE B 1 119 ? 4.316 24.938 5.559 1 98.12 119 ILE B N 1
ATOM 3196 C CA . ILE B 1 119 ? 5.457 24.797 4.66 1 98.12 119 ILE B CA 1
ATOM 3197 C C . ILE B 1 119 ? 5.496 25.984 3.689 1 98.12 119 ILE B C 1
ATOM 3199 O O . ILE B 1 119 ? 4.469 26.359 3.121 1 98.12 119 ILE B O 1
ATOM 3203 N N . LYS B 1 120 ? 6.613 26.562 3.531 1 97.81 120 LYS B N 1
ATOM 3204 C CA . LYS B 1 120 ? 6.84 27.562 2.486 1 97.81 120 LYS B CA 1
ATOM 3205 C C . LYS B 1 120 ? 7.844 27.047 1.454 1 97.81 120 LYS B C 1
ATOM 3207 O O . LYS B 1 120 ? 8.992 26.75 1.79 1 97.81 120 LYS B O 1
ATOM 3212 N N . ALA B 1 121 ? 7.406 26.922 0.3 1 97.94 121 ALA B N 1
ATOM 3213 C CA . ALA B 1 121 ? 8.25 26.469 -0.802 1 97.94 121 ALA B CA 1
ATOM 3214 C C . ALA B 1 121 ? 7.645 26.844 -2.15 1 97.94 121 ALA B C 1
ATOM 3216 O O . ALA B 1 121 ? 6.422 26.844 -2.311 1 97.94 121 ALA B O 1
ATOM 3217 N N . CYS B 1 122 ? 8.461 27.25 -3.131 1 98.19 122 CYS B N 1
ATOM 3218 C CA . CYS B 1 122 ? 8.07 27.5 -4.516 1 98.19 122 CYS B CA 1
ATOM 3219 C C . CYS B 1 122 ? 6.941 28.516 -4.59 1 98.19 122 CYS B C 1
ATOM 3221 O O . CYS B 1 122 ? 6.023 28.375 -5.395 1 98.19 122 CYS B O 1
ATOM 3223 N N . GLY B 1 123 ? 6.926 29.453 -3.664 1 97.31 123 GLY B N 1
ATOM 3224 C CA . GLY B 1 123 ? 5.93 30.516 -3.678 1 97.31 123 GLY B CA 1
ATOM 3225 C C . GLY B 1 123 ? 4.617 30.109 -3.039 1 97.31 123 GLY B C 1
ATOM 3226 O O . GLY B 1 123 ? 3.66 30.891 -3.02 1 97.31 123 GLY B O 1
ATOM 3227 N N . HIS B 1 124 ? 4.59 28.891 -2.516 1 98.5 124 HIS B N 1
ATOM 3228 C CA . HIS B 1 124 ? 3.373 28.422 -1.862 1 98.5 124 HIS B CA 1
ATOM 3229 C C . HIS B 1 124 ? 3.51 28.469 -0.344 1 98.5 124 HIS B C 1
ATOM 3231 O O . HIS B 1 124 ? 4.609 28.297 0.189 1 98.5 124 HIS B O 1
ATOM 3237 N N . THR B 1 125 ? 2.447 28.766 0.273 1 98.56 125 THR B N 1
ATOM 3238 C CA . THR B 1 125 ? 2.262 28.656 1.715 1 98.56 125 THR B CA 1
ATOM 3239 C C . THR B 1 125 ? 1.245 27.562 2.041 1 98.56 125 THR B C 1
ATOM 3241 O O . THR B 1 125 ? 0.047 27.734 1.809 1 98.56 125 THR B O 1
ATOM 3244 N N . ILE B 1 126 ? 1.756 26.438 2.65 1 98.81 126 ILE B N 1
ATOM 3245 C CA . ILE B 1 126 ? 0.975 25.219 2.723 1 98.81 126 ILE B CA 1
ATOM 3246 C C . ILE B 1 126 ? 0.672 24.875 4.184 1 98.81 126 ILE B C 1
ATOM 3248 O O . ILE B 1 126 ? 1.587 24.625 4.973 1 98.81 126 ILE B O 1
ATOM 3252 N N . LEU B 1 127 ? -0.601 24.891 4.531 1 98.88 127 LEU B N 1
ATOM 3253 C CA . LEU B 1 127 ? -1.033 24.438 5.844 1 98.88 127 LEU B CA 1
ATOM 3254 C C . LEU B 1 127 ? -1.15 22.906 5.879 1 98.88 127 LEU B C 1
ATOM 3256 O O . LEU B 1 127 ? -1.78 22.312 5.004 1 98.88 127 LEU B O 1
ATOM 3260 N N . CYS B 1 128 ? -0.562 22.25 6.895 1 98.62 128 CYS B N 1
ATOM 3261 C CA . CYS B 1 128 ? -0.553 20.797 7.012 1 98.62 128 CYS B CA 1
ATOM 3262 C C . CYS B 1 128 ? -1.311 20.344 8.25 1 98.62 128 CYS B C 1
ATOM 3264 O O . CYS B 1 128 ? -0.964 20.734 9.367 1 98.62 128 CYS B O 1
ATOM 3266 N N . VAL B 1 129 ? -2.371 19.594 8.055 1 98.75 129 VAL B N 1
ATOM 3267 C CA . VAL B 1 129 ? -3.145 19.047 9.164 1 98.75 129 VAL B CA 1
ATOM 3268 C C . VAL B 1 129 ? -3.447 17.562 8.906 1 98.75 129 VAL B C 1
ATOM 3270 O O . VAL B 1 129 ? -4.062 17.219 7.898 1 98.75 129 VAL B O 1
ATOM 3273 N N . GLY B 1 130 ? -2.988 16.734 9.805 1 98.44 130 GLY B N 1
ATOM 3274 C CA . GLY B 1 130 ? -3.146 15.297 9.617 1 98.44 130 GLY B CA 1
ATOM 3275 C C . GLY B 1 130 ? -4.238 14.703 10.484 1 98.44 130 GLY B C 1
ATOM 3276 O O . GLY B 1 130 ? -4.992 15.43 11.133 1 98.44 130 GLY B O 1
ATOM 3277 N N . GLY B 1 131 ? -4.375 13.43 10.461 1 98.44 131 GLY B N 1
ATOM 3278 C CA . GLY B 1 131 ? -5.328 12.664 11.25 1 98.44 131 GLY B CA 1
ATOM 3279 C C . GLY B 1 131 ? -6.543 12.227 10.453 1 98.44 131 GLY B C 1
ATOM 3280 O O . GLY B 1 131 ? -6.902 12.859 9.461 1 98.44 131 GLY B O 1
ATOM 3281 N N . ALA B 1 132 ? -7.109 11.234 10.875 1 98.31 132 ALA B N 1
ATOM 3282 C CA . ALA B 1 132 ? -8.344 10.648 10.367 1 98.31 132 ALA B CA 1
ATOM 3283 C C . ALA B 1 132 ? -8.828 9.516 11.266 1 98.31 132 ALA B C 1
ATOM 3285 O O . ALA B 1 132 ? -8.367 9.375 12.398 1 98.31 132 ALA B O 1
ATOM 3286 N N . THR B 1 133 ? -9.891 8.891 10.781 1 96.88 133 THR B N 1
ATOM 3287 C CA . THR B 1 133 ? -10.469 7.797 11.547 1 96.88 133 THR B CA 1
ATOM 3288 C C . THR B 1 133 ? -10.07 6.449 10.953 1 96.88 133 THR B C 1
ATOM 3290 O O . THR B 1 133 ? -10.18 6.246 9.742 1 96.88 133 THR B O 1
ATOM 3293 N N . SER B 1 134 ? -9.562 5.562 11.805 1 95.94 134 SER B N 1
ATOM 3294 C CA . SER B 1 134 ? -9.359 4.176 11.398 1 95.94 134 SER B CA 1
ATOM 3295 C C . SER B 1 134 ? -10.672 3.398 11.422 1 95.94 134 SER B C 1
ATOM 3297 O O . SER B 1 134 ? -11.172 3.049 12.492 1 95.94 134 SER B O 1
ATOM 3299 N N . ILE B 1 135 ? -11.18 3.07 10.281 1 90.94 135 ILE B N 1
ATOM 3300 C CA . ILE B 1 135 ? -12.469 2.391 10.234 1 90.94 135 ILE B CA 1
ATOM 3301 C C . ILE B 1 135 ? -12.305 0.942 10.688 1 90.94 135 ILE B C 1
ATOM 3303 O O . ILE B 1 135 ? -13.273 0.302 11.109 1 90.94 135 ILE B O 1
ATOM 3307 N N . ASP B 1 136 ? -11.062 0.411 10.625 1 90.12 136 ASP B N 1
ATOM 3308 C CA . ASP B 1 136 ? -10.789 -0.979 10.984 1 90.12 136 ASP B CA 1
ATOM 3309 C C . ASP B 1 136 ? -10.219 -1.082 12.398 1 90.12 136 ASP B C 1
ATOM 3311 O O . ASP B 1 136 ? -9.578 -2.076 12.742 1 90.12 136 ASP B O 1
ATOM 3315 N N . ARG B 1 137 ? -10.391 -0.065 13.172 1 94.25 137 ARG B N 1
ATOM 3316 C CA . ARG B 1 137 ? -9.727 0.01 14.469 1 94.25 137 ARG B CA 1
ATOM 3317 C C . ARG B 1 137 ? -10.109 -1.175 15.352 1 94.25 137 ARG B C 1
ATOM 3319 O O . ARG B 1 137 ? -9.289 -1.67 16.125 1 94.25 137 ARG B O 1
ATOM 3326 N N . THR B 1 138 ? -11.344 -1.684 15.289 1 90.81 138 THR B N 1
ATOM 3327 C CA . THR B 1 138 ? -11.727 -2.807 16.141 1 90.81 138 THR B CA 1
ATOM 3328 C C . THR B 1 138 ? -10.945 -4.062 15.766 1 90.81 138 THR B C 1
ATOM 3330 O O . THR B 1 138 ? -10.578 -4.855 16.625 1 90.81 138 THR B O 1
ATOM 3333 N N . LEU B 1 139 ? -10.711 -4.246 14.508 1 86.12 139 LEU B N 1
ATOM 3334 C CA . LEU B 1 139 ? -9.898 -5.367 14.055 1 86.12 139 LEU B CA 1
ATOM 3335 C C . LEU B 1 139 ? -8.453 -5.207 14.508 1 86.12 139 LEU B C 1
ATOM 3337 O O . LEU B 1 139 ? -7.816 -6.176 14.93 1 86.12 139 LEU B O 1
ATOM 3341 N N . ARG B 1 140 ? -7.922 -4.035 14.406 1 90.19 140 ARG B N 1
ATOM 3342 C CA . ARG B 1 140 ? -6.551 -3.754 14.82 1 90.19 140 ARG B CA 1
ATOM 3343 C C . ARG B 1 140 ? -6.375 -3.98 16.312 1 90.19 140 ARG B C 1
ATOM 3345 O O . ARG B 1 140 ? -5.379 -4.559 16.75 1 90.19 140 ARG B O 1
ATOM 3352 N N . MET B 1 141 ? -7.363 -3.547 17.062 1 90.38 141 MET B N 1
ATOM 3353 C CA . MET B 1 141 ? -7.301 -3.693 18.516 1 90.38 141 MET B CA 1
ATOM 3354 C C . MET B 1 141 ? -7.449 -5.156 18.922 1 90.38 141 MET B C 1
ATOM 3356 O O . MET B 1 141 ? -7.082 -5.539 20.031 1 90.38 141 MET B O 1
ATOM 3360 N N . ALA B 1 142 ? -8.016 -5.969 18.047 1 84.12 142 ALA B N 1
ATOM 3361 C CA . ALA B 1 142 ? -8.203 -7.387 18.344 1 84.12 142 ALA B CA 1
ATOM 3362 C C . ALA B 1 142 ? -6.938 -8.18 18.031 1 84.12 142 ALA B C 1
ATOM 3364 O O . ALA B 1 142 ? -6.809 -9.336 18.422 1 84.12 142 ALA B O 1
ATOM 3365 N N . SER B 1 143 ? -6 -7.559 17.344 1 84.56 143 SER B N 1
ATOM 3366 C CA . SER B 1 143 ? -4.73 -8.195 17 1 84.56 143 SER B CA 1
ATOM 3367 C C . SER B 1 143 ? -3.893 -8.445 18.25 1 84.56 143 SER B C 1
ATOM 3369 O O . SER B 1 143 ? -3.924 -7.656 19.203 1 84.56 143 SER B O 1
ATOM 3371 N N . ASN B 1 144 ? -3.096 -9.516 18.266 1 80.81 144 ASN B N 1
ATOM 3372 C CA . ASN B 1 144 ? -2.203 -9.82 19.375 1 80.81 144 ASN B CA 1
ATOM 3373 C C . ASN B 1 144 ? -1.032 -8.844 19.438 1 80.81 144 ASN B C 1
ATOM 3375 O O . ASN B 1 144 ? -0.311 -8.797 20.438 1 80.81 144 ASN B O 1
ATOM 3379 N N . LYS B 1 145 ? -0.893 -8.039 18.5 1 85.06 145 LYS B N 1
ATOM 3380 C CA . LYS B 1 145 ? 0.194 -7.066 18.453 1 85.06 145 LYS B CA 1
ATOM 3381 C C . LYS B 1 145 ? -0.256 -5.711 19 1 85.06 145 LYS B C 1
ATOM 3383 O O . LYS B 1 145 ? 0.562 -4.809 19.188 1 85.06 145 LYS B O 1
ATOM 3388 N N . PHE B 1 146 ? -1.496 -5.641 19.188 1 89.31 146 PHE B N 1
ATOM 3389 C CA . PHE B 1 146 ? -2.006 -4.406 19.781 1 89.31 146 PHE B CA 1
ATOM 3390 C C . PHE B 1 146 ? -1.702 -4.355 21.266 1 89.31 146 PHE B C 1
ATOM 3392 O O . PHE B 1 146 ? -1.806 -5.367 21.969 1 89.31 146 PHE B O 1
ATOM 3399 N N . HIS B 1 147 ? -1.302 -3.137 21.719 1 90.06 147 HIS B N 1
ATOM 3400 C CA . HIS B 1 147 ? -1.136 -2.891 23.141 1 90.06 147 HIS B CA 1
ATOM 3401 C C . HIS B 1 147 ? -1.716 -1.536 23.547 1 90.06 147 HIS B C 1
ATOM 3403 O O . HIS B 1 147 ? -1.744 -0.607 22.734 1 90.06 147 HIS B O 1
ATOM 3409 N N . LEU B 1 148 ? -2.133 -1.539 24.766 1 89.56 148 LEU B N 1
ATOM 3410 C CA . LEU B 1 148 ? -2.588 -0.256 25.297 1 89.56 148 LEU B CA 1
ATOM 3411 C C . LEU B 1 148 ? -1.443 0.753 25.328 1 89.56 148 LEU B C 1
ATOM 3413 O O . LEU B 1 148 ? -0.299 0.39 25.609 1 89.56 148 LEU B O 1
ATOM 3417 N N . PRO B 1 149 ? -1.859 1.963 24.969 1 86.25 149 PRO B N 1
ATOM 3418 C CA . PRO B 1 149 ? -0.811 2.986 24.984 1 86.25 149 PRO B CA 1
ATOM 3419 C C . PRO B 1 149 ? -0.026 3.008 26.297 1 86.25 149 PRO B C 1
ATOM 3421 O O . PRO B 1 149 ? -0.606 2.836 27.359 1 86.25 149 PRO B O 1
ATOM 3424 N N . ASN B 1 150 ? 1.238 3.039 26.188 1 90.31 150 ASN B N 1
ATOM 3425 C CA . ASN B 1 150 ? 2.154 3.209 27.297 1 90.31 150 ASN B CA 1
ATOM 3426 C C . ASN B 1 150 ? 2.723 4.625 27.359 1 90.31 150 ASN B C 1
ATOM 3428 O O . ASN B 1 150 ? 3.613 4.969 26.578 1 90.31 150 ASN B O 1
ATOM 3432 N N . PRO B 1 151 ? 2.279 5.461 28.297 1 90.31 151 PRO B N 1
ATOM 3433 C CA . PRO B 1 151 ? 2.756 6.844 28.375 1 90.31 151 PRO B CA 1
ATOM 3434 C C . PRO B 1 151 ? 4.27 6.941 28.547 1 90.31 151 PRO B C 1
ATOM 3436 O O . PRO B 1 151 ? 4.883 7.934 28.156 1 90.31 151 PRO B O 1
ATOM 3439 N N . ALA B 1 152 ? 4.848 5.918 29.172 1 92.75 152 ALA B N 1
ATOM 3440 C CA . ALA B 1 152 ? 6.289 5.914 29.422 1 92.75 152 ALA B CA 1
ATOM 3441 C C . ALA B 1 152 ? 7.07 5.637 28.141 1 92.75 152 ALA B C 1
ATOM 3443 O O . ALA B 1 152 ? 8.266 5.93 28.062 1 92.75 152 ALA B O 1
ATOM 3444 N N . ASP B 1 153 ? 6.426 5.094 27.172 1 94.38 153 ASP B N 1
ATOM 3445 C CA . ASP B 1 153 ? 7.051 4.809 25.891 1 94.38 153 ASP B CA 1
ATOM 3446 C C . ASP B 1 153 ? 6.094 5.105 24.734 1 94.38 153 ASP B C 1
ATOM 3448 O O . ASP B 1 153 ? 5.625 4.191 24.047 1 94.38 153 ASP B O 1
ATOM 3452 N N . PRO B 1 154 ? 5.906 6.371 24.438 1 94.62 154 PRO B N 1
ATOM 3453 C CA . PRO B 1 154 ? 4.922 6.777 23.438 1 94.62 154 PRO B CA 1
ATOM 3454 C C . PRO B 1 154 ? 5.297 6.32 22.016 1 94.62 154 PRO B C 1
ATOM 3456 O O . PRO B 1 154 ? 4.465 6.359 21.109 1 94.62 154 PRO B O 1
ATOM 3459 N N . LEU B 1 155 ? 6.543 5.875 21.859 1 94.88 155 LEU B N 1
ATOM 3460 C CA . LEU B 1 155 ? 6.996 5.488 20.531 1 94.88 155 LEU B CA 1
ATOM 3461 C C . LEU B 1 155 ? 7.004 3.973 20.375 1 94.88 155 LEU B C 1
ATOM 3463 O O . LEU B 1 155 ? 7.473 3.447 19.359 1 94.88 155 LEU B O 1
ATOM 3467 N N . MET B 1 156 ? 6.477 3.242 21.406 1 93.19 156 MET B N 1
ATOM 3468 C CA . MET B 1 156 ? 6.367 1.79 21.312 1 93.19 156 MET B CA 1
ATOM 3469 C C . MET B 1 156 ? 5.484 1.39 20.125 1 93.19 156 MET B C 1
ATOM 3471 O O . MET B 1 156 ? 4.414 1.966 19.922 1 93.19 156 MET B O 1
ATOM 3475 N N . PRO B 1 157 ? 5.953 0.428 19.281 1 92.75 157 PRO B N 1
ATOM 3476 C CA . PRO B 1 157 ? 5.156 0.016 18.125 1 92.75 157 PRO B CA 1
ATOM 3477 C C . PRO B 1 157 ? 3.75 -0.44 18.5 1 92.75 157 PRO B C 1
ATOM 3479 O O . PRO B 1 157 ? 3.564 -1.073 19.547 1 92.75 157 PRO B O 1
ATOM 3482 N N . ASN B 1 158 ? 2.771 -0.153 17.719 1 94.56 158 ASN B N 1
ATOM 3483 C CA . ASN B 1 158 ? 1.371 -0.506 17.922 1 94.56 158 ASN B CA 1
ATOM 3484 C C . ASN B 1 158 ? 0.607 -0.58 16.609 1 94.56 158 ASN B C 1
ATOM 3486 O O . ASN B 1 158 ? 1.188 -0.394 15.531 1 94.56 158 ASN B O 1
ATOM 3490 N N . LEU B 1 159 ? -0.657 -0.884 16.656 1 92.81 159 LEU B N 1
ATOM 3491 C CA . LEU B 1 159 ? -1.466 -1.03 15.445 1 92.81 159 LEU B CA 1
ATOM 3492 C C . LEU B 1 159 ? -2.551 0.04 15.391 1 92.81 159 LEU B C 1
ATOM 3494 O O . LEU B 1 159 ? -3.154 0.259 14.336 1 92.81 159 LEU B O 1
ATOM 3498 N N . TYR B 1 160 ? -2.734 0.662 16.531 1 95.69 160 TYR B N 1
ATOM 3499 C CA . TYR B 1 160 ? -3.803 1.651 16.625 1 95.69 160 TYR B CA 1
ATOM 3500 C C . TYR B 1 160 ? -3.506 2.676 17.719 1 95.69 160 TYR B C 1
ATOM 3502 O O . TYR B 1 160 ? -2.916 2.344 18.75 1 95.69 160 TYR B O 1
ATOM 3510 N N . TRP B 1 161 ? -3.922 3.949 17.484 1 96.62 161 TRP B N 1
ATOM 3511 C CA . TRP B 1 161 ? -3.771 5.051 18.438 1 96.62 161 TRP B CA 1
ATOM 3512 C C . TRP B 1 161 ? -5.074 5.832 18.562 1 96.62 161 TRP B C 1
ATOM 3514 O O . TRP B 1 161 ? -5.574 6.398 17.594 1 96.62 161 TRP B O 1
ATOM 3524 N N . SER B 1 162 ? -5.562 5.957 19.781 1 95.5 162 SER B N 1
ATOM 3525 C CA . SER B 1 162 ? -6.883 6.531 20.016 1 95.5 162 SER B CA 1
ATOM 3526 C C . SER B 1 162 ? -6.895 8.023 19.719 1 95.5 162 SER B C 1
ATOM 3528 O O . SER B 1 162 ? -7.953 8.617 19.5 1 95.5 162 SER B O 1
ATOM 3530 N N . ASN B 1 163 ? -5.73 8.672 19.734 1 96.5 163 ASN B N 1
ATOM 3531 C CA . ASN B 1 163 ? -5.645 10.094 19.438 1 96.5 163 ASN B CA 1
ATOM 3532 C C . ASN B 1 163 ? -5.367 10.344 17.969 1 96.5 163 ASN B C 1
ATOM 3534 O O . ASN B 1 163 ? -4.707 11.32 17.609 1 96.5 163 ASN B O 1
ATOM 3538 N N . GLU B 1 164 ? -5.879 9.469 17.031 1 98 164 GLU B N 1
ATOM 3539 C CA . GLU B 1 164 ? -5.645 9.539 15.602 1 98 164 GLU B CA 1
ATOM 3540 C C . GLU B 1 164 ? -6.492 10.641 14.961 1 98 164 GLU B C 1
ATOM 3542 O O . GLU B 1 164 ? -6.172 11.125 13.875 1 98 164 GLU B O 1
ATOM 3547 N N . LEU B 1 165 ? -7.562 11.117 15.57 1 98.38 165 LEU B N 1
ATOM 3548 C CA . LEU B 1 165 ? -8.508 12.055 14.977 1 98.38 165 LEU B CA 1
ATOM 3549 C C . LEU B 1 165 ? -7.863 13.43 14.789 1 98.38 165 LEU B C 1
ATOM 3551 O O . LEU B 1 165 ? -7.02 13.836 15.586 1 98.38 165 LEU B O 1
ATOM 3555 N N . PRO B 1 166 ? -8.227 14.125 13.68 1 98.56 166 PRO B N 1
ATOM 3556 C CA . PRO B 1 166 ? -7.812 15.523 13.602 1 98.56 166 PRO B CA 1
ATOM 3557 C C . PRO B 1 166 ? -8.5 16.406 14.648 1 98.56 166 PRO B C 1
ATOM 3559 O O . PRO B 1 166 ? -9.57 16.047 15.148 1 98.56 166 PRO B O 1
ATOM 3562 N N . GLU B 1 167 ? -7.852 17.484 14.961 1 97.88 167 GLU B N 1
ATOM 3563 C CA . GLU B 1 167 ? -8.398 18.438 15.922 1 97.88 167 GLU B CA 1
ATOM 3564 C C . GLU B 1 167 ? -8.414 19.844 15.336 1 97.88 167 GLU B C 1
ATOM 3566 O O . GLU B 1 167 ? -7.449 20.266 14.703 1 97.88 167 GLU B O 1
ATOM 3571 N N . PHE B 1 168 ? -9.578 20.438 15.508 1 98.62 168 PHE B N 1
ATOM 3572 C CA . PHE B 1 168 ? -9.633 21.859 15.156 1 98.62 168 PHE B CA 1
ATOM 3573 C C . PHE B 1 168 ? -8.938 22.703 16.219 1 98.62 168 PHE B C 1
ATOM 3575 O O . PHE B 1 168 ? -9.227 22.578 17.406 1 98.62 168 PHE B O 1
ATOM 3582 N N . ASN B 1 169 ? -8.008 23.484 15.844 1 98.06 169 ASN B N 1
ATOM 3583 C CA . ASN B 1 169 ? -7.25 24.328 16.766 1 98.06 169 ASN B CA 1
ATOM 3584 C C . ASN B 1 169 ? -7.25 25.781 16.312 1 98.06 169 ASN B C 1
ATOM 3586 O O . ASN B 1 169 ? -6.371 26.203 15.555 1 98.06 169 ASN B O 1
ATOM 3590 N N . LYS B 1 170 ? -8.148 26.531 16.828 1 97.25 170 LYS B N 1
ATOM 3591 C CA . LYS B 1 170 ? -8.336 27.922 16.422 1 97.25 170 LYS B CA 1
ATOM 3592 C C . LYS B 1 170 ? -7.125 28.766 16.812 1 97.25 170 LYS B C 1
ATOM 3594 O O . LYS B 1 170 ? -6.75 29.688 16.078 1 97.25 170 LYS B O 1
ATOM 3599 N N . GLU B 1 171 ? -6.547 28.453 17.969 1 96.5 171 GLU B N 1
ATOM 3600 C CA . GLU B 1 171 ? -5.379 29.203 18.438 1 96.5 171 GLU B CA 1
ATOM 3601 C C . GLU B 1 171 ? -4.227 29.094 17.438 1 96.5 171 GLU B C 1
ATOM 3603 O O . GLU B 1 171 ? -3.59 30.094 17.109 1 96.5 171 GLU B O 1
ATOM 3608 N N . LYS B 1 172 ? -3.988 27.891 16.969 1 96.88 172 LYS B N 1
ATOM 3609 C CA . LYS B 1 172 ? -2.918 27.703 15.992 1 96.88 172 LYS B CA 1
ATOM 3610 C C . LYS B 1 172 ? -3.248 28.375 14.664 1 96.88 172 LYS B C 1
ATOM 3612 O O . LYS B 1 172 ? -2.375 28.969 14.031 1 96.88 172 LYS B O 1
ATOM 3617 N N . LEU B 1 173 ? -4.488 28.344 14.266 1 98 173 LEU B N 1
ATOM 3618 C CA . LEU B 1 173 ? -4.902 28.984 13.023 1 98 173 LEU B CA 1
ATOM 3619 C C . LEU B 1 173 ? -4.75 30.5 13.125 1 98 173 LEU B C 1
ATOM 3621 O O . LEU B 1 173 ? -4.328 31.156 12.172 1 98 173 LEU B O 1
ATOM 3625 N N . ASN B 1 174 ? -5.07 31.016 14.289 1 96.88 174 ASN B N 1
ATOM 3626 C CA . ASN B 1 174 ? -4.895 32.438 14.508 1 96.88 174 ASN B CA 1
ATOM 3627 C C . ASN B 1 174 ? -3.43 32.844 14.391 1 96.88 174 ASN B C 1
ATOM 3629 O O . ASN B 1 174 ? -3.113 33.875 13.797 1 96.88 174 ASN B O 1
ATOM 3633 N N . ALA B 1 175 ? -2.625 32.031 15.023 1 96.5 175 ALA B N 1
ATOM 3634 C CA . ALA B 1 175 ? -1.194 32.312 14.945 1 96.5 175 ALA B CA 1
ATOM 3635 C C . ALA B 1 175 ? -0.704 32.281 13.5 1 96.5 175 ALA B C 1
ATOM 3637 O O . ALA B 1 175 ? 0.101 33.125 13.094 1 96.5 175 ALA B O 1
ATOM 3638 N N . ILE B 1 176 ? -1.181 31.359 12.703 1 96.81 176 ILE B N 1
ATOM 3639 C CA . ILE B 1 176 ? -0.803 31.219 11.305 1 96.81 176 ILE B CA 1
ATOM 3640 C C . ILE B 1 176 ? -1.322 32.406 10.5 1 96.81 176 ILE B C 1
ATOM 3642 O O . ILE B 1 176 ? -0.596 32.969 9.688 1 96.81 176 ILE B O 1
ATOM 3646 N N . ASP B 1 177 ? -2.525 32.781 10.781 1 94.56 177 ASP B N 1
ATOM 3647 C CA . ASP B 1 177 ? -3.17 33.906 10.094 1 94.56 177 ASP B CA 1
ATOM 3648 C C . ASP B 1 177 ? -2.357 35.188 10.25 1 94.56 177 ASP B C 1
ATOM 3650 O O . ASP B 1 177 ? -2.295 36 9.328 1 94.56 177 ASP B O 1
ATOM 3654 N N . GLN B 1 178 ? -1.709 35.344 11.312 1 92.69 178 GLN B N 1
ATOM 3655 C CA . GLN B 1 178 ? -0.943 36.562 11.609 1 92.69 178 GLN B CA 1
ATOM 3656 C C . GLN B 1 178 ? 0.36 36.594 10.812 1 92.69 178 GLN B C 1
ATOM 3658 O O . GLN B 1 178 ? 0.952 37.656 10.625 1 92.69 178 GLN B O 1
ATOM 3663 N N . GLN B 1 179 ? 0.694 35.438 10.281 1 92.44 179 GLN B N 1
ATOM 3664 C CA . GLN B 1 179 ? 2.049 35.375 9.742 1 92.44 179 GLN B CA 1
ATOM 3665 C C . GLN B 1 179 ? 2.041 34.906 8.281 1 92.44 179 GLN B C 1
ATOM 3667 O O . GLN B 1 179 ? 3 35.156 7.551 1 92.44 179 GLN B O 1
ATOM 3672 N N . CYS B 1 180 ? 1.012 34.25 7.93 1 92.81 180 CYS B N 1
ATOM 3673 C CA . CYS B 1 180 ? 1.042 33.562 6.641 1 92.81 180 CYS B CA 1
ATOM 3674 C C . CYS B 1 180 ? -0.27 33.75 5.887 1 92.81 180 CYS B C 1
ATOM 3676 O O . CYS B 1 180 ? -1.326 33.906 6.504 1 92.81 180 CYS B O 1
ATOM 3678 N N . ALA B 1 181 ? -0.141 33.844 4.617 1 97.06 181 ALA B N 1
ATOM 3679 C CA . ALA B 1 181 ? -1.29 33.719 3.725 1 97.06 181 ALA B CA 1
ATOM 3680 C C . ALA B 1 181 ? -1.316 32.312 3.078 1 97.06 181 ALA B C 1
ATOM 3682 O O . ALA B 1 181 ? -0.559 32.062 2.141 1 97.06 181 ALA B O 1
ATOM 3683 N N . VAL B 1 182 ? -2.217 31.516 3.525 1 98.62 182 VAL B N 1
ATOM 3684 C CA . VAL B 1 182 ? -2.264 30.109 3.115 1 98.62 182 VAL B CA 1
ATOM 3685 C C . VAL B 1 182 ? -2.941 30 1.754 1 98.62 182 VAL B C 1
ATOM 3687 O O . VAL B 1 182 ? -4.062 30.469 1.568 1 98.62 182 VAL B O 1
ATOM 3690 N N . ASP B 1 183 ? -2.25 29.391 0.792 1 98.75 183 ASP B N 1
ATOM 3691 C CA . ASP B 1 183 ? -2.865 29.219 -0.521 1 98.75 183 ASP B CA 1
ATOM 3692 C C . ASP B 1 183 ? -3.129 27.734 -0.807 1 98.75 183 ASP B C 1
ATOM 3694 O O . ASP B 1 183 ? -3.875 27.406 -1.729 1 98.75 183 ASP B O 1
ATOM 3698 N N . THR B 1 184 ? -2.553 26.844 -0.027 1 98.88 184 THR B N 1
ATOM 3699 C CA . THR B 1 184 ? -2.691 25.406 -0.207 1 98.88 184 THR B CA 1
ATOM 3700 C C . THR B 1 184 ? -2.852 24.703 1.14 1 98.88 184 THR B C 1
ATOM 3702 O O . THR B 1 184 ? -2.213 25.094 2.123 1 98.88 184 THR B O 1
ATOM 3705 N N . VAL B 1 185 ? -3.715 23.703 1.195 1 98.88 185 VAL B N 1
ATOM 3706 C CA . VAL B 1 185 ? -3.881 22.859 2.383 1 98.88 185 VAL B CA 1
ATOM 3707 C C . VAL B 1 185 ? -3.617 21.406 2.029 1 98.88 185 VAL B C 1
ATOM 3709 O O . VAL B 1 185 ? -4.047 20.922 0.977 1 98.88 185 VAL B O 1
ATOM 3712 N N . ILE B 1 186 ? -2.828 20.703 2.844 1 98.88 186 ILE B N 1
ATOM 3713 C CA . ILE B 1 186 ? -2.643 19.266 2.742 1 98.88 186 ILE B CA 1
ATOM 3714 C C . ILE B 1 186 ? -3.104 18.594 4.031 1 98.88 186 ILE B C 1
ATOM 3716 O O . ILE B 1 186 ? -2.594 18.891 5.113 1 98.88 186 ILE B O 1
ATOM 3720 N N . THR B 1 187 ? -4.102 17.781 3.922 1 98.81 187 THR B N 1
ATOM 3721 C CA . THR B 1 187 ? -4.648 17 5.031 1 98.81 187 THR B CA 1
ATOM 3722 C C . THR B 1 187 ? -4.652 15.516 4.703 1 98.81 187 THR B C 1
ATOM 3724 O O . THR B 1 187 ? -4.254 15.117 3.609 1 98.81 187 THR B O 1
ATOM 3727 N N . HIS B 1 188 ? -4.973 14.688 5.676 1 98.44 188 HIS B N 1
ATOM 3728 C CA . HIS B 1 188 ? -5.133 13.266 5.383 1 98.44 188 HIS B CA 1
ATOM 3729 C C . HIS B 1 188 ? -6.57 12.945 4.977 1 98.44 188 HIS B C 1
ATOM 3731 O O . HIS B 1 188 ? -6.797 12.234 3.996 1 98.44 188 HIS B O 1
ATOM 3737 N N . THR B 1 189 ? -7.5 13.516 5.723 1 97.25 189 THR B N 1
ATOM 3738 C CA . THR B 1 189 ? -8.898 13.422 5.328 1 97.25 189 THR B CA 1
ATOM 3739 C C . THR B 1 189 ? -9.367 14.711 4.66 1 97.25 189 THR B C 1
ATOM 3741 O O . THR B 1 189 ? -8.547 15.57 4.316 1 97.25 189 THR B O 1
ATOM 3744 N N . SER B 1 190 ? -10.719 14.852 4.387 1 96.81 190 SER B N 1
ATOM 3745 C CA . SER B 1 190 ? -11.156 15.961 3.547 1 96.81 190 SER B CA 1
ATOM 3746 C C . SER B 1 190 ? -12.445 16.578 4.078 1 96.81 190 SER B C 1
ATOM 3748 O O . SER B 1 190 ? -13.133 15.984 4.91 1 96.81 190 SER B O 1
ATOM 3750 N N . PRO B 1 191 ? -12.742 17.781 3.643 1 97 191 PRO B N 1
ATOM 3751 C CA . PRO B 1 191 ? -14.023 18.391 3.988 1 97 191 PRO B CA 1
ATOM 3752 C C . PRO B 1 191 ? -15.219 17.531 3.572 1 97 191 PRO B C 1
ATOM 3754 O O . PRO B 1 191 ? -15.102 16.688 2.674 1 97 191 PRO B O 1
ATOM 3757 N N . SER B 1 192 ? -16.359 17.781 4.23 1 95 192 SER B N 1
ATOM 3758 C CA . SER B 1 192 ? -17.531 16.938 4.059 1 95 192 SER B CA 1
ATOM 3759 C C . SER B 1 192 ? -18.141 17.109 2.668 1 95 192 SER B C 1
ATOM 3761 O O . SER B 1 192 ? -18.844 16.234 2.18 1 95 192 SER B O 1
ATOM 3763 N N . PHE B 1 193 ? -17.844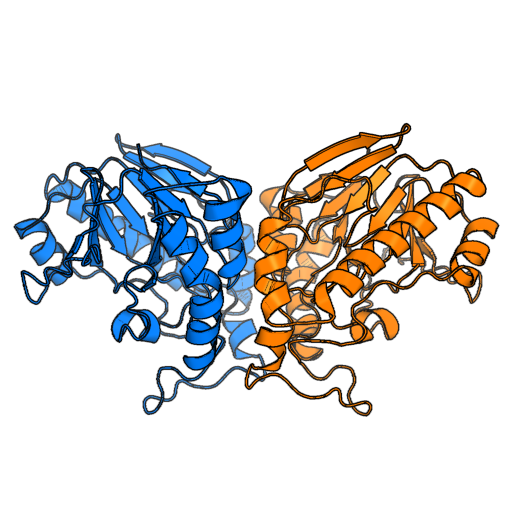 18.219 1.982 1 94.06 193 PHE B N 1
ATOM 3764 C CA . PHE B 1 193 ? -18.453 18.484 0.685 1 94.06 193 PHE B CA 1
ATOM 3765 C C . PHE B 1 193 ? -17.625 17.859 -0.437 1 94.06 193 PHE B C 1
ATOM 3767 O O . PHE B 1 193 ? -18.031 17.891 -1.601 1 94.06 193 PHE B O 1
ATOM 3774 N N . CYS B 1 194 ? -16.438 17.344 -0.098 1 90.88 194 CYS B N 1
ATOM 3775 C CA . CYS B 1 194 ? -15.664 16.578 -1.072 1 90.88 194 CYS B CA 1
ATOM 3776 C C . CYS B 1 194 ? -16.203 15.172 -1.218 1 90.88 194 CYS B C 1
ATOM 3778 O O . CYS B 1 194 ? -16.844 14.648 -0.302 1 90.88 194 CYS B O 1
ATOM 3780 N N . GLU B 1 195 ? -15.969 14.625 -2.408 1 67.56 195 GLU B N 1
ATOM 3781 C CA . GLU B 1 195 ? -16.531 13.32 -2.744 1 67.56 195 GLU B CA 1
ATOM 3782 C C . GLU B 1 195 ? -16.141 12.266 -1.72 1 67.56 195 GLU B C 1
ATOM 3784 O O . GLU B 1 195 ? -14.992 12.242 -1.259 1 67.56 195 GLU B O 1
ATOM 3789 N N . LEU B 1 196 ? -17.188 11.758 -0.986 1 62.09 196 LEU B N 1
ATOM 3790 C CA . LEU B 1 196 ? -16.922 10.594 -0.147 1 62.09 196 LEU B CA 1
ATOM 3791 C C . LEU B 1 196 ? -17.266 9.305 -0.878 1 62.09 196 LEU B C 1
ATOM 3793 O O . LEU B 1 196 ? -18.188 9.281 -1.697 1 62.09 196 LEU B O 1
ATOM 3797 N N . SER B 1 197 ? -16.328 8.508 -1.172 1 56.66 197 SER B N 1
ATOM 3798 C CA . SER B 1 197 ? -16.781 7.27 -1.793 1 56.66 197 SER B CA 1
ATOM 3799 C C . SER B 1 197 ? -18.062 6.762 -1.149 1 56.66 197 SER B C 1
ATOM 3801 O O . SER B 1 197 ? -18.578 7.379 -0.215 1 56.66 197 SER B O 1
ATOM 3803 N N . SER B 1 198 ? -18.219 5.324 -0.715 1 59.03 198 SER B N 1
ATOM 3804 C CA . SER B 1 198 ? -19.438 4.531 -0.6 1 59.03 198 SER B CA 1
ATOM 3805 C C . SER B 1 198 ? -19.875 4.398 0.854 1 59.03 198 SER B C 1
ATOM 3807 O O . SER B 1 198 ? -19.141 3.869 1.687 1 59.03 198 SER B O 1
ATOM 3809 N N . HIS B 1 199 ? -20.891 5.07 1.297 1 60.88 199 HIS B N 1
ATOM 3810 C CA . HIS B 1 199 ? -21.609 4.918 2.557 1 60.88 199 HIS B CA 1
ATOM 3811 C C . HIS B 1 199 ? -21.781 3.445 2.916 1 60.88 199 HIS B C 1
ATOM 3813 O O . HIS B 1 199 ? -21.656 3.066 4.082 1 60.88 199 HIS B O 1
ATOM 3819 N N . ASN B 1 200 ? -22.062 2.742 1.967 1 64.94 200 ASN B N 1
ATOM 3820 C CA . ASN B 1 200 ? -22.359 1.333 2.205 1 64.94 200 ASN B CA 1
ATOM 3821 C C . ASN B 1 200 ? -21.156 0.604 2.797 1 64.94 200 ASN B C 1
ATOM 3823 O O . ASN B 1 200 ? -21.312 -0.26 3.66 1 64.94 200 ASN B O 1
ATOM 3827 N N . PHE B 1 201 ? -20.062 0.977 2.529 1 76.62 201 PHE B N 1
ATOM 3828 C CA . PHE B 1 201 ? -18.859 0.325 3.041 1 76.62 201 PHE B CA 1
ATOM 3829 C C . PHE B 1 201 ? -18.656 0.66 4.512 1 76.62 201 PHE B C 1
ATOM 3831 O O . PHE B 1 201 ? -18.359 -0.225 5.32 1 76.62 201 PHE B O 1
ATOM 3838 N N . LEU B 1 202 ? -19.031 1.841 4.883 1 83 202 LEU B N 1
ATOM 3839 C CA . LEU B 1 202 ? -18.844 2.297 6.254 1 83 202 LEU B CA 1
ATOM 3840 C C . LEU B 1 202 ? -19.812 1.6 7.199 1 83 202 LEU B C 1
ATOM 3842 O O . LEU B 1 202 ? -19.469 1.327 8.352 1 83 202 LEU B O 1
ATOM 3846 N N . GLU B 1 203 ? -20.969 1.245 6.688 1 81.75 203 GLU B N 1
ATOM 3847 C CA . GLU B 1 203 ? -22.016 0.644 7.52 1 81.75 203 GLU B CA 1
ATOM 3848 C C . GLU B 1 203 ? -21.594 -0.734 8.023 1 81.75 203 GLU B C 1
ATOM 3850 O O . GLU B 1 203 ? -21.891 -1.107 9.156 1 81.75 203 GLU B O 1
ATOM 3855 N N . SER B 1 204 ? -20.938 -1.434 7.223 1 80.56 204 SER B N 1
ATOM 3856 C CA . SER B 1 204 ? -20.5 -2.764 7.621 1 80.56 204 SER B CA 1
ATOM 3857 C C . SER B 1 204 ? -19.484 -2.691 8.758 1 80.56 204 SER B C 1
ATOM 3859 O O . SER B 1 204 ? -19.484 -3.539 9.656 1 80.56 204 SER B O 1
ATOM 3861 N N . TRP B 1 205 ? -18.688 -1.688 8.703 1 86.19 205 TRP B N 1
ATOM 3862 C CA . TRP B 1 205 ? -17.703 -1.487 9.773 1 86.19 205 TRP B CA 1
ATOM 3863 C C . TRP B 1 205 ? -18.375 -0.979 11.039 1 86.19 205 TRP B C 1
ATOM 3865 O O . TRP B 1 205 ? -17.984 -1.341 12.148 1 86.19 205 TRP B O 1
ATOM 3875 N N . ALA B 1 206 ? -19.391 -0.228 10.836 1 89.62 206 ALA B N 1
ATOM 3876 C CA . ALA B 1 206 ? -20.078 0.417 11.953 1 89.62 206 ALA B CA 1
ATOM 3877 C C . ALA B 1 206 ? -20.828 -0.606 12.797 1 89.62 206 ALA B C 1
ATOM 3879 O O . ALA B 1 206 ? -21.125 -0.356 13.969 1 89.62 206 ALA B O 1
ATOM 3880 N N . THR B 1 207 ? -21.094 -1.819 12.25 1 88.06 207 THR B N 1
ATOM 3881 C CA . THR B 1 207 ? -21.766 -2.873 12.992 1 88.06 207 THR B CA 1
ATOM 3882 C C . THR B 1 207 ? -20.922 -3.342 14.172 1 88.06 207 THR B C 1
ATOM 3884 O O . THR B 1 207 ? -21.438 -3.838 15.164 1 88.06 207 THR B O 1
ATOM 3887 N N . HIS B 1 208 ? -19.609 -3.09 14.117 1 87.75 208 HIS B N 1
ATOM 3888 C CA . HIS B 1 208 ? -18.703 -3.586 15.148 1 87.75 208 HIS B CA 1
ATOM 3889 C C . HIS B 1 208 ? -18.062 -2.436 15.922 1 87.75 208 HIS B C 1
ATOM 3891 O O . HIS B 1 208 ? -17.156 -2.652 16.734 1 87.75 208 HIS B O 1
ATOM 3897 N N . ASP B 1 209 ? -18.5 -1.252 15.672 1 93.38 209 ASP B N 1
ATOM 3898 C CA . ASP B 1 209 ? -17.953 -0.038 16.266 1 93.38 209 ASP B CA 1
ATOM 3899 C C . ASP B 1 209 ? -19.016 1.055 16.359 1 93.38 209 ASP B C 1
ATOM 3901 O O . ASP B 1 209 ? -19.203 1.827 15.422 1 93.38 209 ASP B O 1
ATOM 3905 N N . ALA B 1 210 ? -19.641 1.205 17.531 1 94.19 210 ALA B N 1
ATOM 3906 C CA . ALA B 1 210 ? -20.812 2.059 17.719 1 94.19 210 ALA B CA 1
ATOM 3907 C C . ALA B 1 210 ? -20.453 3.529 17.516 1 94.19 210 ALA B C 1
ATOM 3909 O O . ALA B 1 210 ? -21.297 4.336 17.141 1 94.19 210 ALA B O 1
ATOM 3910 N N . ASP B 1 211 ? -19.172 3.898 17.719 1 96.12 211 ASP B N 1
ATOM 3911 C CA . ASP B 1 211 ? -18.75 5.297 17.656 1 96.12 211 ASP B CA 1
ATOM 3912 C C . ASP B 1 211 ? -18.203 5.652 16.281 1 96.12 211 ASP B C 1
ATOM 3914 O O . ASP B 1 211 ? -17.906 6.816 16 1 96.12 211 ASP B O 1
ATOM 3918 N N . LEU B 1 212 ? -18.094 4.688 15.336 1 95.44 212 LEU B N 1
ATOM 3919 C CA . LEU B 1 212 ? -17.375 4.859 14.086 1 95.44 212 LEU B CA 1
ATOM 3920 C C . LEU B 1 212 ? -17.984 5.965 13.242 1 95.44 212 LEU B C 1
ATOM 3922 O O . LEU B 1 212 ? -17.281 6.855 12.758 1 95.44 212 LEU B O 1
ATOM 3926 N N . LEU B 1 213 ? -19.328 5.902 13.078 1 94.25 213 LEU B N 1
ATOM 3927 C CA . LEU B 1 213 ? -20 6.859 12.203 1 94.25 213 LEU B CA 1
ATOM 3928 C C . LEU B 1 213 ? -19.859 8.281 12.742 1 94.25 213 LEU B C 1
ATOM 3930 O O . LEU B 1 213 ? -19.672 9.227 11.969 1 94.25 213 LEU B O 1
ATOM 3934 N N . ASP B 1 214 ? -19.922 8.445 14.039 1 96.06 214 ASP B N 1
ATOM 3935 C CA . ASP B 1 214 ? -19.75 9.758 14.656 1 96.06 214 ASP B CA 1
ATOM 3936 C C . ASP B 1 214 ? -18.312 10.273 14.453 1 96.06 214 ASP B C 1
ATOM 3938 O O . ASP B 1 214 ? -18.109 11.453 14.164 1 96.06 214 ASP B O 1
ATOM 3942 N N . ASP B 1 215 ? -17.359 9.406 14.609 1 96.75 215 ASP B N 1
ATOM 3943 C CA . ASP B 1 215 ? -15.961 9.797 14.445 1 96.75 215 ASP B CA 1
ATOM 3944 C C . ASP B 1 215 ? -15.664 10.188 13 1 96.75 215 ASP B C 1
ATOM 3946 O O . ASP B 1 215 ? -14.93 11.141 12.75 1 96.75 215 ASP B O 1
ATOM 3950 N N . VAL B 1 216 ? -16.234 9.453 12.062 1 95.12 216 VAL B N 1
ATOM 3951 C CA . VAL B 1 216 ? -16.062 9.75 10.648 1 95.12 216 VAL B CA 1
ATOM 3952 C C . VAL B 1 216 ? -16.688 11.109 10.328 1 95.12 216 VAL B C 1
ATOM 3954 O O . VAL B 1 216 ? -16.125 11.906 9.578 1 95.12 216 VAL B O 1
ATOM 3957 N N . ARG B 1 217 ? -17.859 11.375 10.898 1 94.75 217 ARG B N 1
ATOM 3958 C CA . ARG B 1 217 ? -18.5 12.68 10.719 1 94.75 217 ARG B CA 1
ATOM 3959 C C . ARG B 1 217 ? -17.641 13.789 11.32 1 94.75 217 ARG B C 1
ATOM 3961 O O . ARG B 1 217 ? -17.469 14.852 10.711 1 94.75 217 ARG B O 1
ATOM 3968 N N . TYR B 1 218 ? -17.141 13.539 12.469 1 97.19 218 TYR B N 1
ATOM 3969 C CA . TYR B 1 218 ? -16.344 14.531 13.188 1 97.19 218 TYR B CA 1
ATOM 3970 C C . TYR B 1 218 ? -15.094 14.906 12.391 1 97.19 218 TYR B C 1
ATOM 3972 O O . TYR B 1 218 ? -14.75 16.078 12.289 1 97.19 218 TYR B O 1
ATOM 3980 N N . GLU B 1 219 ? -14.367 13.898 11.82 1 97.19 219 GLU B N 1
ATOM 3981 C CA . GLU B 1 219 ? -13.141 14.211 11.102 1 97.19 219 GLU B CA 1
ATOM 3982 C C . GLU B 1 219 ? -13.406 15.133 9.922 1 97.19 219 GLU B C 1
ATOM 3984 O O . GLU B 1 219 ? -12.617 16.031 9.641 1 97.19 219 GLU B O 1
ATOM 3989 N N . ARG B 1 220 ? -14.523 14.961 9.297 1 96.38 220 ARG B N 1
ATOM 3990 C CA . ARG B 1 220 ? -14.875 15.805 8.164 1 96.38 220 ARG B CA 1
ATOM 3991 C C . ARG B 1 220 ? -15.289 17.203 8.633 1 96.38 220 ARG B C 1
ATOM 3993 O O . ARG B 1 220 ? -14.984 18.203 7.973 1 96.38 220 ARG B O 1
ATOM 4000 N N . GLN B 1 221 ? -15.977 17.234 9.742 1 97.75 221 GLN B N 1
ATOM 4001 C CA . GLN B 1 221 ? -16.375 18.516 10.32 1 97.75 221 GLN B CA 1
ATOM 4002 C C . GLN B 1 221 ? -15.164 19.375 10.656 1 97.75 221 GLN B C 1
ATOM 4004 O O . GLN B 1 221 ? -15.188 20.594 10.484 1 97.75 221 GLN B O 1
ATOM 4009 N N . VAL B 1 222 ? -14.156 18.734 11.156 1 98.75 222 VAL B N 1
ATOM 4010 C CA . VAL B 1 222 ? -12.93 19.453 11.477 1 98.75 222 VAL B CA 1
ATOM 4011 C C . VAL B 1 222 ? -12.359 20.094 10.211 1 98.75 222 VAL B C 1
ATOM 4013 O O . VAL B 1 222 ? -11.93 21.25 10.234 1 98.75 222 VAL B O 1
ATOM 4016 N N . MET B 1 223 ? -12.383 19.391 9.055 1 98.5 223 MET B N 1
ATOM 4017 C CA . MET B 1 223 ? -11.898 19.938 7.785 1 98.5 223 MET B CA 1
ATOM 4018 C C . MET B 1 223 ? -12.781 21.094 7.312 1 98.5 223 MET B C 1
ATOM 4020 O O . MET B 1 223 ? -12.281 22.078 6.773 1 98.5 223 MET B O 1
ATOM 4024 N N . ASP B 1 224 ? -14.102 20.938 7.559 1 98.44 224 ASP B N 1
ATOM 4025 C CA . ASP B 1 224 ? -15.016 22.016 7.23 1 98.44 224 ASP B CA 1
ATOM 4026 C C . ASP B 1 224 ? -14.672 23.281 8.016 1 98.44 224 ASP B C 1
ATOM 4028 O O . ASP B 1 224 ? -14.68 24.391 7.465 1 98.44 224 ASP B O 1
ATOM 4032 N N . GLN B 1 225 ? -14.359 23.078 9.266 1 98.81 225 GLN B N 1
ATOM 4033 C CA . GLN B 1 225 ? -14.047 24.203 10.133 1 98.81 225 GLN B CA 1
ATOM 4034 C C . GLN B 1 225 ? -12.758 24.906 9.688 1 98.81 225 GLN B C 1
ATOM 4036 O O . GLN B 1 225 ? -12.672 26.125 9.703 1 98.81 225 GLN B O 1
ATOM 4041 N N . ILE B 1 226 ? -11.797 24.109 9.305 1 98.81 226 ILE B N 1
ATOM 4042 C CA . ILE B 1 226 ? -10.547 24.688 8.82 1 98.81 226 ILE B CA 1
ATOM 4043 C C . ILE B 1 226 ? -10.805 25.469 7.535 1 98.81 226 ILE B C 1
ATOM 4045 O O . ILE B 1 226 ? -10.328 26.594 7.387 1 98.81 226 ILE B O 1
ATOM 4049 N N . TYR B 1 227 ? -11.555 24.891 6.668 1 98.62 227 TYR B N 1
ATOM 4050 C CA . TYR B 1 227 ? -11.93 25.547 5.426 1 98.62 227 TYR B CA 1
ATOM 4051 C C . TYR B 1 227 ? -12.633 26.875 5.711 1 98.62 227 TYR B C 1
ATOM 4053 O O . TYR B 1 227 ? -12.258 27.906 5.152 1 98.62 227 TYR B O 1
ATOM 4061 N N . ASP B 1 228 ? -13.602 26.844 6.551 1 98.44 228 ASP B N 1
ATOM 4062 C CA . ASP B 1 228 ? -14.383 28.031 6.887 1 98.44 228 ASP B CA 1
ATOM 4063 C C . ASP B 1 228 ? -13.5 29.125 7.484 1 98.44 228 ASP B C 1
ATOM 4065 O O . ASP B 1 228 ? -13.672 30.312 7.18 1 98.44 228 ASP B O 1
ATOM 4069 N N . TYR B 1 229 ? -12.633 28.688 8.328 1 98.69 229 TYR B N 1
ATOM 4070 C CA . TYR B 1 229 ? -11.719 29.656 8.945 1 98.69 229 TYR B CA 1
ATOM 4071 C C . TYR B 1 229 ? -10.875 30.359 7.891 1 98.69 229 TYR B C 1
ATOM 4073 O O . TYR B 1 229 ? -10.805 31.578 7.863 1 98.69 229 TYR B O 1
ATOM 4081 N N . LEU B 1 230 ? -10.242 29.578 7.023 1 98.5 230 LEU B N 1
ATOM 4082 C CA . LEU B 1 230 ? -9.359 30.156 6.008 1 98.5 230 LEU B CA 1
ATOM 4083 C C . LEU B 1 230 ? -10.133 31.078 5.086 1 98.5 230 LEU B C 1
ATOM 4085 O O . LEU B 1 230 ? -9.641 32.156 4.719 1 98.5 230 LEU B O 1
ATOM 4089 N N . TYR B 1 231 ? -11.289 30.688 4.762 1 97.25 231 TYR B N 1
ATOM 4090 C CA . TYR B 1 231 ? -12.148 31.516 3.922 1 97.25 231 TYR B CA 1
ATOM 4091 C C . TYR B 1 231 ? -12.523 32.812 4.633 1 97.25 231 TYR B C 1
ATOM 4093 O O . TYR B 1 231 ? -12.438 33.906 4.047 1 97.25 231 TYR B O 1
ATOM 4101 N N . SER B 1 232 ? -12.906 32.688 5.859 1 97.88 232 SER B N 1
ATOM 4102 C CA . SER B 1 232 ? -13.352 33.844 6.625 1 97.88 232 SER B CA 1
ATOM 4103 C C . SER B 1 232 ? -12.227 34.844 6.793 1 97.88 232 SER B C 1
ATOM 4105 O O . SER B 1 232 ? -12.469 36.062 6.906 1 97.88 232 SER B O 1
ATOM 4107 N N . LYS B 1 233 ? -10.977 34.406 6.84 1 98.12 233 LYS B N 1
ATOM 4108 C CA . LYS B 1 233 ? -9.82 35.281 7.031 1 98.12 233 LYS B CA 1
ATOM 4109 C C . LYS B 1 233 ? -9.211 35.688 5.695 1 98.12 233 LYS B C 1
ATOM 4111 O O . LYS B 1 233 ? -8.133 36.281 5.656 1 98.12 233 LYS B O 1
ATOM 4116 N N . ASN B 1 234 ? -9.852 35.375 4.59 1 97.44 234 ASN B N 1
ATOM 4117 C CA . ASN B 1 234 ? -9.508 35.781 3.23 1 97.44 234 ASN B CA 1
ATOM 4118 C C . ASN B 1 234 ? -8.148 35.219 2.811 1 97.44 234 ASN B C 1
ATOM 4120 O O . ASN B 1 234 ? -7.355 35.938 2.193 1 97.44 234 ASN B O 1
ATOM 4124 N N . HIS B 1 235 ? -7.785 34.031 3.336 1 98.5 235 HIS B N 1
ATOM 4125 C CA . HIS B 1 235 ? -6.617 33.344 2.777 1 98.5 235 HIS B CA 1
ATOM 4126 C C . HIS B 1 235 ? -6.816 33.031 1.3 1 98.5 235 HIS B C 1
ATOM 4128 O O . HIS B 1 235 ? -7.926 32.688 0.879 1 98.5 235 HIS B O 1
ATOM 4134 N N . PRO B 1 236 ? -5.809 33.188 0.458 1 98.31 236 PRO B N 1
ATOM 4135 C CA . PRO B 1 236 ? -5.961 32.906 -0.972 1 98.31 236 PRO B CA 1
ATOM 4136 C C . PRO B 1 236 ? -5.941 31.422 -1.288 1 98.31 236 PRO B C 1
ATOM 4138 O O . PRO B 1 236 ? -5.188 30.984 -2.158 1 98.31 236 PRO B O 1
ATOM 4141 N N . LEU B 1 237 ? -6.777 30.656 -0.613 1 98.44 237 LEU B N 1
ATOM 4142 C CA . LEU B 1 237 ? -6.832 29.219 -0.764 1 98.44 237 LEU B CA 1
ATOM 4143 C C . LEU B 1 237 ? -7.184 28.828 -2.197 1 98.44 237 LEU B C 1
ATOM 4145 O O . LEU B 1 237 ? -8.211 29.266 -2.727 1 98.44 237 LEU B O 1
ATOM 4149 N N . SER B 1 238 ? -6.301 27.969 -2.822 1 98.25 238 SER B N 1
ATOM 4150 C CA . SER B 1 238 ? -6.531 27.594 -4.211 1 98.25 238 SER B CA 1
ATOM 4151 C C . SER B 1 238 ? -6.422 26.078 -4.391 1 98.25 238 SER B C 1
ATOM 4153 O O . SER B 1 238 ? -6.938 25.531 -5.363 1 98.25 238 SER B O 1
ATOM 4155 N N . ASN B 1 239 ? -5.754 25.406 -3.428 1 98.56 239 ASN B N 1
ATOM 4156 C CA . ASN B 1 239 ? -5.559 23.969 -3.557 1 98.56 239 ASN B CA 1
ATOM 4157 C C . ASN B 1 239 ? -5.777 23.25 -2.229 1 98.56 239 ASN B C 1
ATOM 4159 O O . ASN B 1 239 ? -5.422 23.766 -1.17 1 98.56 239 ASN B O 1
ATOM 4163 N N . TRP B 1 240 ? -6.316 22.062 -2.332 1 98.62 240 TRP B N 1
ATOM 4164 C CA . TRP B 1 240 ? -6.457 21.141 -1.206 1 98.62 240 TRP B CA 1
ATOM 4165 C C . TRP B 1 240 ? -6.145 19.719 -1.626 1 98.62 240 TRP B C 1
ATOM 4167 O O . TRP B 1 240 ? -6.797 19.156 -2.514 1 98.62 240 TRP B O 1
ATOM 4177 N N . TYR B 1 241 ? -5.137 19.109 -1.026 1 98.56 241 TYR B N 1
ATOM 4178 C CA . TYR B 1 241 ? -4.75 17.734 -1.302 1 98.56 241 TYR B CA 1
ATOM 4179 C C . TYR B 1 241 ? -5.016 16.844 -0.094 1 98.56 241 TYR B C 1
ATOM 4181 O O . TYR B 1 241 ? -4.809 17.25 1.049 1 98.56 241 TYR B O 1
ATOM 4189 N N . TYR B 1 242 ? -5.453 15.633 -0.37 1 97.62 242 TYR B N 1
ATOM 4190 C CA . TYR B 1 242 ? -5.684 14.695 0.721 1 97.62 242 TYR B CA 1
ATOM 4191 C C . TYR B 1 242 ? -5.586 13.25 0.231 1 97.62 242 TYR B C 1
ATOM 4193 O O . TYR B 1 242 ? -5.59 13 -0.977 1 97.62 242 TYR B O 1
ATOM 4201 N N . GLY B 1 243 ? -5.316 12.305 1.113 1 95.75 243 GLY B N 1
ATOM 4202 C CA . GLY B 1 243 ? -5.27 10.875 0.855 1 95.75 243 GLY B CA 1
ATOM 4203 C C . GLY B 1 243 ? -6.379 10.109 1.55 1 95.75 243 GLY B C 1
ATOM 4204 O O . GLY B 1 243 ? -7.559 10.375 1.324 1 95.75 243 GLY B O 1
ATOM 4205 N N . HIS B 1 244 ? -6.117 9.172 2.33 1 94.19 244 HIS B N 1
ATOM 4206 C CA . HIS B 1 244 ? -6.973 8.508 3.307 1 94.19 244 HIS B CA 1
ATOM 4207 C C . HIS B 1 244 ? -7.938 7.539 2.631 1 94.19 244 HIS B C 1
ATOM 4209 O O . HIS B 1 244 ? -8.164 6.434 3.127 1 94.19 244 HIS B O 1
ATOM 4215 N N . PHE B 1 245 ? -8.438 7.918 1.387 1 90 245 PHE B N 1
ATOM 4216 C CA . PHE B 1 245 ? -9.562 7.188 0.804 1 90 245 PHE B CA 1
ATOM 4217 C C . PHE B 1 245 ? -9.086 6.25 -0.299 1 90 245 PHE B C 1
ATOM 4219 O O . PHE B 1 245 ? -9.867 5.469 -0.839 1 90 245 PHE B O 1
ATOM 4226 N N . HIS B 1 246 ? -7.895 6.293 -0.68 1 88.88 246 HIS B N 1
ATOM 4227 C CA . HIS B 1 246 ? -7.223 5.387 -1.603 1 88.88 246 HIS B CA 1
ATOM 4228 C C . HIS B 1 246 ? -7.906 5.379 -2.965 1 88.88 246 HIS B C 1
ATOM 4230 O O . HIS B 1 246 ? -8.094 4.316 -3.564 1 88.88 246 HIS B O 1
ATOM 4236 N N . GLU B 1 247 ? -8.336 6.508 -3.395 1 86.56 247 GLU B N 1
ATOM 4237 C CA . GLU B 1 247 ? -8.875 6.734 -4.73 1 86.56 247 GLU B CA 1
ATOM 4238 C C . GLU B 1 247 ? -8.297 8 -5.355 1 86.56 247 GLU B C 1
ATOM 4240 O O . GLU B 1 247 ? -7.715 8.828 -4.66 1 86.56 247 GLU B O 1
ATOM 4245 N N . SER B 1 248 ? -8.438 8.008 -6.68 1 89.56 248 SER B N 1
ATOM 4246 C CA . SER B 1 248 ? -8.055 9.219 -7.391 1 89.56 248 SER B CA 1
ATOM 4247 C C . SER B 1 248 ? -9.273 10.039 -7.789 1 89.56 248 SER B C 1
ATOM 4249 O O . SER B 1 248 ? -10.195 9.523 -8.43 1 89.56 248 SER B O 1
ATOM 4251 N N . TRP B 1 249 ? -9.336 11.242 -7.363 1 91 249 TRP B N 1
ATOM 4252 C CA . TRP B 1 249 ? -10.453 12.141 -7.66 1 91 249 TRP B CA 1
ATOM 4253 C C . TRP B 1 249 ? -10.008 13.602 -7.605 1 91 249 TRP B C 1
ATOM 4255 O O . TRP B 1 249 ? -9.102 13.953 -6.848 1 91 249 TRP B O 1
ATOM 4265 N N . HIS B 1 250 ? -10.57 14.438 -8.453 1 94.12 250 HIS B N 1
ATOM 4266 C CA . HIS B 1 250 ? -10.328 15.875 -8.375 1 94.12 250 HIS B CA 1
ATOM 4267 C C . HIS B 1 250 ? -11.562 16.656 -8.805 1 94.12 250 HIS B C 1
ATOM 4269 O O . HIS B 1 250 ? -12.367 16.172 -9.594 1 94.12 250 HIS B O 1
ATOM 4275 N N . ALA B 1 251 ? -11.719 17.766 -8.18 1 95.12 251 ALA B N 1
ATOM 4276 C CA . ALA B 1 251 ? -12.805 18.688 -8.5 1 95.12 251 ALA B CA 1
ATOM 4277 C C . ALA B 1 251 ? -12.438 20.125 -8.117 1 95.12 251 ALA B C 1
ATOM 4279 O O . ALA B 1 251 ? -11.539 20.344 -7.301 1 95.12 251 ALA B O 1
ATOM 4280 N N . GLU B 1 252 ? -13.055 21.031 -8.781 1 95.94 252 GLU B N 1
ATOM 4281 C CA . GLU B 1 252 ? -12.984 22.438 -8.352 1 95.94 252 GLU B CA 1
ATOM 4282 C C . GLU B 1 252 ? -14.289 22.875 -7.699 1 95.94 252 GLU B C 1
ATOM 4284 O O . GLU B 1 252 ? -15.359 22.781 -8.297 1 95.94 252 GLU B O 1
ATOM 4289 N N . ILE B 1 253 ? -14.172 23.25 -6.527 1 95.12 253 ILE B N 1
ATOM 4290 C CA . ILE B 1 253 ? -15.32 23.75 -5.766 1 95.12 253 ILE B CA 1
ATOM 4291 C C . ILE B 1 253 ? -15 25.109 -5.176 1 95.12 253 ILE B C 1
ATOM 4293 O O . ILE B 1 253 ? -14.031 25.266 -4.422 1 95.12 253 ILE B O 1
ATOM 4297 N N . ASP B 1 254 ? -15.75 26.172 -5.504 1 94.5 254 ASP B N 1
ATOM 4298 C CA . ASP B 1 254 ? -15.578 27.531 -4.996 1 94.5 254 ASP B CA 1
ATOM 4299 C C . ASP B 1 254 ? -14.156 28.047 -5.254 1 94.5 254 ASP B C 1
ATOM 4301 O O . ASP B 1 254 ? -13.508 28.562 -4.344 1 94.5 254 ASP B O 1
ATOM 4305 N N . GLN B 1 255 ? -13.633 27.703 -6.344 1 95.44 255 GLN B N 1
ATOM 4306 C CA . GLN B 1 255 ? -12.367 28.203 -6.863 1 95.44 255 GLN B CA 1
ATOM 4307 C C . GLN B 1 255 ? -11.188 27.547 -6.148 1 95.44 255 GLN B C 1
ATOM 4309 O O . GLN B 1 255 ? -10.07 28.062 -6.191 1 95.44 255 GLN B O 1
ATOM 4314 N N . VAL B 1 256 ? -11.461 26.5 -5.445 1 97.69 256 VAL B N 1
ATOM 4315 C CA . VAL B 1 256 ? -10.406 25.703 -4.84 1 97.69 256 VAL B CA 1
ATOM 4316 C C . VAL B 1 256 ? -10.352 24.328 -5.52 1 97.69 256 VAL B C 1
ATOM 4318 O O . VAL B 1 256 ? -11.391 23.703 -5.766 1 97.69 256 VAL B O 1
ATOM 4321 N N . ARG B 1 257 ? -9.18 23.938 -5.895 1 97.94 257 ARG B N 1
ATOM 4322 C CA . ARG B 1 257 ? -8.984 22.625 -6.496 1 97.94 257 ARG B CA 1
ATOM 4323 C C . ARG B 1 257 ? -8.719 21.562 -5.43 1 97.94 257 ARG B C 1
ATOM 4325 O O . ARG B 1 257 ? -7.746 21.656 -4.68 1 97.94 257 ARG B O 1
ATOM 4332 N N . TYR B 1 258 ? -9.594 20.594 -5.387 1 97.88 258 TYR B N 1
ATOM 4333 C CA . TYR B 1 258 ? -9.461 19.469 -4.457 1 97.88 258 TYR B CA 1
ATOM 4334 C C . TYR B 1 258 ? -8.922 18.234 -5.164 1 97.88 258 TYR B C 1
ATOM 4336 O O . TYR B 1 258 ? -9.406 17.875 -6.238 1 97.88 258 TYR B O 1
ATOM 4344 N N . HIS B 1 259 ? -7.891 17.641 -4.57 1 97.44 259 HIS B N 1
ATOM 4345 C CA . HIS B 1 259 ? -7.281 16.438 -5.133 1 97.44 259 HIS B CA 1
ATOM 4346 C C . HIS B 1 259 ? -7.238 15.32 -4.105 1 97.44 259 HIS B C 1
ATOM 4348 O O . HIS B 1 259 ? -6.566 15.43 -3.078 1 97.44 259 HIS B O 1
ATOM 4354 N N . MET B 1 260 ? -8.008 14.273 -4.344 1 95.94 260 MET B N 1
ATOM 4355 C CA . MET B 1 260 ? -7.871 13.016 -3.629 1 95.94 260 MET B CA 1
ATOM 4356 C C . MET B 1 260 ? -6.801 12.141 -4.27 1 95.94 260 MET B C 1
ATOM 4358 O O . MET B 1 260 ? -6.863 11.852 -5.469 1 95.94 260 MET B O 1
ATOM 4362 N N . LEU B 1 261 ? -5.91 11.695 -3.488 1 95.38 261 LEU B N 1
ATOM 4363 C CA . LEU B 1 261 ? -4.797 10.945 -4.051 1 95.38 261 LEU B CA 1
ATOM 4364 C C . LEU B 1 261 ? -4.883 9.477 -3.658 1 95.38 261 LEU B C 1
ATOM 4366 O O . LEU B 1 261 ? -5.086 9.148 -2.486 1 95.38 261 LEU B O 1
ATOM 4370 N N . ASP B 1 262 ? -4.754 8.586 -4.586 1 91 262 ASP B N 1
ATOM 4371 C CA . ASP B 1 262 ? -4.641 7.156 -4.34 1 91 262 ASP B CA 1
ATOM 4372 C C . ASP B 1 262 ? -3.291 6.809 -3.717 1 91 262 ASP B C 1
ATOM 4374 O O . ASP B 1 262 ? -2.43 7.676 -3.562 1 91 262 ASP B O 1
ATOM 4378 N N . ILE B 1 263 ? -3.131 5.582 -3.371 1 91.56 263 ILE B N 1
ATOM 4379 C CA . ILE B 1 263 ? -1.9 5.109 -2.746 1 91.56 263 ILE B CA 1
ATOM 4380 C C . ILE B 1 263 ? -0.704 5.469 -3.625 1 91.56 263 ILE B C 1
ATOM 4382 O O . ILE B 1 263 ? -0.649 5.086 -4.797 1 91.56 263 ILE B O 1
ATOM 4386 N N . MET B 1 264 ? 0.225 6.289 -3.109 1 94 264 MET B N 1
ATOM 4387 C CA . MET B 1 264 ? 1.483 6.75 -3.689 1 94 264 MET B CA 1
ATOM 4388 C C . MET B 1 264 ? 1.248 7.414 -5.043 1 94 264 MET B C 1
ATOM 4390 O O . MET B 1 264 ? 2.1 7.34 -5.93 1 94 264 MET B O 1
ATOM 4394 N N . GLU B 1 265 ? 0.02 7.82 -5.25 1 93.25 265 GLU B N 1
ATOM 4395 C CA . GLU B 1 265 ? -0.222 8.719 -6.375 1 93.25 265 GLU B CA 1
ATOM 4396 C C . GLU B 1 265 ? 0.416 10.086 -6.137 1 93.25 265 GLU B C 1
ATOM 4398 O O . GLU B 1 265 ? 0.314 10.641 -5.043 1 93.25 265 GLU B O 1
ATOM 4403 N N . LEU B 1 266 ? 1.134 10.562 -7.16 1 96.5 266 LEU B N 1
ATOM 4404 C CA . LEU B 1 266 ? 1.882 11.812 -7.051 1 96.5 266 LEU B CA 1
ATOM 4405 C C . LEU B 1 266 ? 1.203 12.922 -7.848 1 96.5 266 LEU B C 1
ATOM 4407 O O . LEU B 1 266 ? 0.759 12.703 -8.977 1 96.5 266 LEU B O 1
ATOM 4411 N N . ARG B 1 267 ? 1.074 14.062 -7.23 1 97.88 267 ARG B N 1
ATOM 4412 C CA . ARG B 1 267 ? 0.522 15.242 -7.898 1 97.88 267 ARG B CA 1
ATOM 4413 C C . ARG B 1 267 ? 1.369 16.469 -7.617 1 97.88 267 ARG B C 1
ATOM 4415 O O . ARG B 1 267 ? 1.67 16.781 -6.461 1 97.88 267 ARG B O 1
ATOM 4422 N N . GLU B 1 268 ? 1.761 17.172 -8.617 1 98 268 GLU B N 1
ATOM 4423 C CA . GLU B 1 268 ? 2.547 18.391 -8.469 1 98 268 GLU B CA 1
ATOM 4424 C C . GLU B 1 268 ? 1.659 19.578 -8.109 1 98 268 GLU B C 1
ATOM 4426 O O . GLU B 1 268 ? 0.553 19.703 -8.641 1 98 268 GLU B O 1
ATOM 4431 N N . ILE B 1 269 ? 2.094 20.359 -7.188 1 97.19 269 ILE B N 1
ATOM 4432 C CA . ILE B 1 269 ? 1.453 21.656 -6.938 1 97.19 269 ILE B CA 1
ATOM 4433 C C . ILE B 1 269 ? 1.934 22.672 -7.961 1 97.19 269 ILE B C 1
ATOM 4435 O O . ILE B 1 269 ? 3.133 22.953 -8.062 1 97.19 269 ILE B O 1
ATOM 4439 N N . LEU B 1 270 ? 1.086 23.234 -8.781 1 89.19 270 LEU B N 1
ATOM 4440 C CA . LEU B 1 270 ? 1.445 24.172 -9.844 1 89.19 270 LEU B CA 1
ATOM 4441 C C . LEU B 1 270 ? 1.358 25.609 -9.352 1 89.19 270 LEU B C 1
ATOM 4443 O O . LEU B 1 270 ? 0.526 25.938 -8.5 1 89.19 270 LEU B O 1
#